Protein AF-0000000066931386 (afdb_homodimer)

Secondary structure (DSSP, 8-state):
-GGG----HHHHT--TT-EEEEETTTSHHHHHHHHHHHTTT-EEEEEES-HHHHHHHHHHHHHH-SSEEEEEE--TTSHHHHHHHHHHHHHH-S--SEEEE-------EEGGG--HHHHHHHHIIIIIHHHHHHHHTHHHHHTT--SSS-EEEEEE--GGGT----GGGGSS-TTS-TTEE-TTHHHHHHHHHHHHHHHHHHHGGGTEEEEEEEE-----HHHHHHHHHHHHHHHHT-TTS----HHHHHHHHHHHTSGGGTT--S-EEEESTTHHHH-----------/-GGG----HHHHT--TT-EEEEETTTSHHHHHHHHHHHTTT-EEEEEES-HHHHHHHHHHHHHH-SSEEEEEE---SSHHHHHHHHHHHHHH-S--SEEEE-------EEGGG--HHHHHHHHIIIIIHHHHHHHHTHHHHHTT--SSS-EEEEEE--GGGT----GGGGSS-TTS-TTEE-TTHHHHHHHHHHHHHHHHHHHGGGTEEEEEEEE-----HHHHHHHHHHHHHHHHT-TTS----HHHHHHHHHHHTSGGGTT--S-EEEESTTHHHH-----------

Foldseek 3Di:
DVVPDDPDPCAFLQLQDAEEEQEVLLWDLNVLQQLLNFLRNYEYEYEEADVVSQVVSQVVSVVNGPHHYDYDHFDQQALVRLLVVLVVVVVPDQAHQEYELDWADFDKDAPVDDDVVRLSRRLRRLPVSLVSNCVSCVRRQLPPADLQQHREYEREAACLLVDDDWCQPVQPQNVHHRRMHRVNRNVSSVNSLVVQLVCQVVCVVSQYAGEYEHADDDDIPVCVVVCVVCVVVLLQLAPVSDFDDSCQSNVVSSCCNGSNCSPDHSYYHYHGNCSVPPVGGRPPPPPPD/DVVPDDPDPCAFLQLQDAEEEQEVLLWDLNVLQQLLNFLRHYEYEYEEADVVSQVVSQVVSVVNGPHHYDYDHFDQQALVRLLVVLVVVVVPDQAHQEYELDWFDFDKDAPVDDDVVRLSRRLRRLPVSLVSNCVSCVRRQLPPADLQQHREYEREAACLLVDDDWCQPVQPQVLHHRNMHRVNRNVSSVNSLVVQLVCQVVCVVSQYAGEYEHADDDDIPVCVVVCVVCVVVLLQLAPVSDFDDSCQSNVVSSNCNGSNCSPDHSYYHYHGNCSVPPVGGRPPPPPPD

Organism: NCBI:txid1442368

Sequence (578 aa):
MTSSADLRISSLFDVSNHVVLVTGGATGLGEMAAQGFVQNGARVFIASRKESELKKTSDRLNALGPGKCEYIVADLKDKAGCDGLVKEVKKRTDRLTVLVNNTGASWGAPYDDFPESGWDKLMSLNVKSIFYTTVGLHDLLLKGTNADMPSRVLNVASMAGIQTTDVTTTGDGGLSAPGHGTFSYGPSKAACIHLSKLQASKLAPLNIMVNCICPGVFPSRMTNFGMEKYLDTLLERQPTGRVGKPSDFAGLVLFLSSKASAHMTGNVLEIDGGSTLTGWRAKKRDNKIMTSSADLRISSLFDVSNHVVLVTGGATGLGEMAAQGFVQNGARVFIASRKESELKKTSDRLNALGPGKCEYIVADLKDKAGCDGLVKEVKKRTDRLTVLVNNTGASWGAPYDDFPESGWDKLMSLNVKSIFYTTVGLHDLLLKGTNADMPSRVLNVASMAGIQTTDVTTTGDGGLSAPGHGTFSYGPSKAACIHLSKLQASKLAPLNIMVNCICPGVFPSRMTNFGMEKYLDTLLERQPTGRVGKPSDFAGLVLFLSSKASAHMTGNVLEIDGGSTLTGWRAKKRDNKI

pLDDT: mean 90.32, std 15.35, range [19.67, 98.94]

InterPro domains:
  IPR002347 Short-chain dehydrogenase/reductase SDR [PF13561] (26-276)
  IPR002347 Short-chain dehydrogenase/reductase SDR [PR00081] (19-36)
  IPR002347 Short-chain dehydrogenase/reductase SDR [PR00081] (94-105)
  IPR002347 Short-chain dehydrogenase/reductase SDR [PR00081] (145-161)
  IPR002347 Short-chain dehydrogenase/reductase SDR [PR00081] (185-204)
  IPR002347 Short-chain dehydrogenase/reductase SDR [PR00081] (206-223)
  IPR002347 Short-chain dehydrogenase/reductase SDR [PR00081] (239-259)
  IPR036291 NAD(P)-binding domain superfamily [SSF51735] (17-278)
  IPR052178 Short-chain dehydrogenase/reductase SAT3-like [PTHR43618] (5-278)

Nearest PDB structures (foldseek):
  1vl8-assembly1_B  TM=9.289E-01  e=3.317E-24  Thermotoga maritima MSB8
  3aus-assembly1_A  TM=9.208E-01  e=2.017E-22  Priestia megaterium
  3ai1-assembly1_A  TM=8.699E-01  e=4.180E-20  Gluconobacter frateurii
  1w6u-assembly1_C  TM=8.656E-01  e=1.884E-20  Homo sapiens
  7ucw-assembly1_B  TM=8.709E-01  e=5.162E-19  Mus musculus

Structure (mmCIF, N/CA/C/O backbone):
data_AF-0000000066931386-model_v1
#
loop_
_entity.id
_entity.type
_entity.pdbx_description
1 polymer 3-oxoacyl-reductase
#
loop_
_atom_site.group_PDB
_atom_site.id
_atom_site.type_symbol
_atom_site.label_atom_id
_atom_site.label_alt_id
_atom_site.label_comp_id
_atom_site.label_asym_id
_atom_site.label_entity_id
_atom_site.label_seq_id
_atom_site.pdbx_PDB_ins_code
_atom_site.Cartn_x
_atom_site.Cartn_y
_atom_site.Cartn_z
_atom_site.occupancy
_atom_site.B_iso_or_equiv
_atom_site.auth_seq_id
_atom_site.auth_comp_id
_atom_site.auth_asym_id
_atom_site.auth_atom_id
_atom_site.pdbx_PDB_model_num
ATOM 1 N N . MET A 1 1 ? 13.883 19.781 -4.746 1 48.22 1 MET A N 1
ATOM 2 C CA . MET A 1 1 ? 12.703 20.625 -4.512 1 48.22 1 MET A CA 1
ATOM 3 C C . MET A 1 1 ? 11.477 20.031 -5.199 1 48.22 1 MET A C 1
ATOM 5 O O . MET A 1 1 ? 11.594 19.328 -6.207 1 48.22 1 MET A O 1
ATOM 9 N N . THR A 1 2 ? 10.422 19.766 -4.336 1 58.47 2 THR A N 1
ATOM 10 C CA . THR A 1 2 ? 9.148 19.281 -4.836 1 58.47 2 THR A CA 1
ATOM 11 C C . THR A 1 2 ? 8.781 19.953 -6.152 1 58.47 2 THR A C 1
ATOM 13 O O . THR A 1 2 ? 8.133 19.359 -7.012 1 58.47 2 THR A O 1
ATOM 16 N N . SER A 1 3 ? 9.406 21.094 -6.449 1 60.34 3 SER A N 1
ATOM 17 C CA . SER A 1 3 ? 8.867 21.984 -7.465 1 60.34 3 SER A CA 1
ATOM 18 C C . SER A 1 3 ? 9.078 21.438 -8.867 1 60.34 3 SER A C 1
ATOM 20 O O . SER A 1 3 ? 8.289 21.703 -9.781 1 60.34 3 SER A O 1
ATOM 22 N N . SER A 1 4 ? 9.969 20.578 -8.977 1 73.62 4 SER A N 1
ATOM 23 C CA . SER A 1 4 ? 10.203 20.172 -10.359 1 73.62 4 SER A CA 1
ATOM 24 C C . SER A 1 4 ? 9.805 18.719 -10.586 1 73.62 4 SER A C 1
ATOM 26 O O . SER A 1 4 ? 10.031 18.172 -11.672 1 73.62 4 SER A O 1
ATOM 28 N N . ALA A 1 5 ? 9.188 18.188 -9.656 1 87 5 ALA A N 1
ATOM 29 C CA . ALA A 1 5 ? 8.938 16.75 -9.789 1 87 5 ALA A CA 1
ATOM 30 C C . ALA A 1 5 ? 7.738 16.5 -10.688 1 87 5 ALA A C 1
ATOM 32 O O . ALA A 1 5 ? 6.727 17.188 -10.602 1 87 5 ALA A O 1
ATOM 33 N N . ASP A 1 6 ? 7.898 15.57 -11.766 1 93.81 6 ASP A N 1
ATOM 34 C CA . ASP A 1 6 ? 6.777 15.07 -12.555 1 93.81 6 ASP A CA 1
ATOM 35 C C . ASP A 1 6 ? 5.969 14.039 -11.773 1 93.81 6 ASP A C 1
ATOM 37 O O . ASP A 1 6 ? 6.348 12.867 -11.703 1 93.81 6 ASP A O 1
ATOM 41 N N . LEU A 1 7 ? 4.891 14.5 -11.234 1 97.38 7 LEU A N 1
ATOM 42 C CA . LEU A 1 7 ? 4.074 13.633 -10.391 1 97.38 7 LEU A CA 1
ATOM 43 C C . LEU A 1 7 ? 2.787 13.234 -11.102 1 97.38 7 LEU A C 1
ATOM 45 O O . LEU A 1 7 ? 1.783 12.93 -10.453 1 97.38 7 LEU A O 1
ATOM 49 N N . ARG A 1 8 ? 2.818 13.289 -12.422 1 96.88 8 ARG A N 1
ATOM 50 C CA . ARG A 1 8 ? 1.667 12.844 -13.203 1 96.88 8 ARG A CA 1
ATOM 51 C C . ARG A 1 8 ? 1.5 11.336 -13.117 1 96.88 8 ARG A C 1
ATOM 53 O O . ARG A 1 8 ? 2.484 10.594 -13.148 1 96.88 8 ARG A O 1
ATOM 60 N N . ILE A 1 9 ? 0.318 10.922 -13.148 1 97.81 9 ILE A N 1
ATOM 61 C CA . ILE A 1 9 ? -0.059 9.523 -13.031 1 97.81 9 ILE A CA 1
ATOM 62 C C . ILE A 1 9 ? 0.603 8.711 -14.141 1 97.81 9 ILE A C 1
ATOM 64 O O . ILE A 1 9 ? 1.108 7.613 -13.906 1 97.81 9 ILE A O 1
ATOM 68 N N . SER A 1 10 ? 0.603 9.211 -15.375 1 96.19 10 SER A N 1
ATOM 69 C CA . SER A 1 10 ? 1.189 8.523 -16.516 1 96.19 10 SER A CA 1
ATOM 70 C C . SER A 1 10 ? 2.676 8.266 -16.297 1 96.19 10 SER A C 1
ATOM 72 O O . SER A 1 10 ? 3.223 7.285 -16.828 1 96.19 10 SER A O 1
ATOM 74 N N . SER A 1 11 ? 3.27 9.133 -15.523 1 96.5 11 SER A N 1
ATOM 75 C CA . SER A 1 11 ? 4.688 8.992 -15.211 1 96.5 11 SER A CA 1
ATOM 76 C C . SER A 1 11 ? 4.902 8.094 -14 1 96.5 11 SER A C 1
ATOM 78 O O . SER A 1 11 ? 5.723 7.176 -14.031 1 96.5 11 SER A O 1
ATOM 80 N N . LEU A 1 12 ? 4.195 8.266 -12.977 1 98.06 12 LEU A N 1
ATOM 81 C CA . LEU A 1 12 ? 4.398 7.613 -11.688 1 98.06 12 LEU A CA 1
ATOM 82 C C . LEU A 1 12 ? 4.066 6.125 -11.773 1 98.06 12 LEU A C 1
ATOM 84 O O . LEU A 1 12 ? 4.703 5.305 -11.102 1 98.06 12 LEU A O 1
ATOM 88 N N . PHE A 1 13 ? 3.061 5.738 -12.617 1 98.56 13 PHE A N 1
ATOM 89 C CA . PHE A 1 13 ? 2.531 4.383 -12.539 1 98.56 13 PHE A CA 1
ATOM 90 C C . PHE A 1 13 ? 2.834 3.611 -13.82 1 98.56 13 PHE A C 1
ATOM 92 O O . PHE A 1 13 ? 2.289 2.529 -14.039 1 98.56 13 PHE A O 1
ATOM 99 N N . ASP A 1 14 ? 3.723 4.168 -14.633 1 98.31 14 ASP A N 1
ATOM 100 C CA . ASP A 1 14 ? 4.094 3.525 -15.891 1 98.31 14 ASP A CA 1
ATOM 101 C C . ASP A 1 14 ? 4.758 2.174 -15.633 1 98.31 14 ASP A C 1
ATOM 103 O O . ASP A 1 14 ? 5.688 2.072 -14.836 1 98.31 14 ASP A O 1
ATOM 107 N N . VAL A 1 15 ? 4.23 1.115 -16.406 1 98.38 15 VAL A N 1
ATOM 108 C CA . VAL A 1 15 ? 4.809 -0.217 -16.25 1 98.38 15 VAL A CA 1
ATOM 109 C C . VAL A 1 15 ? 5.129 -0.794 -17.625 1 98.38 15 VAL A C 1
ATOM 111 O O . VAL A 1 15 ? 5.312 -2.006 -17.781 1 98.38 15 VAL A O 1
ATOM 114 N N . SER A 1 16 ? 5.18 0.036 -18.625 1 98.19 16 SER A N 1
ATOM 115 C CA . SER A 1 16 ? 5.285 -0.412 -20.016 1 98.19 16 SER A CA 1
ATOM 116 C C . SER A 1 16 ? 6.645 -1.052 -20.281 1 98.19 16 SER A C 1
ATOM 118 O O . SER A 1 16 ? 6.793 -1.814 -21.234 1 98.19 16 SER A O 1
ATOM 120 N N . ASN A 1 17 ? 7.621 -0.807 -19.422 1 97.12 17 ASN A N 1
ATOM 121 C CA . ASN A 1 17 ? 8.961 -1.327 -19.641 1 97.12 17 ASN A CA 1
ATOM 122 C C . ASN A 1 17 ? 9.227 -2.582 -18.812 1 97.12 17 ASN A C 1
ATOM 124 O O . ASN A 1 17 ? 10.352 -3.078 -18.781 1 97.12 17 ASN A O 1
ATOM 128 N N . HIS A 1 18 ? 8.227 -3.074 -18.203 1 98.69 18 HIS A N 1
ATOM 129 C CA . HIS A 1 18 ? 8.445 -4.18 -17.281 1 98.69 18 HIS A CA 1
ATOM 130 C C . HIS A 1 18 ? 8.422 -5.52 -18 1 98.69 18 HIS A C 1
ATOM 132 O O . HIS A 1 18 ? 7.668 -5.699 -18.969 1 98.69 18 HIS A O 1
ATOM 138 N N . VAL A 1 19 ? 9.266 -6.391 -17.578 1 98.94 19 VAL A N 1
ATOM 139 C CA . VAL A 1 19 ? 9.211 -7.824 -17.844 1 98.94 19 VAL A CA 1
ATOM 140 C C . VAL A 1 19 ? 8.789 -8.57 -16.578 1 98.94 19 VAL A C 1
ATOM 142 O O . VAL A 1 19 ? 9.508 -8.555 -15.578 1 98.94 19 VAL A O 1
ATOM 145 N N . VAL A 1 20 ? 7.629 -9.234 -16.688 1 98.94 20 VAL A N 1
ATOM 146 C CA . VAL A 1 20 ? 6.953 -9.703 -15.477 1 98.94 20 VAL A CA 1
ATOM 147 C C . VAL A 1 20 ? 6.766 -11.219 -15.547 1 98.94 20 VAL A C 1
ATOM 149 O O . VAL A 1 20 ? 6.441 -11.766 -16.609 1 98.94 20 VAL A O 1
ATOM 152 N N . LEU A 1 21 ? 7.027 -11.875 -14.469 1 98.94 21 LEU A N 1
ATOM 153 C CA . LEU A 1 21 ? 6.598 -13.258 -14.281 1 98.94 21 LEU A CA 1
ATOM 154 C C . LEU A 1 21 ? 5.52 -13.352 -13.211 1 98.94 21 LEU A C 1
ATOM 156 O O . LEU A 1 21 ? 5.695 -12.844 -12.102 1 98.94 21 LEU A O 1
ATOM 160 N N . VAL A 1 22 ? 4.406 -13.961 -13.57 1 98.94 22 VAL A N 1
ATOM 161 C CA . VAL A 1 22 ? 3.326 -14.242 -12.633 1 98.94 22 VAL A CA 1
ATOM 162 C C . VAL A 1 22 ? 3.117 -15.75 -12.523 1 98.94 22 VAL A C 1
ATOM 164 O O . VAL A 1 22 ? 2.576 -16.375 -13.438 1 98.94 22 VAL A O 1
ATOM 167 N N . THR A 1 23 ? 3.523 -16.344 -11.398 1 98.81 23 THR A N 1
ATOM 168 C CA . THR A 1 23 ? 3.178 -17.75 -11.18 1 98.81 23 THR A CA 1
ATOM 169 C C . THR A 1 23 ? 1.702 -17.891 -10.82 1 98.81 23 THR A C 1
ATOM 171 O O . THR A 1 23 ? 1.128 -17 -10.18 1 98.81 23 THR A O 1
ATOM 174 N N . GLY A 1 24 ? 1.161 -19 -11.242 1 97.31 24 GLY A N 1
ATOM 175 C CA . GLY A 1 24 ? -0.282 -19.078 -11.094 1 97.31 24 GLY A CA 1
ATOM 176 C C . GLY A 1 24 ? -1.027 -18 -11.844 1 97.31 24 GLY A C 1
ATOM 177 O O . GLY A 1 24 ? -2.021 -17.469 -11.344 1 97.31 24 GLY A O 1
ATOM 178 N N . GLY A 1 25 ? -0.557 -17.656 -13.016 1 97.12 25 GLY A N 1
ATOM 179 C CA . GLY A 1 25 ? -1.039 -16.453 -13.68 1 97.12 25 GLY A CA 1
ATOM 180 C C . GLY A 1 25 ? -2.188 -16.719 -14.633 1 97.12 25 GLY A C 1
ATOM 181 O O . GLY A 1 25 ? -2.717 -15.805 -15.258 1 97.12 25 GLY A O 1
ATOM 182 N N . ALA A 1 26 ? -2.693 -17.984 -14.688 1 95.38 26 ALA A N 1
ATOM 183 C CA . ALA A 1 26 ? -3.686 -18.344 -15.703 1 95.38 26 ALA A CA 1
ATOM 184 C C . ALA A 1 26 ? -5.102 -18.094 -15.195 1 95.38 26 ALA A C 1
ATOM 186 O O . ALA A 1 26 ? -6.047 -18 -15.984 1 95.38 26 ALA A O 1
ATOM 187 N N . THR A 1 27 ? -5.246 -18.031 -13.883 1 93.06 27 THR A N 1
ATOM 188 C CA . THR A 1 27 ? -6.582 -17.875 -13.312 1 93.06 27 THR A CA 1
ATOM 189 C C . THR A 1 27 ? -6.535 -16.984 -12.078 1 93.06 27 THR A C 1
ATOM 191 O O . THR A 1 27 ? -5.453 -16.641 -11.586 1 93.06 27 THR A O 1
ATOM 194 N N . GLY A 1 28 ? -7.719 -16.516 -11.664 1 93.31 28 GLY A N 1
ATOM 195 C CA . GLY A 1 28 ? -7.883 -15.844 -10.383 1 93.31 28 GLY A CA 1
ATOM 196 C C . GLY A 1 28 ? -7.074 -14.562 -10.266 1 93.31 28 GLY A C 1
ATOM 197 O O . GLY A 1 28 ? -7.066 -13.75 -11.188 1 93.31 28 GLY A O 1
ATOM 198 N N . LEU A 1 29 ? -6.441 -14.445 -9.102 1 96.06 29 LEU A N 1
ATOM 199 C CA . LEU A 1 29 ? -5.672 -13.242 -8.797 1 96.06 29 LEU A CA 1
ATOM 200 C C . LEU A 1 29 ? -4.516 -13.07 -9.781 1 96.06 29 LEU A C 1
ATOM 202 O O . LEU A 1 29 ? -4.223 -11.961 -10.211 1 96.06 29 LEU A O 1
ATOM 206 N N . GLY A 1 30 ? -3.865 -14.227 -10.102 1 97.25 30 GLY A N 1
ATOM 207 C CA . GLY A 1 30 ? -2.762 -14.172 -11.047 1 97.25 30 GLY A CA 1
ATOM 208 C C . GLY A 1 30 ? -3.168 -13.633 -12.406 1 97.25 30 GLY A C 1
ATOM 209 O O . GLY A 1 30 ? -2.43 -12.859 -13.023 1 97.25 30 GLY A O 1
ATOM 210 N N . GLU A 1 31 ? -4.305 -14.047 -12.812 1 96.69 31 GLU A N 1
ATOM 211 C CA . GLU A 1 31 ? -4.828 -13.555 -14.086 1 96.69 31 GLU A CA 1
ATOM 212 C C . GLU A 1 31 ? -5.145 -12.062 -14.016 1 96.69 31 GLU A C 1
ATOM 214 O O . GLU A 1 31 ? -4.902 -11.328 -14.977 1 96.69 31 GLU A O 1
ATOM 219 N N . MET A 1 32 ? -5.707 -11.609 -12.93 1 96.69 32 MET A N 1
ATOM 220 C CA . MET A 1 32 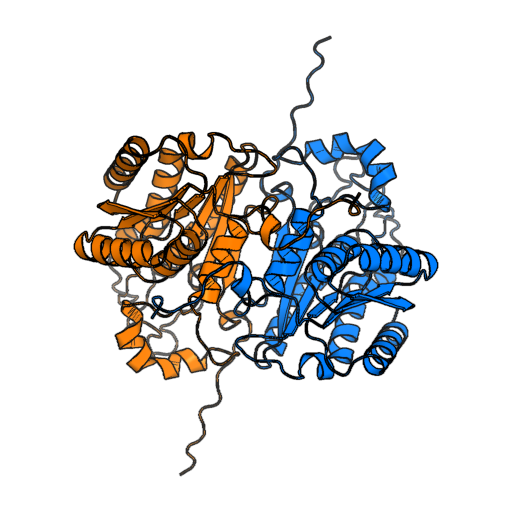? -5.992 -10.188 -12.742 1 96.69 32 MET A CA 1
ATOM 221 C C . MET A 1 32 ? -4.715 -9.359 -12.852 1 96.69 32 MET A C 1
ATOM 223 O O . MET A 1 32 ? -4.691 -8.328 -13.523 1 96.69 32 MET A O 1
ATOM 227 N N . ALA A 1 33 ? -3.693 -9.828 -12.203 1 98.19 33 ALA A N 1
ATOM 228 C CA . ALA A 1 33 ? -2.406 -9.141 -12.25 1 98.19 33 ALA A CA 1
ATOM 229 C C . ALA A 1 33 ? -1.848 -9.125 -13.672 1 98.19 33 ALA A C 1
ATOM 231 O O . ALA A 1 33 ? -1.436 -8.078 -14.164 1 98.19 33 ALA A O 1
ATOM 232 N N . ALA A 1 34 ? -1.827 -10.297 -14.297 1 98.56 34 ALA A N 1
ATOM 233 C CA . ALA A 1 34 ? -1.293 -10.414 -15.648 1 98.56 34 ALA A CA 1
ATOM 234 C C . ALA A 1 34 ? -2.02 -9.469 -16.609 1 98.56 34 ALA A C 1
ATOM 236 O O . ALA A 1 34 ? -1.387 -8.781 -17.406 1 98.56 34 ALA A O 1
ATOM 237 N N . GLN A 1 35 ? -3.314 -9.453 -16.516 1 98.19 35 GLN A N 1
ATOM 238 C CA . GLN A 1 35 ? -4.094 -8.562 -17.375 1 98.19 35 GLN A CA 1
ATOM 239 C C . GLN A 1 35 ? -3.725 -7.105 -17.125 1 98.19 35 GLN A C 1
ATOM 241 O O . GLN A 1 35 ? -3.6 -6.324 -18.078 1 98.19 35 GLN A O 1
ATOM 246 N N . GLY A 1 36 ? -3.641 -6.699 -15.828 1 98.56 36 GLY A N 1
ATOM 247 C CA . GLY A 1 36 ? -3.225 -5.34 -15.516 1 98.56 36 GLY A CA 1
ATOM 248 C C . GLY A 1 36 ? -1.931 -4.938 -16.188 1 98.56 36 GLY A C 1
ATOM 249 O O . GLY A 1 36 ? -1.842 -3.857 -16.781 1 98.56 36 GLY A O 1
ATOM 250 N N . PHE A 1 37 ? -0.93 -5.82 -16.188 1 98.81 37 PHE A N 1
ATOM 251 C CA . PHE A 1 37 ? 0.363 -5.531 -16.797 1 98.81 37 PHE A CA 1
ATOM 252 C C . PHE A 1 37 ? 0.241 -5.449 -18.312 1 98.81 37 PHE A C 1
ATOM 254 O O . PHE A 1 37 ? 0.772 -4.527 -18.938 1 98.81 37 PHE A O 1
ATOM 261 N N . VAL A 1 38 ? -0.487 -6.398 -18.922 1 98.75 38 VAL A N 1
ATOM 262 C CA . VAL A 1 38 ? -0.581 -6.477 -20.375 1 98.75 38 VAL A CA 1
ATOM 263 C C . VAL A 1 38 ? -1.324 -5.258 -20.906 1 98.75 38 VAL A C 1
ATOM 265 O O . VAL A 1 38 ? -0.9 -4.648 -21.891 1 98.75 38 VAL A O 1
ATOM 268 N N . GLN A 1 39 ? -2.379 -4.859 -20.25 1 98.38 39 GLN A N 1
ATOM 269 C CA . GLN A 1 39 ? -3.16 -3.709 -20.688 1 98.38 39 GLN A CA 1
ATOM 270 C C . GLN A 1 39 ? -2.352 -2.42 -20.594 1 98.38 39 GLN A C 1
ATOM 272 O O . GLN A 1 39 ? -2.754 -1.384 -21.125 1 98.38 39 GLN A O 1
ATOM 277 N N . ASN A 1 40 ? -1.273 -2.477 -19.938 1 98.69 40 ASN A N 1
ATOM 278 C CA . ASN A 1 40 ? -0.465 -1.275 -19.75 1 98.69 40 ASN A CA 1
ATOM 279 C C . ASN A 1 40 ? 0.921 -1.436 -20.375 1 98.69 40 ASN A C 1
ATOM 281 O O . ASN A 1 40 ? 1.864 -0.747 -19.984 1 98.69 40 ASN A O 1
ATOM 285 N N . GLY A 1 41 ? 1.139 -2.398 -21.234 1 98.62 41 GLY A N 1
ATOM 286 C CA . GLY A 1 41 ? 2.244 -2.4 -22.188 1 98.62 41 GLY A CA 1
ATOM 287 C C . GLY A 1 41 ? 3.381 -3.316 -21.766 1 98.62 41 GLY A C 1
ATOM 288 O O . GLY A 1 41 ? 4.387 -3.426 -22.484 1 98.62 41 GLY A O 1
ATOM 289 N N . ALA A 1 42 ? 3.248 -4.055 -20.688 1 98.81 42 ALA A N 1
ATOM 290 C CA . ALA A 1 42 ? 4.348 -4.867 -20.172 1 98.81 42 ALA A CA 1
ATOM 291 C C . ALA A 1 42 ? 4.453 -6.188 -20.922 1 98.81 42 ALA A C 1
ATOM 293 O O . ALA A 1 42 ? 3.506 -6.609 -21.594 1 98.81 42 ALA A O 1
ATOM 294 N N . ARG A 1 43 ? 5.621 -6.781 -20.875 1 98.94 43 ARG A N 1
ATOM 295 C CA . ARG A 1 43 ? 5.816 -8.172 -21.266 1 98.94 43 ARG A CA 1
ATOM 296 C C . ARG A 1 43 ? 5.617 -9.109 -20.078 1 98.94 43 ARG A C 1
ATOM 298 O O . ARG A 1 43 ? 6.309 -8.984 -19.062 1 98.94 43 ARG A O 1
ATOM 305 N N . VAL A 1 44 ? 4.688 -10.086 -20.25 1 98.94 44 VAL A N 1
ATOM 306 C CA . VAL A 1 44 ? 4.273 -10.875 -19.094 1 98.94 44 VAL A CA 1
ATOM 307 C C . VAL A 1 44 ? 4.43 -12.367 -19.406 1 98.94 44 VAL A C 1
ATOM 309 O O . VAL A 1 44 ? 3.982 -12.836 -20.453 1 98.94 44 VAL A O 1
ATOM 312 N N . PHE A 1 45 ? 5.113 -13.07 -18.516 1 98.94 45 PHE A N 1
ATOM 313 C CA . PHE A 1 45 ? 5.082 -14.523 -18.484 1 98.94 45 PHE A CA 1
ATOM 314 C C . PHE A 1 45 ? 4.113 -15.023 -17.406 1 98.94 45 PHE A C 1
ATOM 316 O O . PHE A 1 45 ? 4.195 -14.602 -16.25 1 98.94 45 PHE A O 1
ATOM 323 N N . ILE A 1 46 ? 3.209 -15.867 -17.828 1 98.88 46 ILE A N 1
ATOM 324 C CA . ILE A 1 46 ? 2.398 -16.562 -16.828 1 98.88 46 ILE A CA 1
ATOM 325 C C . ILE A 1 46 ? 2.811 -18.031 -16.766 1 98.88 46 ILE A C 1
ATOM 327 O O . ILE A 1 46 ? 3.174 -18.625 -17.781 1 98.88 46 ILE A O 1
ATOM 331 N N . ALA A 1 47 ? 2.816 -18.578 -15.57 1 98.81 47 ALA A N 1
ATOM 332 C CA . ALA A 1 47 ? 3.24 -19.969 -15.391 1 98.81 47 ALA A CA 1
ATOM 333 C C . ALA A 1 47 ? 2.244 -20.734 -14.531 1 98.81 47 ALA A C 1
ATOM 335 O O . ALA A 1 47 ? 1.753 -20.219 -13.523 1 98.81 47 ALA A O 1
ATOM 336 N N . SER A 1 48 ? 1.882 -21.844 -14.891 1 97.62 48 SER A N 1
ATOM 337 C CA . SER A 1 48 ? 1.064 -22.797 -14.148 1 97.62 48 SER A CA 1
ATOM 338 C C . SER A 1 48 ? 1.179 -24.203 -14.734 1 97.62 48 SER A C 1
ATOM 340 O O . SER A 1 48 ? 1.985 -24.438 -15.633 1 97.62 48 SER A O 1
ATOM 342 N N . ARG A 1 49 ? 0.417 -25.109 -14.211 1 96.75 49 ARG A N 1
ATOM 343 C CA . ARG A 1 49 ? 0.569 -26.516 -14.586 1 96.75 49 ARG A CA 1
ATOM 344 C C . ARG A 1 49 ? -0.232 -26.828 -15.844 1 96.75 49 ARG A C 1
ATOM 346 O O . ARG A 1 49 ? 0.18 -27.656 -16.656 1 96.75 49 ARG A O 1
ATOM 353 N N . LYS A 1 50 ? -1.379 -26.203 -16.016 1 96.69 50 LYS A N 1
ATOM 354 C CA . LYS A 1 50 ? -2.322 -26.578 -17.062 1 96.69 50 LYS A CA 1
ATOM 355 C C . LYS A 1 50 ? -2.117 -25.75 -18.312 1 96.69 50 LYS A C 1
ATOM 357 O O . LYS A 1 50 ? -2.584 -24.609 -18.391 1 96.69 50 LYS A O 1
ATOM 362 N N . GLU A 1 51 ? -1.619 -26.391 -19.344 1 98.06 51 GLU A N 1
ATOM 363 C CA . GLU A 1 51 ? -1.274 -25.672 -20.562 1 98.06 51 GLU A CA 1
ATOM 364 C C . GLU A 1 51 ? -2.516 -25.094 -21.234 1 98.06 51 GLU A C 1
ATOM 366 O O . GLU A 1 51 ? -2.473 -23.984 -21.781 1 98.06 51 GLU A O 1
ATOM 371 N N . SER A 1 52 ? -3.596 -25.828 -21.219 1 98.06 52 SER A N 1
ATOM 372 C CA . SER A 1 52 ? -4.812 -25.359 -21.875 1 98.06 52 SER A CA 1
ATOM 373 C C . SER A 1 52 ? -5.297 -24.047 -21.281 1 98.06 52 SER A C 1
ATOM 375 O O . SER A 1 52 ? -5.703 -23.141 -22 1 98.06 52 SER A O 1
ATOM 377 N N . GLU A 1 53 ? -5.254 -23.938 -19.953 1 96.25 53 GLU A N 1
ATOM 378 C CA . GLU A 1 53 ? -5.648 -22.719 -19.281 1 96.25 53 GLU A CA 1
ATOM 379 C C . GLU A 1 53 ? -4.664 -21.578 -19.562 1 96.25 53 GLU A C 1
ATOM 381 O O . GLU A 1 53 ? -5.07 -20.438 -19.766 1 96.25 53 GLU A O 1
ATOM 386 N N . LEU A 1 54 ? -3.422 -21.953 -19.625 1 98.31 54 LEU A N 1
ATOM 387 C CA . LEU A 1 54 ? -2.375 -20.969 -19.938 1 98.31 54 LEU A CA 1
ATOM 388 C C . LEU A 1 54 ? -2.564 -20.391 -21.328 1 98.31 54 LEU A C 1
ATOM 390 O O . LEU A 1 54 ? -2.506 -19.172 -21.5 1 98.31 54 LEU A O 1
ATOM 394 N N . LYS A 1 55 ? -2.771 -21.266 -22.219 1 98.31 55 LYS A N 1
ATOM 395 C CA . LYS A 1 55 ? -2.953 -20.828 -23.609 1 98.31 55 LYS A CA 1
ATOM 396 C C . LYS A 1 55 ? -4.191 -19.953 -23.75 1 98.31 55 LYS A C 1
ATOM 398 O O . LYS A 1 55 ? -4.152 -18.906 -24.406 1 98.31 55 LYS A O 1
ATOM 403 N N . LYS A 1 56 ? -5.246 -20.406 -23.156 1 97.56 56 LYS A N 1
ATOM 404 C CA . LYS A 1 56 ? -6.488 -19.641 -23.219 1 97.56 56 LYS A CA 1
ATOM 405 C C . LYS A 1 56 ? -6.293 -18.234 -22.656 1 97.56 56 LYS A C 1
ATOM 407 O O . LYS A 1 56 ? -6.691 -17.25 -23.281 1 97.56 56 LYS A O 1
ATOM 412 N N . THR A 1 57 ? -5.703 -18.125 -21.5 1 97.19 57 THR A N 1
ATOM 413 C CA . THR A 1 57 ? -5.496 -16.844 -20.828 1 97.19 57 THR A CA 1
ATOM 414 C C . THR A 1 57 ? -4.512 -15.977 -21.625 1 97.19 57 THR A C 1
ATOM 416 O O . THR A 1 57 ? -4.758 -14.789 -21.844 1 97.19 57 THR A O 1
ATOM 419 N N . SER A 1 58 ? -3.404 -16.562 -22.078 1 98.31 58 SER A N 1
ATOM 420 C CA . SER A 1 58 ? -2.42 -15.773 -22.812 1 98.31 58 SER A CA 1
ATOM 421 C C . SER A 1 58 ? -3.004 -15.242 -24.125 1 98.31 58 SER A C 1
ATOM 423 O O . SER A 1 58 ? -2.754 -14.094 -24.5 1 98.31 58 SER A O 1
ATOM 425 N N . ASP A 1 59 ? -3.811 -16.031 -24.797 1 98.25 59 ASP A N 1
ATOM 426 C CA . ASP A 1 59 ? -4.457 -15.586 -26.031 1 98.25 59 ASP A CA 1
ATOM 427 C C . ASP A 1 59 ? -5.383 -14.406 -25.766 1 98.25 59 ASP A C 1
ATOM 429 O O . ASP A 1 59 ? -5.367 -13.414 -26.484 1 98.25 59 ASP A O 1
ATOM 433 N N . ARG A 1 60 ? -6.152 -14.539 -24.75 1 97.06 60 ARG A N 1
ATOM 434 C CA . ARG A 1 60 ? -7.086 -13.477 -24.391 1 97.06 60 ARG A CA 1
ATOM 435 C C . ARG A 1 60 ? -6.344 -12.195 -24.031 1 97.06 60 ARG A C 1
ATOM 437 O O . ARG A 1 60 ? -6.719 -11.109 -24.484 1 97.06 60 ARG A O 1
ATOM 444 N N . LEU A 1 61 ? -5.332 -12.289 -23.219 1 98 61 LEU A N 1
ATOM 445 C CA . LEU A 1 61 ? -4.566 -11.125 -22.781 1 98 61 LEU A CA 1
ATOM 446 C C . LEU A 1 61 ? -3.873 -10.461 -23.969 1 98 61 LEU A C 1
ATOM 448 O O . LEU A 1 61 ? -3.795 -9.234 -24.047 1 98 61 LEU A O 1
ATOM 452 N N . ASN A 1 62 ? -3.373 -11.289 -24.891 1 98.25 62 ASN A N 1
ATOM 453 C CA . ASN A 1 62 ? -2.711 -10.75 -26.078 1 98.25 62 ASN A CA 1
ATOM 454 C C . ASN A 1 62 ? -3.695 -10.016 -26.984 1 98.25 62 ASN A C 1
ATOM 456 O O . ASN A 1 62 ? -3.326 -9.055 -27.656 1 98.25 62 ASN A O 1
ATOM 460 N N . ALA A 1 63 ? -4.945 -10.391 -26.969 1 97.38 63 ALA A N 1
ATOM 461 C CA . ALA A 1 63 ? -5.977 -9.688 -27.719 1 97.38 63 ALA A CA 1
ATOM 462 C C . ALA A 1 63 ? -6.27 -8.32 -27.109 1 97.38 63 ALA A C 1
ATOM 464 O O . ALA A 1 63 ? -6.629 -7.379 -27.828 1 97.38 63 ALA A O 1
ATOM 465 N N . LEU A 1 64 ? -6.156 -8.188 -25.797 1 95.81 64 LEU A N 1
ATOM 466 C CA . LEU A 1 64 ? -6.371 -6.926 -25.094 1 95.81 64 LEU A CA 1
ATOM 467 C C . LEU A 1 64 ? -5.215 -5.965 -25.344 1 95.81 64 LEU A C 1
ATOM 469 O O . LEU A 1 64 ? -5.43 -4.797 -25.672 1 95.81 64 LEU A O 1
ATOM 473 N N . GLY A 1 65 ? -3.967 -6.453 -25.25 1 95.75 65 GLY A N 1
ATOM 474 C CA . GLY A 1 65 ? -2.766 -5.648 -25.422 1 95.75 65 GLY A CA 1
ATOM 475 C C . GLY A 1 65 ? -2.779 -4.375 -24.594 1 95.75 65 GLY A C 1
ATOM 476 O O . GLY A 1 65 ? -3.572 -4.242 -23.656 1 95.75 65 GLY A O 1
ATOM 477 N N . PRO A 1 66 ? -1.8 -3.371 -24.844 1 97.88 66 PRO A N 1
ATOM 478 C CA . PRO A 1 66 ? -0.766 -3.404 -25.891 1 97.88 66 PRO A CA 1
ATOM 479 C C . PRO A 1 66 ? 0.44 -4.254 -25.484 1 97.88 66 PRO A C 1
ATOM 481 O O . PRO A 1 66 ? 1.346 -4.465 -26.297 1 97.88 66 PRO A O 1
ATOM 484 N N . GLY A 1 67 ? 0.535 -4.711 -24.266 1 98.44 67 GLY A N 1
ATOM 485 C CA . GLY A 1 67 ? 1.606 -5.605 -23.844 1 98.44 67 GLY A CA 1
ATOM 486 C C . GLY A 1 67 ? 1.488 -6.996 -24.438 1 98.44 67 GLY A C 1
ATOM 487 O O . GLY A 1 67 ? 0.68 -7.223 -25.344 1 98.44 67 GLY A O 1
ATOM 488 N N . LYS A 1 68 ? 2.389 -7.848 -23.984 1 98.69 68 LYS A N 1
ATOM 489 C CA . LYS A 1 68 ? 2.428 -9.219 -24.5 1 98.69 68 LYS A CA 1
ATOM 490 C C . LYS A 1 68 ? 2.449 -10.227 -23.344 1 98.69 68 LYS A C 1
ATOM 492 O O . LYS A 1 68 ? 3.1 -10 -22.328 1 98.69 68 LYS A O 1
ATOM 497 N N . CYS A 1 69 ? 1.753 -11.328 -23.625 1 98.75 69 CYS A N 1
ATOM 498 C CA . CYS A 1 69 ? 1.708 -12.398 -22.641 1 98.75 69 CYS A CA 1
ATOM 499 C C . CYS A 1 69 ? 2.189 -13.719 -23.25 1 98.75 69 CYS A C 1
ATOM 501 O O . CYS A 1 69 ? 1.738 -14.109 -24.328 1 98.75 69 CYS A O 1
ATOM 503 N N . GLU A 1 70 ? 3.131 -14.297 -22.625 1 98.81 70 GLU A N 1
ATOM 504 C CA . GLU A 1 70 ? 3.598 -15.648 -22.922 1 98.81 70 GLU A CA 1
ATOM 505 C C . GLU A 1 70 ? 3.359 -16.578 -21.734 1 98.81 70 GLU A C 1
ATOM 507 O O . GLU A 1 70 ? 3.154 -16.125 -20.609 1 98.81 70 GLU A O 1
ATOM 512 N N . TYR A 1 71 ? 3.312 -17.891 -22.094 1 98.81 71 TYR A N 1
ATOM 513 C CA . TYR A 1 71 ? 3.078 -18.797 -20.969 1 98.81 71 TYR A CA 1
ATOM 514 C C . TYR A 1 71 ? 4.184 -19.844 -20.875 1 98.81 71 TYR A C 1
ATOM 516 O O . TYR A 1 71 ? 4.879 -20.109 -21.859 1 98.81 71 TYR A O 1
ATOM 524 N N . ILE A 1 72 ? 4.422 -20.344 -19.672 1 98.81 72 ILE A N 1
ATOM 525 C CA . ILE A 1 72 ? 5.359 -21.406 -19.344 1 98.81 72 ILE A CA 1
ATOM 526 C C . ILE A 1 72 ? 4.652 -22.469 -18.516 1 98.81 72 ILE A C 1
ATOM 528 O O . ILE A 1 72 ? 4.035 -22.172 -17.5 1 98.81 72 ILE A O 1
ATOM 532 N N . VAL A 1 73 ? 4.699 -23.734 -18.984 1 98.69 73 VAL A N 1
ATOM 533 C CA . VAL A 1 73 ? 4.152 -24.828 -18.188 1 98.69 73 VAL A CA 1
ATOM 534 C C . VAL A 1 73 ? 5.145 -25.203 -17.094 1 98.69 73 VAL A C 1
ATOM 536 O O . VAL A 1 73 ? 6.305 -25.516 -17.375 1 98.69 73 VAL A O 1
ATOM 539 N N . ALA A 1 74 ? 4.699 -25.156 -15.859 1 98.38 74 ALA A N 1
ATOM 540 C CA . ALA A 1 74 ? 5.574 -25.453 -14.734 1 98.38 74 ALA A CA 1
ATOM 541 C C . ALA A 1 74 ? 4.773 -25.969 -13.539 1 98.38 74 ALA A C 1
ATOM 543 O O . ALA A 1 74 ? 3.662 -25.484 -13.281 1 98.38 74 ALA A O 1
ATOM 544 N N . ASP A 1 75 ? 5.301 -26.938 -12.852 1 98.06 75 ASP A N 1
ATOM 545 C CA . ASP A 1 75 ? 4.773 -27.438 -11.586 1 98.06 75 ASP A CA 1
ATOM 546 C C . ASP A 1 75 ? 5.715 -27.094 -10.43 1 98.06 75 ASP A C 1
ATOM 548 O O . ASP A 1 75 ? 6.781 -27.703 -10.289 1 98.06 75 ASP A O 1
ATOM 552 N N . LEU A 1 76 ? 5.238 -26.219 -9.547 1 98.25 76 LEU A N 1
ATOM 553 C CA . LEU A 1 76 ? 6.113 -25.641 -8.523 1 98.25 76 LEU A CA 1
ATOM 554 C C . LEU A 1 76 ? 6 -26.438 -7.219 1 98.25 76 LEU A C 1
ATOM 556 O O . LEU A 1 76 ? 6.277 -25.891 -6.145 1 98.25 76 LEU A O 1
ATOM 560 N N . LYS A 1 77 ? 5.594 -27.656 -7.258 1 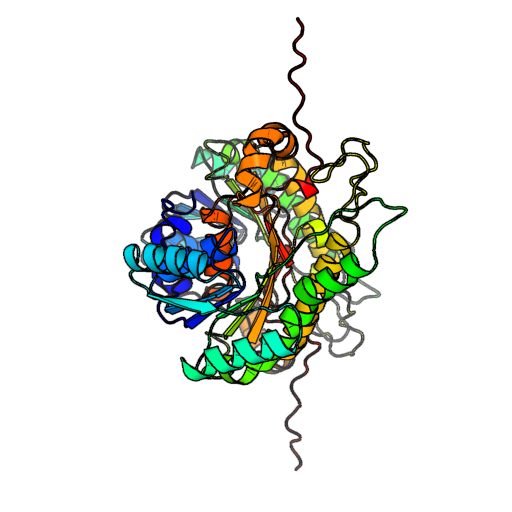96.44 77 LYS A N 1
ATOM 561 C CA . LYS A 1 77 ? 5.301 -28.469 -6.082 1 96.44 77 LYS A CA 1
ATOM 562 C C . LYS A 1 77 ? 6.578 -28.797 -5.316 1 96.44 77 LYS A C 1
ATOM 564 O O . LYS A 1 77 ? 6.52 -29.234 -4.164 1 96.44 77 LYS A O 1
ATOM 569 N N . ASP A 1 78 ? 7.746 -28.734 -5.965 1 96.88 78 ASP A N 1
ATOM 570 C CA . ASP A 1 78 ? 9.023 -29 -5.312 1 96.88 78 ASP A CA 1
ATOM 571 C C . ASP A 1 78 ? 10.141 -28.156 -5.93 1 96.88 78 ASP A C 1
ATOM 573 O O . ASP A 1 78 ? 9.914 -27.406 -6.879 1 96.88 78 ASP A O 1
ATOM 577 N N . LYS A 1 79 ? 11.289 -28.219 -5.348 1 97.94 79 LYS A N 1
ATOM 578 C CA . LYS A 1 79 ? 12.43 -27.422 -5.793 1 97.94 79 LYS A CA 1
ATOM 579 C C . LYS A 1 79 ? 12.75 -27.703 -7.262 1 97.94 79 LYS A C 1
ATOM 581 O O . LYS A 1 79 ? 13.117 -26.781 -8 1 97.94 79 LYS A O 1
ATOM 586 N N . ALA A 1 80 ? 12.695 -28.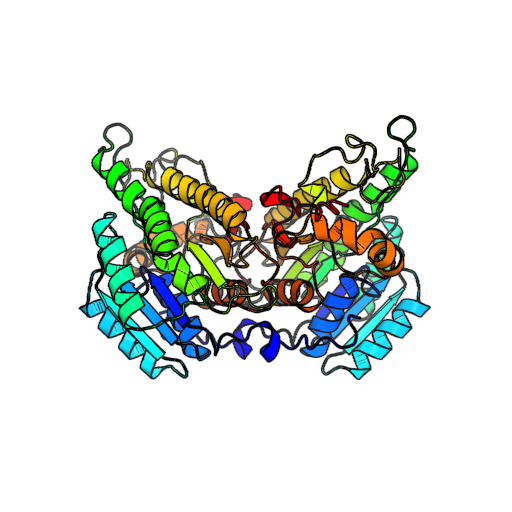953 -7.648 1 98.5 80 ALA A N 1
ATOM 587 C CA . ALA A 1 80 ? 12.977 -29.297 -9.031 1 98.5 80 ALA A CA 1
ATOM 588 C C . ALA A 1 80 ? 12.039 -28.578 -9.992 1 98.5 80 ALA A C 1
ATOM 590 O O . ALA A 1 80 ? 12.461 -28.109 -11.055 1 98.5 80 ALA A O 1
ATOM 591 N N . GLY A 1 81 ? 10.789 -28.531 -9.648 1 98.5 81 GLY A N 1
ATOM 592 C CA . GLY A 1 81 ? 9.836 -27.781 -10.445 1 98.5 81 GLY A CA 1
ATOM 593 C C . GLY A 1 81 ? 10.164 -26.297 -10.531 1 98.5 81 GLY A C 1
ATOM 594 O O . GLY A 1 81 ? 10.062 -25.703 -11.594 1 98.5 81 GLY A O 1
ATOM 595 N N . CYS A 1 82 ? 10.562 -25.703 -9.43 1 98.62 82 CYS A N 1
ATOM 596 C CA . CYS A 1 82 ? 10.961 -24.297 -9.406 1 98.62 82 CYS A CA 1
ATOM 597 C C . CYS A 1 82 ? 12.18 -24.062 -10.289 1 98.62 82 CYS A C 1
ATOM 599 O O . CYS A 1 82 ? 12.219 -23.109 -11.062 1 98.62 82 CYS A O 1
ATOM 601 N N . ASP A 1 83 ? 13.117 -25 -10.172 1 98.62 83 ASP A N 1
ATOM 602 C CA . ASP A 1 83 ? 14.32 -24.906 -11.008 1 98.62 83 ASP A CA 1
ATOM 603 C C . ASP A 1 83 ? 13.961 -24.984 -12.492 1 98.62 83 ASP A C 1
ATOM 605 O O . ASP A 1 83 ? 14.586 -24.328 -13.32 1 98.62 83 ASP A O 1
ATOM 609 N N . GLY A 1 84 ? 13.055 -25.828 -12.781 1 98.75 84 GLY A N 1
ATOM 610 C CA . GLY A 1 84 ? 12.586 -25.938 -14.148 1 98.75 84 GLY A CA 1
ATOM 611 C C . GLY A 1 84 ? 11.992 -24.641 -14.672 1 98.75 84 GLY A C 1
ATOM 612 O O . GLY A 1 84 ? 12.305 -24.219 -15.789 1 98.75 84 GLY A O 1
ATOM 613 N N . LEU A 1 85 ? 11.133 -24.016 -13.93 1 98.81 85 LEU A N 1
ATOM 614 C CA . LEU A 1 85 ? 10.57 -22.734 -14.312 1 98.81 85 LEU A CA 1
ATOM 615 C C . LEU A 1 85 ? 11.664 -21.703 -14.523 1 98.81 85 LEU A C 1
ATOM 617 O O . LEU A 1 85 ? 11.656 -20.969 -15.516 1 98.81 85 LEU A O 1
ATOM 621 N N . VAL A 1 86 ? 12.602 -21.625 -13.57 1 98.81 86 VAL A N 1
ATOM 622 C CA . VAL A 1 86 ? 13.703 -20.672 -13.625 1 98.81 86 VAL A CA 1
ATOM 623 C C . VAL A 1 86 ? 14.484 -20.844 -14.922 1 98.81 86 VAL A C 1
ATOM 625 O O . VAL A 1 86 ? 14.781 -19.875 -15.617 1 98.81 86 VAL A O 1
ATOM 628 N N . LYS A 1 87 ? 14.758 -22.062 -15.219 1 98.75 87 LYS A N 1
ATOM 629 C CA . LYS A 1 87 ? 15.484 -22.375 -16.438 1 98.75 87 LYS A CA 1
ATOM 630 C C . LYS A 1 87 ? 14.727 -21.891 -17.672 1 98.75 87 LYS A C 1
ATOM 632 O O . LYS A 1 87 ? 15.312 -21.312 -18.578 1 98.75 87 LYS A O 1
ATOM 637 N N . GLU A 1 88 ? 13.469 -22.141 -17.703 1 98.81 88 GLU A N 1
ATOM 638 C CA . GLU A 1 88 ? 12.656 -21.75 -18.844 1 98.81 88 GLU A CA 1
ATOM 639 C C . GLU A 1 88 ? 12.602 -20.234 -18.984 1 98.81 88 GLU A C 1
ATOM 641 O O . GLU A 1 88 ? 12.641 -19.688 -20.094 1 98.81 88 GLU A O 1
ATOM 646 N N . VAL A 1 89 ? 12.438 -19.516 -17.875 1 98.81 89 VAL A N 1
ATOM 647 C CA . VAL A 1 89 ? 12.414 -18.062 -17.906 1 98.81 89 VAL A CA 1
ATOM 648 C C . VAL A 1 89 ? 13.742 -17.531 -18.438 1 98.81 89 VAL A C 1
ATOM 650 O O . VAL A 1 89 ? 13.758 -16.656 -19.297 1 98.81 89 VAL A O 1
ATOM 653 N N . LYS A 1 90 ? 14.828 -18.062 -18 1 98.56 90 LYS A N 1
ATOM 654 C CA . LYS A 1 90 ? 16.156 -17.609 -18.391 1 98.56 90 LYS A CA 1
ATOM 655 C C . LYS A 1 90 ? 16.406 -17.812 -19.875 1 98.56 90 LYS A C 1
ATOM 657 O O . LYS A 1 90 ? 17.188 -17.078 -20.484 1 98.56 90 LYS A O 1
ATOM 662 N N . LYS A 1 91 ? 15.719 -18.781 -20.469 1 98.44 91 LYS A N 1
ATOM 663 C CA . LYS A 1 91 ? 15.812 -19 -21.906 1 98.44 91 LYS A CA 1
ATOM 664 C C . LYS A 1 91 ? 15.141 -17.875 -22.688 1 98.44 91 LYS A C 1
ATOM 666 O O . LYS A 1 91 ? 15.508 -17.609 -23.828 1 98.44 91 LYS A O 1
ATOM 671 N N . ARG A 1 92 ? 14.25 -17.25 -22.109 1 98.31 92 ARG A N 1
ATOM 672 C CA . ARG A 1 92 ? 13.352 -16.375 -22.844 1 98.31 92 ARG A CA 1
ATOM 673 C C . ARG A 1 92 ? 13.695 -14.906 -22.609 1 98.31 92 ARG A C 1
ATOM 675 O O . ARG A 1 92 ? 13.328 -14.039 -23.406 1 98.31 92 ARG A O 1
ATOM 682 N N . THR A 1 93 ? 14.281 -14.648 -21.531 1 98.31 93 THR A N 1
ATOM 683 C CA . THR A 1 93 ? 14.633 -13.266 -21.234 1 98.31 93 THR A CA 1
ATOM 684 C C . THR A 1 93 ? 15.906 -13.211 -20.391 1 98.31 93 THR A C 1
ATOM 686 O O . THR A 1 93 ? 16.219 -14.148 -19.656 1 98.31 93 THR A O 1
ATOM 689 N N . ASP A 1 94 ? 16.625 -12.078 -20.453 1 98 94 ASP A N 1
ATOM 690 C CA . ASP A 1 94 ? 17.844 -11.875 -19.672 1 98 94 ASP A CA 1
ATOM 691 C C . ASP A 1 94 ? 17.609 -10.891 -18.531 1 98 94 ASP A C 1
ATOM 693 O O . ASP A 1 94 ? 18.547 -10.555 -17.797 1 98 94 ASP A O 1
ATOM 697 N N . ARG A 1 95 ? 16.344 -10.391 -18.422 1 98.38 95 ARG A N 1
ATOM 698 C CA . ARG A 1 95 ? 15.992 -9.438 -17.359 1 98.38 95 ARG A CA 1
ATOM 699 C C . ARG A 1 95 ? 14.562 -9.656 -16.875 1 98.38 95 ARG A C 1
ATOM 701 O O . ARG A 1 95 ? 13.664 -9.898 -17.688 1 98.38 95 ARG A O 1
ATOM 708 N N . LEU A 1 96 ? 14.43 -9.672 -15.617 1 98.81 96 LEU A N 1
ATOM 709 C CA . LEU A 1 96 ? 13.125 -9.68 -14.961 1 98.81 96 LEU A CA 1
ATOM 710 C C . LEU A 1 96 ? 12.984 -8.484 -14.016 1 98.81 96 LEU A C 1
ATOM 712 O O . LEU A 1 96 ? 13.859 -8.242 -13.188 1 98.81 96 LEU A O 1
ATOM 716 N N . THR A 1 97 ? 11.93 -7.742 -14.156 1 98.88 97 THR A N 1
ATOM 717 C CA . THR A 1 97 ? 11.789 -6.535 -13.352 1 98.88 97 THR A CA 1
ATOM 718 C C . THR A 1 97 ? 10.766 -6.742 -12.234 1 98.88 97 THR A C 1
ATOM 720 O O . THR A 1 97 ? 10.805 -6.055 -11.211 1 98.88 97 THR A O 1
ATOM 723 N N . VAL A 1 98 ? 9.812 -7.676 -12.469 1 98.94 98 VAL A N 1
ATOM 724 C CA . VAL A 1 98 ? 8.789 -7.957 -11.461 1 98.94 98 VAL A CA 1
ATOM 725 C C . VAL A 1 98 ? 8.531 -9.461 -11.398 1 98.94 98 VAL A C 1
ATOM 727 O O . VAL A 1 98 ? 8.312 -10.109 -12.422 1 98.94 98 VAL A O 1
ATOM 730 N N . LEU A 1 99 ? 8.609 -9.992 -10.266 1 98.94 99 LEU A N 1
ATOM 731 C CA . LEU A 1 99 ? 8.195 -11.359 -9.961 1 98.94 99 LEU A CA 1
ATOM 732 C C . LEU A 1 99 ? 6.992 -11.367 -9.031 1 98.94 99 LEU A C 1
ATOM 734 O O . LEU A 1 99 ? 7.066 -10.867 -7.906 1 98.94 99 LEU A O 1
ATOM 738 N N . VAL A 1 100 ? 5.875 -11.867 -9.531 1 98.94 100 VAL A N 1
ATOM 739 C CA . VAL A 1 100 ? 4.695 -12.062 -8.703 1 98.94 100 VAL A CA 1
ATOM 740 C C . VAL A 1 100 ? 4.562 -13.539 -8.336 1 98.94 100 VAL A C 1
ATOM 742 O O . VAL A 1 100 ? 4.137 -14.359 -9.156 1 98.94 100 VAL A O 1
ATOM 745 N N . ASN A 1 101 ? 4.965 -13.859 -7.125 1 98.88 101 ASN A N 1
ATOM 746 C CA . ASN A 1 101 ? 4.727 -15.195 -6.582 1 98.88 101 ASN A CA 1
ATOM 747 C C . ASN A 1 101 ? 3.285 -15.352 -6.105 1 98.88 101 ASN A C 1
ATOM 749 O O . ASN A 1 101 ? 2.955 -14.984 -4.98 1 98.88 101 ASN A O 1
ATOM 753 N N . ASN A 1 102 ? 2.525 -15.977 -6.953 1 98.44 102 ASN A N 1
ATOM 754 C CA . ASN A 1 102 ? 1.084 -16.016 -6.727 1 98.44 102 ASN A CA 1
ATOM 755 C C . ASN A 1 102 ? 0.578 -17.453 -6.586 1 98.44 102 ASN A C 1
ATOM 757 O O . ASN A 1 102 ? -0.497 -17.688 -6.031 1 98.44 102 ASN A O 1
ATOM 761 N N . THR A 1 103 ? 1.342 -18.422 -7.086 1 96.25 103 THR A N 1
ATOM 762 C CA . THR A 1 103 ? 0.934 -19.828 -6.953 1 96.25 103 THR A CA 1
ATOM 763 C C . THR A 1 103 ? 0.696 -20.188 -5.492 1 96.25 103 THR A C 1
ATOM 765 O O . THR A 1 103 ? 1.47 -19.797 -4.617 1 96.25 103 THR A O 1
ATOM 768 N N . GLY A 1 104 ? -0.353 -20.844 -5.246 1 93.81 104 GLY A N 1
ATOM 769 C CA . GLY A 1 104 ? -0.689 -21.297 -3.906 1 93.81 104 GLY A CA 1
ATOM 770 C C . GLY A 1 104 ? -1.801 -22.328 -3.889 1 93.81 104 GLY A C 1
ATOM 771 O O . GLY A 1 104 ? -2.379 -22.641 -4.93 1 93.81 104 GLY A O 1
ATOM 772 N N . ALA A 1 105 ? -1.998 -22.906 -2.756 1 93.06 105 ALA A N 1
ATOM 773 C CA . ALA A 1 105 ? -3.041 -23.922 -2.559 1 93.06 105 ALA A CA 1
ATOM 774 C C . ALA A 1 105 ? -3.641 -23.812 -1.159 1 93.06 105 ALA A C 1
ATOM 776 O O . ALA A 1 105 ? -3.113 -23.109 -0.301 1 93.06 105 ALA A O 1
ATOM 777 N N . SER A 1 106 ? -4.789 -24.359 -1.047 1 91.62 106 SER A N 1
ATOM 778 C CA . SER A 1 106 ? -5.426 -24.594 0.245 1 91.62 106 SER A CA 1
ATOM 779 C C . SER A 1 106 ? -5.699 -26.078 0.453 1 91.62 106 SER A C 1
ATOM 781 O O . SER A 1 106 ? -5.496 -26.891 -0.456 1 91.62 106 SER A O 1
ATOM 783 N N . TRP A 1 107 ? -5.996 -26.438 1.731 1 89.56 107 TRP A N 1
ATOM 784 C CA . TRP A 1 107 ? -6.301 -27.828 2.098 1 89.56 107 TRP A CA 1
ATOM 785 C C . TRP A 1 107 ? -7.27 -27.875 3.277 1 89.56 107 TRP A C 1
ATOM 787 O O . TRP A 1 107 ? -7.023 -27.25 4.312 1 89.56 107 TRP A O 1
ATOM 797 N N . GLY A 1 108 ? -8.375 -28.484 3.025 1 88.38 108 GLY A N 1
ATOM 798 C CA . GLY A 1 108 ? -9.328 -28.688 4.105 1 88.38 108 GLY A CA 1
ATOM 799 C C . GLY A 1 108 ? -9.359 -30.125 4.609 1 88.38 108 GLY A C 1
ATOM 800 O O . GLY A 1 108 ? -9.289 -31.062 3.822 1 88.38 108 GLY A O 1
ATOM 801 N N . ALA A 1 109 ? -9.398 -30.297 5.918 1 89.56 109 ALA A N 1
ATOM 802 C CA . ALA A 1 109 ? -9.508 -31.594 6.562 1 89.56 109 ALA A CA 1
ATOM 803 C C . ALA A 1 109 ? -9.961 -31.453 8.016 1 89.56 109 ALA A C 1
ATOM 805 O O . ALA A 1 109 ? -9.953 -30.359 8.57 1 89.56 109 ALA A O 1
ATOM 806 N N . PRO A 1 110 ? -10.484 -32.594 8.586 1 87.38 110 PRO A N 1
ATOM 807 C CA . PRO A 1 110 ? -10.852 -32.531 10 1 87.38 110 PRO A CA 1
ATOM 808 C C . PRO A 1 110 ? -9.656 -32.188 10.898 1 87.38 110 PRO A C 1
ATOM 810 O O . PRO A 1 110 ? -8.539 -32.656 10.641 1 87.38 110 PRO A O 1
ATOM 813 N N . TYR A 1 111 ? -9.984 -31.422 11.953 1 86.56 111 TYR A N 1
ATOM 814 C CA . TYR A 1 111 ? -8.953 -30.984 12.891 1 86.56 111 TYR A CA 1
ATOM 815 C C . TYR A 1 111 ? -8.219 -32.156 13.484 1 86.56 111 TYR A C 1
ATOM 817 O O . TYR A 1 111 ? -6.988 -32.156 13.57 1 86.56 111 TYR A O 1
ATOM 825 N N . ASP A 1 112 ? -8.969 -33.156 13.875 1 87.88 112 ASP A N 1
ATOM 826 C CA . ASP A 1 112 ? -8.422 -34.25 14.641 1 87.88 112 ASP A CA 1
ATOM 827 C C . ASP A 1 112 ? -7.887 -35.344 13.711 1 87.88 112 ASP A C 1
ATOM 829 O O . ASP A 1 112 ? -7.336 -36.344 14.18 1 87.88 112 ASP A O 1
ATOM 833 N N . ASP A 1 113 ? -8.039 -35.125 12.445 1 92.12 113 ASP A N 1
ATOM 834 C CA . ASP A 1 113 ? -7.504 -36.062 11.461 1 92.12 113 ASP A CA 1
ATOM 835 C C . ASP A 1 113 ? -6.965 -35.344 10.242 1 92.12 113 ASP A C 1
ATOM 837 O O . ASP A 1 113 ? -7.34 -35.656 9.109 1 92.12 113 ASP A O 1
ATOM 841 N N . PHE A 1 114 ? -6.219 -34.344 10.469 1 92 114 PHE A N 1
ATOM 842 C CA . PHE A 1 114 ? -5.613 -33.562 9.406 1 92 114 PHE A CA 1
ATOM 843 C C . PHE A 1 114 ? -4.367 -34.25 8.859 1 92 114 PHE A C 1
ATOM 845 O O . PHE A 1 114 ? -3.414 -34.5 9.602 1 92 114 PHE A O 1
ATOM 852 N N . PRO A 1 115 ? -4.324 -34.594 7.641 1 95.5 115 PRO A N 1
ATOM 853 C CA . PRO A 1 115 ? -3.219 -35.375 7.105 1 95.5 115 PRO A CA 1
ATOM 854 C C . PRO A 1 115 ? -1.923 -34.562 6.988 1 95.5 115 PRO A C 1
ATOM 856 O O . PRO A 1 115 ? -1.953 -33.406 6.637 1 95.5 115 PRO A O 1
ATOM 859 N N . GLU A 1 116 ? -0.818 -35.219 7.227 1 95.69 116 GLU A N 1
ATOM 860 C CA . GLU A 1 116 ? 0.493 -34.594 7.062 1 95.69 116 GLU A CA 1
ATOM 861 C C . GLU A 1 116 ? 0.711 -34.156 5.625 1 95.69 116 GLU A C 1
ATOM 863 O O . GLU A 1 116 ? 1.377 -33.125 5.387 1 95.69 116 GLU A O 1
ATOM 868 N N . SER A 1 117 ? 0.198 -34.875 4.754 1 96.19 117 SER A N 1
ATOM 869 C CA . SER A 1 117 ? 0.345 -34.562 3.344 1 96.19 117 SER A CA 1
ATOM 870 C C . SER A 1 117 ? -0.237 -33.188 3.045 1 96.19 117 SER A C 1
ATOM 872 O O . SER A 1 117 ? 0.25 -32.469 2.16 1 96.19 117 SER A O 1
ATOM 874 N N . GLY A 1 118 ? -1.257 -32.75 3.752 1 95.25 118 GLY A N 1
ATOM 875 C CA . GLY A 1 118 ? -1.805 -31.422 3.611 1 95.25 118 GLY A CA 1
ATOM 876 C C . GLY A 1 118 ? -0.839 -30.328 4.043 1 95.25 118 GLY A C 1
ATOM 877 O O . GLY A 1 118 ? -0.728 -29.297 3.385 1 95.25 118 GLY A O 1
ATOM 878 N N . TRP A 1 119 ? -0.13 -30.578 5.109 1 95.31 119 TRP A N 1
ATOM 879 C CA . TRP A 1 119 ? 0.908 -29.656 5.57 1 95.31 119 TRP A CA 1
ATOM 880 C C . TRP A 1 119 ? 2.043 -29.562 4.559 1 95.31 119 TRP A C 1
ATOM 882 O O . TRP A 1 119 ? 2.449 -28.469 4.172 1 95.31 119 TRP A O 1
ATOM 892 N N . ASP A 1 120 ? 2.479 -30.734 4.121 1 96.25 120 ASP A N 1
ATOM 893 C CA . ASP A 1 120 ? 3.617 -30.797 3.213 1 96.25 120 ASP A CA 1
ATOM 894 C C . ASP A 1 120 ? 3.322 -30.062 1.909 1 96.25 120 ASP A C 1
ATOM 896 O O . ASP A 1 120 ? 4.148 -29.281 1.43 1 96.25 120 ASP A O 1
ATOM 900 N N . LYS A 1 121 ? 2.213 -30.312 1.392 1 96.56 121 LYS A N 1
ATOM 901 C CA . LYS A 1 121 ? 1.818 -29.703 0.125 1 96.56 121 LYS A CA 1
ATOM 902 C C . LYS A 1 121 ? 1.76 -28.188 0.24 1 96.56 121 LYS A C 1
ATOM 904 O O . LYS A 1 121 ? 2.293 -27.469 -0.612 1 96.56 121 LYS A O 1
ATOM 909 N N . LEU A 1 122 ? 1.172 -27.703 1.279 1 96.81 122 LEU A N 1
ATOM 910 C CA . LEU A 1 122 ? 0.977 -26.266 1.415 1 96.81 122 LEU A CA 1
ATOM 911 C C . LEU A 1 122 ? 2.295 -25.562 1.724 1 96.81 122 LEU A C 1
ATOM 913 O O . LEU A 1 122 ? 2.57 -24.484 1.193 1 96.81 122 LEU A O 1
ATOM 917 N N . MET A 1 123 ? 3.094 -26.188 2.572 1 96.94 123 MET A N 1
ATOM 918 C CA . MET A 1 123 ? 4.383 -25.578 2.859 1 96.94 123 MET A CA 1
ATOM 919 C C . MET A 1 123 ? 5.27 -25.562 1.618 1 96.94 123 MET A C 1
ATOM 921 O O . MET A 1 123 ? 6.047 -24.625 1.417 1 96.94 123 MET A O 1
ATOM 925 N N . SER A 1 124 ? 5.121 -26.562 0.832 1 97.5 124 SER A N 1
ATOM 926 C CA . SER A 1 124 ? 5.891 -26.641 -0.406 1 97.5 124 SER A CA 1
ATOM 927 C C . SER A 1 124 ? 5.48 -25.547 -1.383 1 97.5 124 SER A C 1
ATOM 929 O O . SER A 1 124 ? 6.332 -24.844 -1.935 1 97.5 124 SER A O 1
ATOM 931 N N . LEU A 1 125 ? 4.246 -25.375 -1.562 1 97.44 125 LEU A N 1
ATOM 932 C CA . LEU A 1 125 ? 3.75 -24.484 -2.609 1 97.44 125 LEU A CA 1
ATOM 933 C C . LEU A 1 125 ? 3.656 -23.047 -2.105 1 97.44 125 LEU A C 1
ATOM 935 O O . LEU A 1 125 ? 4.016 -22.109 -2.82 1 97.44 125 LEU A O 1
ATOM 939 N N . ASN A 1 126 ? 3.16 -22.844 -0.855 1 98.19 126 ASN A N 1
ATOM 940 C CA . ASN A 1 126 ? 2.859 -21.5 -0.354 1 98.19 126 ASN A CA 1
ATOM 941 C C . ASN A 1 126 ? 4.102 -20.828 0.21 1 98.19 126 ASN A C 1
ATOM 943 O O . ASN A 1 126 ? 4.109 -19.609 0.426 1 98.19 126 ASN A O 1
ATOM 947 N N . VAL A 1 127 ? 5.176 -21.609 0.454 1 98.06 127 VAL A N 1
ATOM 948 C CA . VAL A 1 127 ? 6.328 -21.016 1.136 1 98.06 127 VAL A CA 1
ATOM 949 C C . VAL A 1 127 ? 7.602 -21.328 0.359 1 98.06 127 VAL A C 1
ATOM 951 O O . VAL A 1 127 ? 8.195 -20.453 -0.265 1 98.06 127 VAL A O 1
ATOM 954 N N . LYS A 1 128 ? 7.914 -22.656 0.182 1 98.06 128 LYS A N 1
ATOM 955 C CA . LYS A 1 128 ? 9.195 -23.047 -0.398 1 98.06 128 LYS A CA 1
ATOM 956 C C . LYS A 1 128 ? 9.289 -22.625 -1.863 1 98.06 128 LYS A C 1
ATOM 958 O O . LYS A 1 128 ? 10.359 -22.25 -2.338 1 98.06 128 LYS A O 1
ATOM 963 N N . SER A 1 129 ? 8.211 -22.75 -2.523 1 98.69 129 SER A N 1
ATOM 964 C CA . SER A 1 129 ? 8.242 -22.391 -3.938 1 98.69 129 SER A CA 1
ATOM 965 C C . SER A 1 129 ? 8.609 -20.922 -4.125 1 98.69 129 SER A C 1
ATOM 967 O O . SER A 1 129 ? 9.32 -20.578 -5.066 1 98.69 129 SER A O 1
ATOM 969 N N . ILE A 1 130 ? 8.117 -20.062 -3.262 1 98.62 130 ILE A N 1
ATOM 970 C CA . ILE A 1 130 ? 8.414 -18.625 -3.307 1 98.62 130 ILE A CA 1
ATOM 971 C C . ILE A 1 130 ? 9.914 -18.406 -3.1 1 98.62 130 ILE A C 1
ATOM 973 O O . ILE A 1 130 ? 10.547 -17.656 -3.838 1 98.62 130 ILE A O 1
ATOM 977 N N . PHE A 1 131 ? 10.445 -19.078 -2.148 1 98.44 131 PHE A N 1
ATOM 978 C CA . PHE A 1 131 ? 11.867 -18.953 -1.843 1 98.44 131 PHE A CA 1
ATOM 979 C C . PHE A 1 131 ? 12.711 -19.391 -3.027 1 98.44 131 PHE A C 1
ATOM 981 O O . PHE A 1 131 ? 13.555 -18.641 -3.518 1 98.44 131 PHE A O 1
ATOM 988 N N . TYR A 1 132 ? 12.492 -20.562 -3.551 1 98.62 132 TYR A N 1
ATOM 989 C CA . TYR A 1 132 ? 13.336 -21.141 -4.586 1 98.62 132 TYR A CA 1
ATOM 990 C C . TYR A 1 132 ? 13.195 -20.391 -5.898 1 98.62 132 TYR A C 1
ATOM 992 O O . TYR A 1 132 ? 14.172 -20.203 -6.625 1 98.62 132 TYR A O 1
ATOM 1000 N N . THR A 1 133 ? 11.992 -19.984 -6.23 1 98.81 133 THR A N 1
ATOM 1001 C CA . THR A 1 133 ? 11.781 -19.219 -7.453 1 98.81 133 THR A CA 1
ATOM 1002 C C . THR A 1 133 ? 12.5 -17.875 -7.375 1 98.81 133 THR A C 1
ATOM 1004 O O . THR A 1 133 ? 13.18 -17.469 -8.32 1 98.81 133 THR A O 1
ATOM 1007 N N . THR A 1 134 ? 12.344 -17.188 -6.246 1 98.81 134 THR A N 1
ATOM 1008 C CA . THR A 1 134 ? 12.977 -15.883 -6.07 1 98.81 134 THR A CA 1
ATOM 1009 C C . THR A 1 134 ? 14.492 -16 -6.145 1 98.81 134 THR A C 1
ATOM 1011 O O . THR A 1 134 ? 15.148 -15.25 -6.863 1 98.81 134 THR A O 1
ATOM 1014 N N . VAL A 1 135 ? 15.047 -17.016 -5.445 1 98.31 135 VAL A N 1
ATOM 1015 C CA . VAL A 1 135 ? 16.484 -17.234 -5.441 1 98.31 135 VAL A CA 1
ATOM 1016 C C . VAL A 1 135 ? 16.969 -17.578 -6.848 1 98.31 135 VAL A C 1
ATOM 1018 O O . VAL A 1 135 ? 17.984 -17.078 -7.309 1 98.31 135 VAL A O 1
ATOM 1021 N N . GLY A 1 136 ? 16.281 -18.406 -7.48 1 98.69 136 GLY A N 1
ATOM 1022 C CA . GLY A 1 136 ? 16.672 -18.859 -8.812 1 98.69 136 GLY A CA 1
ATOM 1023 C C . GLY A 1 136 ? 16.672 -17.734 -9.836 1 98.69 136 GLY A C 1
ATOM 1024 O O . GLY A 1 136 ? 17.422 -17.781 -10.812 1 98.69 136 GLY A O 1
ATOM 1025 N N . LEU A 1 137 ? 15.836 -16.734 -9.625 1 98.81 137 LEU A N 1
ATOM 1026 C CA . LEU A 1 137 ? 15.695 -15.648 -10.586 1 98.81 137 LEU A CA 1
ATOM 1027 C C . LEU A 1 137 ? 16.469 -14.414 -10.133 1 98.81 137 LEU A C 1
ATOM 1029 O O . LEU A 1 137 ? 16.312 -13.336 -10.711 1 98.81 137 LEU A O 1
ATOM 1033 N N . HIS A 1 138 ? 17.25 -14.602 -9.148 1 98.12 138 HIS A N 1
ATOM 1034 C CA . HIS A 1 138 ? 17.984 -13.516 -8.508 1 98.12 138 HIS A CA 1
ATOM 1035 C C . HIS A 1 138 ? 18.781 -12.711 -9.523 1 98.12 138 HIS A C 1
ATOM 1037 O O . HIS A 1 138 ? 18.688 -11.477 -9.555 1 98.12 138 HIS A O 1
ATOM 1043 N N . ASP A 1 139 ? 19.516 -13.375 -10.352 1 98.31 139 ASP A N 1
ATOM 1044 C CA . ASP A 1 139 ? 20.391 -12.695 -11.297 1 98.31 139 ASP A CA 1
ATOM 1045 C C . ASP A 1 139 ? 19.594 -11.867 -12.305 1 98.31 139 ASP A C 1
ATOM 1047 O O . ASP A 1 139 ? 20.016 -10.789 -12.703 1 98.31 139 ASP A O 1
ATOM 1051 N N . LEU A 1 140 ? 18.5 -12.359 -12.711 1 98.81 140 LEU A N 1
ATOM 1052 C CA . LEU A 1 140 ? 17.656 -11.617 -13.648 1 98.81 140 LEU A CA 1
ATOM 1053 C C . LEU A 1 140 ? 17.062 -10.383 -12.977 1 98.81 140 LEU A C 1
ATOM 1055 O O . LEU A 1 140 ? 16.922 -9.336 -13.617 1 98.81 140 LEU A O 1
ATOM 1059 N N . LEU A 1 141 ? 16.688 -10.477 -11.719 1 98.81 141 LEU A N 1
ATOM 1060 C CA . LEU A 1 141 ? 16.109 -9.367 -10.969 1 98.81 141 LEU A CA 1
ATOM 1061 C C . LEU A 1 141 ? 17.141 -8.281 -10.711 1 98.81 141 LEU A C 1
ATOM 1063 O O . LEU A 1 141 ? 16.797 -7.102 -10.594 1 98.81 141 LEU A O 1
ATOM 1067 N N . LEU A 1 142 ? 18.391 -8.656 -10.664 1 98.38 142 LEU A N 1
ATOM 1068 C CA . LEU A 1 142 ? 19.469 -7.723 -10.383 1 98.38 142 LEU A CA 1
ATOM 1069 C C . LEU A 1 142 ? 19.797 -6.887 -11.609 1 98.38 142 LEU A C 1
ATOM 1071 O O . LEU A 1 142 ? 20.281 -5.758 -11.484 1 98.38 142 LEU A O 1
ATOM 1075 N N . LYS A 1 143 ? 19.516 -7.41 -12.688 1 98 143 LYS A N 1
ATOM 1076 C CA . LYS A 1 143 ? 19.938 -6.758 -13.922 1 98 143 LYS A CA 1
ATOM 1077 C C . LYS A 1 143 ? 19.188 -5.438 -14.125 1 98 143 LYS A C 1
ATOM 1079 O O . LYS A 1 143 ? 17.969 -5.426 -14.289 1 98 143 LYS A O 1
ATOM 1084 N N . GLY A 1 144 ? 19.922 -4.352 -14.125 1 97.12 144 GLY A N 1
ATOM 1085 C CA . GLY A 1 144 ? 19.406 -3.041 -14.469 1 97.12 144 GLY A CA 1
ATOM 1086 C C . GLY A 1 144 ? 18.625 -2.395 -13.336 1 97.12 144 GLY A C 1
ATOM 1087 O O . GLY A 1 144 ? 18.047 -1.316 -13.508 1 97.12 144 GLY A O 1
ATOM 1088 N N . THR A 1 145 ? 18.578 -3.043 -12.234 1 97.75 145 THR A N 1
ATOM 1089 C CA . THR A 1 145 ? 17.844 -2.492 -11.102 1 97.75 145 THR A CA 1
ATOM 1090 C C . THR A 1 145 ? 18.594 -1.319 -10.477 1 97.75 145 THR A C 1
ATOM 1092 O O . THR A 1 145 ? 19.812 -1.222 -10.609 1 97.75 145 THR A O 1
ATOM 1095 N N . ASN A 1 146 ? 17.844 -0.351 -9.883 1 97.31 146 ASN A N 1
ATOM 1096 C CA . ASN A 1 146 ? 18.422 0.774 -9.156 1 97.31 146 ASN A CA 1
ATOM 1097 C C . ASN A 1 146 ? 17.422 1.369 -8.164 1 97.31 146 ASN A C 1
ATOM 1099 O O . ASN A 1 146 ? 16.266 0.929 -8.094 1 97.31 146 ASN A O 1
ATOM 1103 N N . ALA A 1 147 ? 17.844 2.34 -7.469 1 94.88 147 ALA A N 1
ATOM 1104 C CA . ALA A 1 147 ? 17.078 2.873 -6.355 1 94.88 147 ALA A CA 1
ATOM 1105 C C . ALA A 1 147 ? 15.805 3.561 -6.852 1 94.88 147 ALA A C 1
ATOM 1107 O O . ALA A 1 147 ? 14.797 3.602 -6.145 1 94.88 147 ALA A O 1
ATOM 1108 N N . ASP A 1 148 ? 15.812 4.082 -8.008 1 94.56 148 ASP A N 1
ATOM 1109 C CA . ASP A 1 148 ? 14.68 4.824 -8.547 1 94.56 148 ASP A CA 1
ATOM 1110 C C . ASP A 1 148 ? 13.711 3.9 -9.281 1 94.56 148 ASP A C 1
ATOM 1112 O O . ASP A 1 148 ? 12.516 4.191 -9.375 1 94.56 148 ASP A O 1
ATOM 1116 N N . MET A 1 149 ? 14.219 2.836 -9.836 1 96.38 149 MET A N 1
ATOM 1117 C CA . MET A 1 149 ? 13.43 1.814 -10.523 1 96.38 149 MET A CA 1
ATOM 1118 C C . MET A 1 149 ? 13.875 0.416 -10.102 1 96.38 149 MET A C 1
ATOM 1120 O O . MET A 1 149 ? 14.461 -0.315 -10.898 1 96.38 149 MET A O 1
ATOM 1124 N N . PRO A 1 150 ? 13.555 0.134 -8.891 1 98.5 150 PRO A N 1
ATOM 1125 C CA . PRO A 1 150 ? 13.984 -1.174 -8.383 1 98.5 150 PRO A CA 1
ATOM 1126 C C . PRO A 1 150 ? 13.219 -2.33 -9.023 1 98.5 150 PRO A C 1
ATOM 1128 O O . PRO A 1 150 ? 12.133 -2.129 -9.57 1 98.5 150 PRO A O 1
ATOM 1131 N N . SER A 1 151 ? 13.828 -3.537 -9.031 1 98.81 151 SER A N 1
ATOM 1132 C CA . SER A 1 151 ? 13.07 -4.754 -9.297 1 98.81 151 SER A CA 1
ATOM 1133 C C . SER A 1 151 ? 12.133 -5.086 -8.141 1 98.81 151 SER A C 1
ATOM 1135 O O . SER A 1 151 ? 12.336 -4.621 -7.016 1 98.81 151 SER A O 1
ATOM 1137 N N . ARG A 1 152 ? 11.102 -5.801 -8.516 1 98.81 152 ARG A N 1
ATOM 1138 C CA . ARG A 1 152 ? 10.062 -6.055 -7.523 1 98.81 152 ARG A CA 1
ATOM 1139 C C . ARG A 1 152 ? 9.797 -7.547 -7.379 1 98.81 152 ARG A C 1
ATOM 1141 O O . ARG A 1 152 ? 9.758 -8.273 -8.375 1 98.81 152 ARG A O 1
ATOM 1148 N N . VAL A 1 153 ? 9.664 -7.973 -6.129 1 98.94 153 VAL A N 1
ATOM 1149 C CA . VAL A 1 153 ? 9.086 -9.266 -5.789 1 98.94 153 VAL A CA 1
ATOM 1150 C C . VAL A 1 153 ? 7.816 -9.062 -4.969 1 98.94 153 VAL A C 1
ATOM 1152 O O . VAL A 1 153 ? 7.848 -8.43 -3.91 1 98.94 153 VAL A O 1
ATOM 1155 N N . LEU A 1 154 ? 6.719 -9.492 -5.523 1 98.94 154 LEU A N 1
ATOM 1156 C CA . LEU A 1 154 ? 5.434 -9.461 -4.84 1 98.94 154 LEU A CA 1
ATOM 1157 C C . LEU A 1 154 ? 4.984 -10.867 -4.445 1 98.94 154 LEU A C 1
ATOM 1159 O O . LEU A 1 154 ? 4.758 -11.711 -5.309 1 98.94 154 LEU A O 1
ATOM 1163 N N . ASN A 1 155 ? 4.926 -11.141 -3.176 1 98.88 155 ASN A N 1
ATOM 1164 C CA . ASN A 1 155 ? 4.445 -12.422 -2.664 1 98.88 155 ASN A CA 1
ATOM 1165 C C . ASN A 1 155 ? 2.975 -12.344 -2.256 1 98.88 155 ASN A C 1
ATOM 1167 O O . ASN A 1 155 ? 2.596 -11.492 -1.451 1 98.88 155 ASN A O 1
ATOM 1171 N N . VAL A 1 156 ? 2.197 -13.227 -2.848 1 98.69 156 VAL A N 1
ATOM 1172 C CA . VAL A 1 156 ? 0.773 -13.219 -2.531 1 98.69 156 VAL A CA 1
ATOM 1173 C C . VAL A 1 156 ? 0.492 -14.195 -1.389 1 98.69 156 VAL A C 1
ATOM 1175 O O . VAL A 1 156 ? 0.621 -15.406 -1.555 1 98.69 156 VAL A O 1
ATOM 1178 N N . ALA A 1 157 ? 0.164 -13.664 -0.293 1 98.25 157 ALA A N 1
ATOM 1179 C CA . ALA A 1 157 ? -0.254 -14.445 0.872 1 98.25 157 ALA A CA 1
ATOM 1180 C C . ALA A 1 157 ? -1.775 -14.508 0.968 1 98.25 157 ALA A C 1
ATOM 1182 O O . ALA A 1 157 ? -2.441 -15 0.052 1 98.25 157 ALA A O 1
ATOM 1183 N N . SER A 1 158 ? -2.303 -14.148 2.102 1 96.25 158 SER A N 1
ATOM 1184 C CA . SER A 1 158 ? -3.734 -14.164 2.389 1 96.25 158 SER A CA 1
ATOM 1185 C C . SER A 1 158 ? -4.035 -13.523 3.74 1 96.25 158 SER A C 1
ATOM 1187 O O . SER A 1 158 ? -3.182 -13.516 4.633 1 96.25 158 SER A O 1
ATOM 1189 N N . MET A 1 159 ? -5.285 -12.977 3.842 1 95.06 159 MET A N 1
ATOM 1190 C CA . MET A 1 159 ? -5.742 -12.555 5.16 1 95.06 159 MET A CA 1
ATOM 1191 C C . MET A 1 159 ? -5.715 -13.711 6.148 1 95.06 159 MET A C 1
ATOM 1193 O O . MET A 1 159 ? -5.617 -13.5 7.359 1 95.06 159 MET A O 1
ATOM 1197 N N . ALA A 1 160 ? -5.789 -14.922 5.656 1 92.56 160 ALA A N 1
ATOM 1198 C CA . ALA A 1 160 ? -5.711 -16.094 6.516 1 92.56 160 ALA A CA 1
ATOM 1199 C C . ALA A 1 160 ? -4.375 -16.141 7.254 1 92.56 160 ALA A C 1
ATOM 1201 O O . ALA A 1 160 ? -4.25 -16.828 8.273 1 92.56 160 ALA A O 1
ATOM 1202 N N . GLY A 1 161 ? -3.338 -15.539 6.66 1 95.31 161 GLY A N 1
ATOM 1203 C CA . GLY A 1 161 ? -2.045 -15.484 7.32 1 95.31 161 GLY A CA 1
ATOM 1204 C C . GLY A 1 161 ? -2.002 -14.492 8.469 1 95.31 161 GLY A C 1
ATOM 1205 O O . GLY A 1 161 ? -1.055 -14.492 9.258 1 95.31 161 GLY A O 1
ATOM 1206 N N . ILE A 1 162 ? -2.996 -13.664 8.547 1 93.06 162 ILE A N 1
ATOM 1207 C CA . ILE A 1 162 ? -3.098 -12.633 9.57 1 93.06 162 ILE A CA 1
ATOM 1208 C C . ILE A 1 162 ? -4.16 -13.023 10.594 1 93.06 162 ILE A C 1
ATOM 1210 O O . ILE A 1 162 ? -3.955 -12.875 11.805 1 93.06 162 ILE A O 1
ATOM 1214 N N . GLN A 1 163 ? -5.25 -13.594 10.062 1 90.19 163 GLN A N 1
ATOM 1215 C CA . GLN A 1 163 ? -6.359 -14 10.922 1 90.19 163 GLN A CA 1
ATOM 1216 C C . GLN A 1 163 ? -6.02 -15.266 11.703 1 90.19 163 GLN A C 1
ATOM 1218 O O . GLN A 1 163 ? -5.375 -16.172 11.172 1 90.19 163 GLN A O 1
ATOM 1223 N N . THR A 1 164 ? -6.547 -15.398 13 1 86 164 THR A N 1
ATOM 1224 C CA . THR A 1 164 ? -6.207 -16.562 13.812 1 86 164 THR A CA 1
ATOM 1225 C C . THR A 1 164 ? -7.469 -17.219 14.359 1 86 164 THR A C 1
ATOM 1227 O O . THR A 1 164 ? -7.391 -18.094 15.227 1 86 164 THR A O 1
ATOM 1230 N N . THR A 1 165 ? -8.617 -16.75 13.773 1 78.88 165 THR A N 1
ATOM 1231 C CA . THR A 1 165 ? -9.859 -17.344 14.266 1 78.88 165 THR A CA 1
ATOM 1232 C C . THR A 1 165 ? -10.039 -18.75 13.719 1 78.88 165 THR A C 1
ATOM 1234 O O . THR A 1 165 ? -9.789 -19 12.531 1 78.88 165 THR A O 1
ATOM 1237 N N . ASP A 1 166 ? -10.438 -19.594 14.625 1 73.62 166 ASP A N 1
ATOM 1238 C CA . ASP A 1 166 ? -10.75 -20.953 14.219 1 73.62 166 ASP A CA 1
ATOM 1239 C C . ASP A 1 166 ? -12.086 -21.016 13.484 1 73.62 166 ASP A C 1
ATOM 1241 O O . ASP A 1 166 ? -13.141 -20.797 14.078 1 73.62 166 ASP A O 1
ATOM 1245 N N . VAL A 1 167 ? -12.07 -21.344 12.258 1 65 167 VAL A N 1
ATOM 1246 C CA . VAL A 1 167 ? -13.234 -21.281 11.383 1 65 167 VAL A CA 1
ATOM 1247 C C . VAL A 1 167 ? -14.234 -22.359 11.773 1 65 167 VAL A C 1
ATOM 1249 O O . VAL A 1 167 ? -15.406 -22.297 11.383 1 65 167 VAL A O 1
ATOM 1252 N N . THR A 1 168 ? -13.828 -23.359 12.5 1 67.69 168 THR A N 1
ATOM 1253 C CA . THR A 1 168 ? -14.711 -24.469 12.844 1 67.69 168 THR A CA 1
ATOM 1254 C C . THR A 1 168 ? -15.477 -24.172 14.125 1 67.69 168 THR A C 1
ATOM 1256 O O . THR A 1 168 ? -16.312 -24.969 14.547 1 67.69 168 THR A O 1
ATOM 1259 N N . THR A 1 169 ? -15.133 -23.078 14.703 1 69.81 169 THR A N 1
ATOM 1260 C CA . THR A 1 169 ? -15.742 -22.797 15.992 1 69.81 169 THR A CA 1
ATOM 1261 C C . THR A 1 169 ? -17.234 -22.516 15.836 1 69.81 169 THR A C 1
ATOM 1263 O O . THR A 1 169 ? -18.016 -22.672 16.781 1 69.81 169 THR A O 1
ATOM 1266 N N . THR A 1 170 ? -17.641 -21.984 14.734 1 61.38 170 THR A N 1
ATOM 1267 C CA . THR A 1 170 ? -19.047 -21.625 14.594 1 61.38 170 THR A CA 1
ATOM 1268 C C . THR A 1 170 ? -19.844 -22.766 13.969 1 61.38 170 THR A C 1
ATOM 1270 O O . THR A 1 170 ? -21.062 -22.688 13.844 1 61.38 170 THR A O 1
ATOM 1273 N N . GLY A 1 171 ? -19.25 -23.906 13.867 1 58.09 171 GLY A N 1
ATOM 1274 C CA . GLY A 1 171 ? -19.938 -25.062 13.328 1 58.09 171 GLY A CA 1
ATOM 1275 C C . GLY A 1 171 ? -20.203 -24.969 11.836 1 58.09 171 GLY A C 1
ATOM 1276 O O . GLY A 1 171 ? -20.531 -25.969 11.188 1 58.09 171 GLY A O 1
ATOM 1277 N N . ASP A 1 172 ? -20.219 -23.844 11.211 1 55.72 172 ASP A N 1
ATOM 1278 C CA . ASP A 1 172 ? -20.641 -23.641 9.828 1 55.72 172 ASP A CA 1
ATOM 1279 C C . ASP A 1 172 ? -19.484 -23.906 8.859 1 55.72 172 ASP A C 1
ATOM 1281 O O . ASP A 1 172 ? -19.703 -24.125 7.672 1 55.72 172 ASP A O 1
ATOM 1285 N N . GLY A 1 173 ? -18.391 -24.266 9.336 1 52.91 173 GLY A N 1
ATOM 1286 C CA . GLY A 1 173 ? -17.234 -24.656 8.547 1 52.91 173 GLY A CA 1
ATOM 1287 C C . GLY A 1 173 ? -16.656 -23.516 7.723 1 52.91 173 GLY A C 1
ATOM 1288 O O . GLY A 1 173 ? -15.703 -23.703 6.973 1 52.91 173 GLY A O 1
ATOM 1289 N N . GLY A 1 174 ? -17.25 -22.312 7.875 1 55.34 174 GLY A N 1
ATOM 1290 C CA . GLY A 1 174 ? -16.797 -21.188 7.059 1 55.34 174 GLY A CA 1
ATOM 1291 C C . GLY A 1 174 ? -16.703 -21.531 5.582 1 55.34 174 GLY A C 1
ATOM 1292 O O . GLY A 1 174 ? -17.688 -21.969 4.988 1 55.34 174 GLY A O 1
ATOM 1293 N N . LEU A 1 175 ? -15.422 -21.391 4.938 1 58.56 175 LEU A N 1
ATOM 1294 C CA . LEU A 1 175 ? -15.195 -21.703 3.531 1 58.56 175 LEU A CA 1
ATOM 1295 C C . LEU A 1 175 ? -14.891 -23.188 3.338 1 58.56 175 LEU A C 1
ATOM 1297 O O . LEU A 1 175 ? -14.617 -23.625 2.219 1 58.56 175 LEU A O 1
ATOM 1301 N N . SER A 1 176 ? -14.953 -23.953 4.477 1 63.66 176 SER A N 1
ATOM 1302 C CA . SER A 1 176 ? -14.727 -25.391 4.438 1 63.66 176 SER A CA 1
ATOM 1303 C C . SER A 1 176 ? -15.984 -26.172 4.801 1 63.66 176 SER A C 1
ATOM 1305 O O . SER A 1 176 ? -16.938 -25.594 5.332 1 63.66 176 SER A O 1
ATOM 1307 N N . ALA A 1 177 ? -15.992 -27.391 4.328 1 67.69 177 ALA A N 1
ATOM 1308 C CA . ALA A 1 177 ? -17.109 -28.25 4.727 1 67.69 177 ALA A CA 1
ATOM 1309 C C . ALA A 1 177 ? -17.25 -28.297 6.246 1 67.69 177 ALA A C 1
ATOM 1311 O O . ALA A 1 177 ? -16.266 -28.141 6.969 1 67.69 177 ALA A O 1
ATOM 1312 N N . PRO A 1 178 ? -18.578 -28.391 6.633 1 65.44 178 PRO A N 1
ATOM 1313 C CA . PRO A 1 178 ? -18.766 -28.531 8.078 1 65.44 178 PRO A CA 1
ATOM 1314 C C . PRO A 1 178 ? -17.828 -29.578 8.695 1 65.44 178 PRO A C 1
ATOM 1316 O O . PRO A 1 178 ? -17.656 -30.656 8.133 1 65.44 178 PRO A O 1
ATOM 1319 N N . GLY A 1 179 ? -17.203 -29.234 9.695 1 67.81 179 GLY A N 1
ATOM 1320 C CA . GLY A 1 179 ? -16.266 -30.125 10.383 1 67.81 179 GLY A CA 1
ATOM 1321 C C . GLY A 1 179 ? -14.867 -30.094 9.812 1 67.81 179 GLY A C 1
ATOM 1322 O O . GLY A 1 179 ? -13.945 -30.688 10.375 1 67.81 179 GLY A O 1
ATOM 1323 N N . HIS A 1 180 ? -14.719 -29.453 8.719 1 78.44 180 HIS A N 1
ATOM 1324 C CA . HIS A 1 180 ? -13.398 -29.344 8.102 1 78.44 180 HIS A CA 1
ATOM 1325 C C . HIS A 1 180 ? -12.844 -27.938 8.227 1 78.44 180 HIS A C 1
ATOM 1327 O O . HIS A 1 180 ? -13.594 -26.953 8.203 1 78.44 180 HIS A O 1
ATOM 1333 N N . GLY A 1 181 ? -11.555 -27.859 8.547 1 81.69 181 GLY A N 1
ATOM 1334 C CA . GLY A 1 181 ? -10.891 -26.562 8.578 1 81.69 181 GLY A CA 1
ATOM 1335 C C . GLY A 1 181 ? -9.602 -26.531 7.773 1 81.69 181 GLY A C 1
ATOM 1336 O O . GLY A 1 181 ? -9.039 -27.578 7.461 1 81.69 181 GLY A O 1
ATOM 1337 N N . THR A 1 182 ? -9.289 -25.375 7.332 1 87.56 182 THR A N 1
ATOM 1338 C CA . THR A 1 182 ? -8.031 -25.172 6.617 1 87.56 182 THR A CA 1
ATOM 1339 C C . THR A 1 182 ? -6.891 -24.891 7.59 1 87.56 182 THR A C 1
ATOM 1341 O O . THR A 1 182 ? -6.25 -23.844 7.512 1 87.56 182 THR A O 1
ATOM 1344 N N . PHE A 1 183 ? -6.516 -25.844 8.367 1 88.44 183 PHE A N 1
ATOM 1345 C CA . PHE A 1 183 ? -5.633 -25.672 9.508 1 88.44 183 PHE A CA 1
ATOM 1346 C C . PHE A 1 183 ? -4.203 -25.391 9.055 1 88.44 183 PHE A C 1
ATOM 1348 O O . PHE A 1 183 ? -3.434 -24.75 9.773 1 88.44 183 PHE A O 1
ATOM 1355 N N . SER A 1 184 ? -3.814 -25.891 7.895 1 92.62 184 SER A N 1
ATOM 1356 C CA . SER A 1 184 ? -2.457 -25.672 7.406 1 92.62 184 SER A CA 1
ATOM 1357 C C . SER A 1 184 ? -2.363 -24.391 6.582 1 92.62 184 SER A C 1
ATOM 1359 O O . SER A 1 184 ? -1.269 -23.875 6.352 1 92.62 184 SER A O 1
ATOM 1361 N N . TYR A 1 185 ? -3.42 -23.906 6.113 1 93.62 185 TYR A N 1
ATOM 1362 C CA . TYR A 1 185 ? -3.422 -22.781 5.18 1 93.62 185 TYR A CA 1
ATOM 1363 C C . TYR A 1 185 ? -2.975 -21.5 5.871 1 93.62 185 TYR A C 1
ATOM 1365 O O . TYR A 1 185 ? -2.018 -20.859 5.434 1 93.62 185 TYR A O 1
ATOM 1373 N N . GLY A 1 186 ? -3.598 -21.094 6.961 1 94 186 GLY A N 1
ATOM 1374 C CA . GLY A 1 186 ? -3.229 -19.906 7.707 1 94 186 GLY A CA 1
ATOM 1375 C C . GLY A 1 186 ? -1.758 -19.875 8.078 1 94 186 GLY A C 1
ATOM 1376 O O . GLY A 1 186 ? -1.044 -18.938 7.703 1 94 186 GLY A O 1
ATOM 1377 N N . PRO A 1 187 ? -1.346 -20.938 8.734 1 93.56 187 PRO A N 1
ATOM 1378 C CA . PRO A 1 187 ? 0.075 -20.984 9.086 1 93.56 187 PRO A CA 1
ATOM 1379 C C . PRO A 1 187 ? 0.991 -20.859 7.871 1 93.56 187 PRO A C 1
ATOM 1381 O O . PRO A 1 187 ? 2.033 -20.203 7.945 1 93.56 187 PRO A O 1
ATOM 1384 N N . SER A 1 188 ? 0.669 -21.5 6.797 1 96.81 188 SER A N 1
ATOM 1385 C CA . SER A 1 188 ? 1.506 -21.391 5.605 1 96.81 188 SER A CA 1
ATOM 1386 C C . SER A 1 188 ? 1.554 -19.969 5.082 1 96.81 188 SER A C 1
ATOM 1388 O O . SER A 1 188 ? 2.605 -19.5 4.648 1 96.81 188 SER A O 1
ATOM 1390 N N . LYS A 1 189 ? 0.441 -19.312 5.121 1 97.69 189 LYS A N 1
ATOM 1391 C CA . LYS A 1 189 ? 0.395 -17.938 4.629 1 97.69 189 LYS A CA 1
ATOM 1392 C C . LYS A 1 189 ? 1.049 -16.984 5.617 1 97.69 189 LYS A C 1
ATOM 1394 O O . LYS A 1 189 ? 1.645 -15.977 5.219 1 97.69 189 LYS A O 1
ATOM 1399 N N . ALA A 1 190 ? 0.953 -17.281 6.887 1 97.62 190 ALA A N 1
ATOM 1400 C CA . ALA A 1 190 ? 1.739 -16.547 7.867 1 97.62 190 ALA A CA 1
ATOM 1401 C C . ALA A 1 190 ? 3.234 -16.703 7.613 1 97.62 190 ALA A C 1
ATOM 1403 O O . ALA A 1 190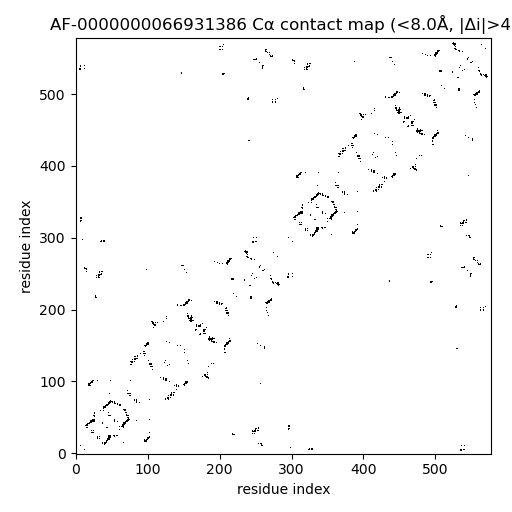 ? 4 -15.75 7.723 1 97.62 190 ALA A O 1
ATOM 1404 N N . ALA A 1 191 ? 3.629 -17.922 7.312 1 97.88 191 ALA A N 1
ATOM 1405 C CA . ALA A 1 191 ? 5.023 -18.172 6.953 1 97.88 191 ALA A CA 1
ATOM 1406 C C . ALA A 1 191 ? 5.426 -17.375 5.719 1 97.88 191 ALA A C 1
ATOM 1408 O O . ALA A 1 191 ? 6.535 -16.844 5.652 1 97.88 191 ALA A O 1
ATOM 1409 N N . CYS A 1 192 ? 4.555 -17.328 4.738 1 98.44 192 CYS A N 1
ATOM 1410 C CA . CYS A 1 192 ? 4.785 -16.531 3.543 1 98.44 192 CYS A CA 1
ATOM 1411 C C . CYS A 1 192 ? 5.027 -15.062 3.902 1 98.44 192 CYS A C 1
ATOM 1413 O O . CYS A 1 192 ? 5.945 -14.438 3.375 1 98.44 192 CYS A O 1
ATOM 1415 N N . ILE A 1 193 ? 4.223 -14.516 4.793 1 98.62 193 ILE A N 1
ATOM 1416 C CA . ILE A 1 193 ? 4.359 -13.133 5.238 1 98.62 193 ILE A CA 1
ATOM 1417 C C . ILE A 1 193 ? 5.73 -12.93 5.875 1 98.62 193 ILE A C 1
ATOM 1419 O O . ILE A 1 193 ? 6.434 -11.969 5.551 1 98.62 193 ILE A O 1
ATOM 1423 N N . HIS A 1 194 ? 6.078 -13.836 6.781 1 97.81 194 HIS A N 1
ATOM 1424 C CA . HIS A 1 194 ? 7.363 -13.711 7.457 1 97.81 194 HIS A CA 1
ATOM 1425 C C . HIS A 1 194 ? 8.516 -13.82 6.465 1 97.81 194 HIS A C 1
ATOM 1427 O O . HIS A 1 194 ? 9.461 -13.031 6.516 1 97.81 194 HIS A O 1
ATOM 1433 N N . LEU A 1 195 ? 8.445 -14.781 5.555 1 97.81 195 LEU A N 1
ATOM 1434 C CA . LEU A 1 195 ? 9.461 -14.953 4.516 1 97.81 195 LEU A CA 1
ATOM 1435 C C . LEU A 1 195 ? 9.609 -13.68 3.689 1 97.81 195 LEU A C 1
ATOM 1437 O O . LEU A 1 195 ? 10.727 -13.281 3.35 1 97.81 195 LEU A O 1
ATOM 1441 N N . SER A 1 196 ? 8.516 -13.078 3.355 1 98.5 196 SER A N 1
ATOM 1442 C CA . SER A 1 196 ? 8.531 -11.844 2.574 1 98.5 196 SER A CA 1
ATOM 1443 C C . SER A 1 196 ? 9.352 -10.766 3.268 1 98.5 196 SER A C 1
ATOM 1445 O O . SER A 1 196 ? 10.141 -10.062 2.621 1 98.5 196 SER A O 1
ATOM 1447 N N . LYS A 1 197 ? 9.148 -10.578 4.52 1 97.31 197 LYS A N 1
ATOM 1448 C CA . LYS A 1 197 ? 9.883 -9.562 5.273 1 97.31 197 LYS A CA 1
ATOM 1449 C C . LYS A 1 197 ? 11.367 -9.898 5.328 1 97.31 197 LYS A C 1
ATOM 1451 O O . LYS A 1 197 ? 12.219 -9 5.25 1 97.31 197 LYS A O 1
ATOM 1456 N N . LEU A 1 198 ? 11.727 -11.18 5.473 1 95.88 198 LEU A N 1
ATOM 1457 C CA . LEU A 1 198 ? 13.117 -11.609 5.438 1 95.88 198 LEU A CA 1
ATOM 1458 C C . LEU A 1 198 ? 13.75 -11.281 4.09 1 95.88 198 LEU A C 1
ATOM 1460 O O . LEU A 1 198 ? 14.859 -10.742 4.031 1 95.88 198 LEU A O 1
ATOM 1464 N N . GLN A 1 199 ? 13.023 -11.641 3.035 1 97.69 199 GLN A N 1
ATOM 1465 C CA . GLN A 1 199 ? 13.523 -11.352 1.692 1 97.69 199 GLN A CA 1
ATOM 1466 C C . GLN A 1 199 ? 13.68 -9.844 1.478 1 97.69 199 GLN A C 1
ATOM 1468 O O . GLN A 1 199 ? 14.656 -9.406 0.863 1 97.69 199 GLN A O 1
ATOM 1473 N N . ALA A 1 200 ? 12.719 -9.109 1.953 1 98.19 200 ALA A N 1
ATOM 1474 C CA . ALA A 1 200 ? 12.789 -7.656 1.838 1 98.19 200 ALA A CA 1
ATOM 1475 C C . ALA A 1 200 ? 14.047 -7.109 2.504 1 98.19 200 ALA A C 1
ATOM 1477 O O . ALA A 1 200 ? 14.75 -6.273 1.931 1 98.19 200 ALA A O 1
ATOM 1478 N N . SER A 1 201 ? 14.289 -7.57 3.699 1 95.5 201 SER A N 1
ATOM 1479 C CA . SER A 1 201 ? 15.477 -7.148 4.438 1 95.5 201 SER A CA 1
ATOM 1480 C C . SER A 1 201 ? 16.75 -7.504 3.686 1 95.5 201 SER A C 1
ATOM 1482 O O . SER A 1 201 ? 17.656 -6.68 3.568 1 95.5 201 SER A O 1
ATOM 1484 N N . LYS A 1 202 ? 16.828 -8.633 3.137 1 95.06 202 LYS A N 1
ATOM 1485 C CA . LYS A 1 202 ? 18.016 -9.141 2.461 1 95.06 202 LYS A CA 1
ATOM 1486 C C . LYS A 1 202 ? 18.266 -8.414 1.142 1 95.06 202 LYS A C 1
ATOM 1488 O O . LYS A 1 202 ? 19.406 -8.133 0.782 1 95.06 202 LYS A O 1
ATOM 1493 N N . LEU A 1 203 ? 17.219 -8.102 0.448 1 97.69 203 LEU A N 1
ATOM 1494 C CA . LEU A 1 203 ? 17.359 -7.746 -0.958 1 97.69 203 LEU A CA 1
ATOM 1495 C C . LEU A 1 203 ? 17.297 -6.234 -1.143 1 97.69 203 LEU A C 1
ATOM 1497 O O . LEU A 1 203 ? 17.688 -5.711 -2.189 1 97.69 203 LEU A O 1
ATOM 1501 N N . ALA A 1 204 ? 16.859 -5.496 -0.155 1 96.88 204 ALA A N 1
ATOM 1502 C CA . ALA A 1 204 ? 16.688 -4.047 -0.244 1 96.88 204 ALA A CA 1
ATOM 1503 C C . ALA A 1 204 ? 18 -3.365 -0.646 1 96.88 204 ALA A C 1
ATOM 1505 O O . ALA A 1 204 ? 18.016 -2.502 -1.527 1 96.88 204 ALA A O 1
ATOM 1506 N N . PRO A 1 205 ? 19.172 -3.74 -0.046 1 94.88 205 PRO A N 1
ATOM 1507 C CA . PRO A 1 205 ? 20.422 -3.084 -0.427 1 94.88 205 PRO A CA 1
ATOM 1508 C C . PRO A 1 205 ? 20.781 -3.309 -1.895 1 94.88 205 PRO A C 1
ATOM 1510 O O . PRO A 1 205 ? 21.641 -2.6 -2.439 1 94.88 205 PRO A O 1
ATOM 1513 N N . LEU A 1 206 ? 20.172 -4.301 -2.498 1 97.06 206 LEU A N 1
ATOM 1514 C CA . LEU A 1 206 ? 20.438 -4.629 -3.895 1 97.06 206 LEU A CA 1
ATOM 1515 C C . LEU A 1 206 ? 19.375 -4.016 -4.805 1 97.06 206 LEU A C 1
ATOM 1517 O O . LEU A 1 206 ? 19.312 -4.336 -5.996 1 97.06 206 LEU A O 1
ATOM 1521 N N . ASN A 1 207 ? 18.531 -3.203 -4.227 1 97.69 207 ASN A N 1
ATOM 1522 C CA . ASN A 1 207 ? 17.453 -2.529 -4.941 1 97.69 207 ASN A CA 1
ATOM 1523 C C . ASN A 1 207 ? 16.469 -3.529 -5.551 1 97.69 207 ASN A C 1
ATOM 1525 O O . ASN A 1 207 ? 16.047 -3.367 -6.695 1 97.69 207 ASN A O 1
ATOM 1529 N N . ILE A 1 208 ? 16.234 -4.586 -4.922 1 98.56 208 ILE A N 1
ATOM 1530 C CA . ILE A 1 208 ? 15.094 -5.473 -5.141 1 98.56 208 ILE A CA 1
ATOM 1531 C C . ILE A 1 208 ? 14.109 -5.34 -3.986 1 98.56 208 ILE A C 1
ATOM 1533 O O . ILE A 1 208 ? 14.398 -5.75 -2.859 1 98.56 208 ILE A O 1
ATOM 1537 N N . MET A 1 209 ? 12.977 -4.703 -4.258 1 98.75 209 MET A N 1
ATOM 1538 C CA . MET A 1 209 ? 11.984 -4.441 -3.223 1 98.75 209 MET A CA 1
ATOM 1539 C C . MET A 1 209 ? 10.969 -5.578 -3.139 1 98.75 209 MET A C 1
ATOM 1541 O O . MET A 1 209 ? 10.422 -6.004 -4.16 1 98.75 209 MET A O 1
ATOM 1545 N N . VAL A 1 210 ? 10.766 -6.109 -1.911 1 98.81 210 VAL A N 1
ATOM 1546 C CA . VAL A 1 210 ? 9.867 -7.23 -1.683 1 98.81 210 VAL A CA 1
ATOM 1547 C C . VAL A 1 210 ? 8.695 -6.785 -0.806 1 98.81 210 VAL A C 1
ATOM 1549 O O . VAL A 1 210 ? 8.906 -6.23 0.278 1 98.81 210 VAL A O 1
ATOM 1552 N N . ASN A 1 211 ? 7.492 -6.938 -1.274 1 98.88 211 ASN A N 1
ATOM 1553 C CA . ASN A 1 211 ? 6.277 -6.691 -0.502 1 98.88 211 ASN A CA 1
ATOM 1554 C C . ASN A 1 211 ? 5.309 -7.867 -0.586 1 98.88 211 ASN A C 1
ATOM 1556 O O . ASN A 1 211 ? 5.41 -8.695 -1.491 1 98.88 211 ASN A O 1
ATOM 1560 N N . CYS A 1 212 ? 4.457 -7.941 0.418 1 98.69 212 CYS A N 1
ATOM 1561 C CA . CYS A 1 212 ? 3.488 -9.023 0.55 1 98.69 212 CYS A CA 1
ATOM 1562 C C . CYS A 1 212 ? 2.064 -8.5 0.419 1 98.69 212 CYS A C 1
ATOM 1564 O O . CYS A 1 212 ? 1.737 -7.438 0.952 1 98.69 212 CYS A O 1
ATOM 1566 N N . ILE A 1 213 ? 1.231 -9.172 -0.341 1 98.81 213 ILE A N 1
ATOM 1567 C CA . ILE A 1 213 ? -0.179 -8.836 -0.493 1 98.81 213 ILE A CA 1
ATOM 1568 C C . ILE A 1 213 ? -1.038 -9.883 0.216 1 98.81 213 ILE A C 1
ATOM 1570 O O . ILE A 1 213 ? -0.845 -11.086 0.027 1 98.81 213 ILE A O 1
ATOM 1574 N N . CYS A 1 214 ? -1.956 -9.422 1.025 1 98.44 214 CYS A N 1
ATOM 1575 C CA . CYS A 1 214 ? -2.881 -10.297 1.737 1 98.44 214 CYS A CA 1
ATOM 1576 C C . CYS A 1 214 ? -4.316 -10.039 1.3 1 98.44 214 CYS A C 1
ATOM 1578 O O . CYS A 1 214 ? -5.043 -9.281 1.942 1 98.44 214 CYS A O 1
ATOM 1580 N N . PRO A 1 215 ? -4.73 -10.797 0.287 1 97.38 215 PRO A N 1
ATOM 1581 C CA . PRO A 1 215 ? -6.109 -10.633 -0.178 1 97.38 215 PRO A CA 1
ATOM 1582 C C . PRO A 1 215 ? -7.125 -11.32 0.733 1 97.38 215 PRO A C 1
ATOM 1584 O O . PRO A 1 215 ? -6.809 -12.328 1.367 1 97.38 215 PRO A O 1
ATOM 1587 N N . GLY A 1 216 ? -8.297 -10.656 0.824 1 94.38 216 GLY A N 1
ATOM 1588 C CA . GLY A 1 216 ? -9.484 -11.344 1.309 1 94.38 216 GLY A CA 1
ATOM 1589 C C . GLY A 1 216 ? -10.188 -12.148 0.234 1 94.38 216 GLY A C 1
ATOM 1590 O O . GLY A 1 216 ? -9.547 -12.891 -0.512 1 94.38 216 GLY A O 1
ATOM 1591 N N . VAL A 1 217 ? -11.492 -12 0.133 1 90.56 217 VAL A N 1
ATOM 1592 C CA . VAL A 1 217 ? -12.281 -12.789 -0.808 1 90.56 217 VAL A CA 1
ATOM 1593 C C . VAL A 1 217 ? -12.312 -12.094 -2.166 1 90.56 217 VAL A C 1
ATOM 1595 O O . VAL A 1 217 ? -12.719 -10.93 -2.264 1 90.56 217 VAL A O 1
ATOM 1598 N N . PHE A 1 218 ? -11.867 -12.695 -3.191 1 91.75 218 PHE A N 1
ATOM 1599 C CA . PHE A 1 218 ? -11.945 -12.281 -4.59 1 91.75 218 PHE A CA 1
ATOM 1600 C C . PHE A 1 218 ? -12.625 -13.352 -5.438 1 91.75 218 PHE A C 1
ATOM 1602 O O . PHE A 1 218 ? -12.594 -14.531 -5.098 1 91.75 218 PHE A O 1
ATOM 1609 N N . PRO A 1 219 ? -13.227 -12.836 -6.477 1 80.62 219 PRO A N 1
ATOM 1610 C CA . PRO A 1 219 ? -13.82 -13.852 -7.352 1 80.62 219 PRO A CA 1
ATOM 1611 C C . PRO A 1 219 ? -12.781 -14.734 -8.031 1 80.62 219 PRO A C 1
ATOM 1613 O O . PRO A 1 219 ? -11.727 -14.242 -8.453 1 80.62 219 PRO A O 1
ATOM 1616 N N . SER A 1 220 ? -12.805 -16.047 -7.848 1 63.22 220 SER A N 1
ATOM 1617 C CA . SER A 1 220 ? -11.969 -17 -8.586 1 63.22 220 SER A CA 1
ATOM 1618 C C . SER A 1 220 ? -12.805 -18.141 -9.156 1 63.22 220 SER A C 1
ATOM 1620 O O . SER A 1 220 ? -13.984 -18.281 -8.828 1 63.22 220 SER A O 1
ATOM 1622 N N . ARG A 1 221 ? -12.242 -18.719 -10.281 1 51.56 221 ARG A N 1
ATOM 1623 C CA . ARG A 1 221 ? -12.914 -19.891 -10.828 1 51.56 221 ARG A CA 1
ATOM 1624 C C . ARG A 1 221 ? -13.484 -20.766 -9.711 1 51.56 221 ARG A C 1
ATOM 1626 O O . ARG A 1 221 ? -14.594 -21.297 -9.844 1 51.56 221 ARG A O 1
ATOM 1633 N N . MET A 1 222 ? -12.547 -20.906 -8.836 1 45.06 222 MET A N 1
ATOM 1634 C CA . MET A 1 222 ? -12.93 -21.75 -7.711 1 45.06 222 MET A CA 1
ATOM 1635 C C . MET A 1 222 ? -14.133 -21.172 -6.973 1 45.06 222 MET A C 1
ATOM 1637 O O . MET A 1 222 ? -14.977 -21.906 -6.469 1 45.06 222 MET A O 1
ATOM 1641 N N . THR A 1 223 ? -14.164 -19.828 -6.867 1 44.34 223 THR A N 1
ATOM 1642 C CA . THR A 1 223 ? -15.227 -19.172 -6.105 1 44.34 223 THR A CA 1
ATOM 1643 C C . THR A 1 223 ? -16.5 -19.078 -6.934 1 44.34 223 THR A C 1
ATOM 1645 O O . THR A 1 223 ? -17.547 -18.656 -6.43 1 44.34 223 THR A O 1
ATOM 1648 N N . ASN A 1 224 ? -16.469 -19.297 -8.227 1 47.75 224 ASN A N 1
ATOM 1649 C CA . ASN A 1 224 ? -17.703 -19.156 -8.984 1 47.75 224 ASN A CA 1
ATOM 1650 C C . ASN A 1 224 ? -18.844 -19.984 -8.398 1 47.75 224 ASN A C 1
ATOM 1652 O O . ASN A 1 224 ? -19.969 -19.516 -8.242 1 47.75 224 ASN A O 1
ATOM 1656 N N . PHE A 1 225 ? -18.531 -21.281 -8.398 1 42.88 225 PHE A N 1
ATOM 1657 C CA . PHE A 1 225 ? -19.609 -22.109 -7.875 1 42.88 225 PHE A CA 1
ATOM 1658 C C . PHE A 1 225 ? -19.938 -21.719 -6.434 1 42.88 225 PHE A C 1
ATOM 1660 O O . PHE A 1 225 ? -21.094 -21.562 -6.074 1 42.88 225 PHE A O 1
ATOM 1667 N N . GLY A 1 226 ? -18.906 -21.609 -5.629 1 48.34 226 GLY A N 1
ATOM 1668 C CA . GLY A 1 226 ? -19.109 -21.328 -4.219 1 48.34 226 GLY A CA 1
ATOM 1669 C C . GLY A 1 226 ? -19.531 -19.891 -3.955 1 48.34 226 GLY A C 1
ATOM 1670 O O . GLY A 1 226 ? -20.312 -19.625 -3.035 1 48.34 226 GLY A O 1
ATOM 1671 N N . MET A 1 227 ? -19.047 -18.938 -4.746 1 52.84 227 MET A N 1
ATOM 1672 C CA . MET A 1 227 ? -19.516 -17.562 -4.652 1 52.84 227 MET A CA 1
ATOM 1673 C C . MET A 1 227 ? -21.016 -17.469 -4.961 1 52.84 227 MET A C 1
ATOM 1675 O O . MET A 1 227 ? -21.75 -16.75 -4.289 1 52.84 227 MET A O 1
ATOM 1679 N N . GLU A 1 228 ? -21.406 -18.203 -5.992 1 52.25 228 GLU A N 1
ATOM 1680 C CA . GLU A 1 228 ? -22.844 -18.203 -6.254 1 52.25 228 GLU A CA 1
ATOM 1681 C C . GLU A 1 228 ? -23.625 -18.797 -5.082 1 52.25 228 GLU A C 1
ATOM 1683 O O . GLU A 1 228 ? -24.672 -18.266 -4.695 1 52.25 228 GLU A O 1
ATOM 1688 N N . LYS A 1 229 ? -23.047 -19.922 -4.562 1 53.81 229 LYS A N 1
ATOM 1689 C CA . LYS A 1 229 ? -23.797 -20.578 -3.5 1 53.81 229 LYS A CA 1
ATOM 1690 C C . LYS A 1 229 ? -23.609 -19.859 -2.166 1 53.81 229 LYS A C 1
ATOM 1692 O O . LYS A 1 229 ? -24.531 -19.781 -1.362 1 53.81 229 LYS A O 1
ATOM 1697 N N . TYR A 1 230 ? -22.375 -19.25 -1.995 1 60.28 230 TYR A N 1
ATOM 1698 C CA . TYR A 1 230 ? -22.125 -18.734 -0.653 1 60.28 230 TYR A CA 1
ATOM 1699 C C . TYR A 1 230 ? -21.891 -17.234 -0.678 1 60.28 230 TYR A C 1
ATOM 1701 O O . TYR A 1 230 ? -21.422 -16.656 0.306 1 60.28 230 TYR A O 1
ATOM 1709 N N . LEU A 1 231 ? -22.219 -16.688 -1.83 1 63.94 231 LEU A N 1
ATOM 1710 C CA . LEU A 1 231 ? -21.984 -15.258 -1.987 1 63.94 231 LEU A CA 1
ATOM 1711 C C . LEU A 1 231 ? -22.641 -14.477 -0.865 1 63.94 231 LEU A C 1
ATOM 1713 O O . LEU A 1 231 ? -22.047 -13.547 -0.312 1 63.94 231 LEU A O 1
ATOM 1717 N N . ASP A 1 232 ? -23.781 -14.93 -0.576 1 67 232 ASP A N 1
ATOM 1718 C CA . ASP A 1 232 ? -24.516 -14.211 0.457 1 67 232 ASP A CA 1
ATOM 1719 C C . ASP A 1 232 ? -23.781 -14.273 1.798 1 67 232 ASP A C 1
ATOM 1721 O O . ASP A 1 232 ? -23.688 -13.266 2.508 1 67 232 ASP A O 1
ATOM 1725 N N . THR A 1 233 ? -23.297 -15.445 2.066 1 68.44 233 THR A N 1
ATOM 1726 C CA . THR A 1 233 ? -22.578 -15.617 3.324 1 68.44 233 THR A CA 1
ATOM 1727 C C . THR A 1 233 ? -21.281 -14.805 3.322 1 68.44 233 THR A C 1
ATOM 1729 O O . THR A 1 233 ? -20.938 -14.188 4.328 1 68.44 233 THR A O 1
ATOM 1732 N N . LEU A 1 234 ? -20.688 -14.75 2.168 1 73.5 234 LEU A N 1
ATOM 1733 C CA . LEU A 1 234 ? -19.438 -14.008 2.072 1 73.5 234 LEU A CA 1
ATOM 1734 C C . LEU A 1 234 ? -19.672 -12.508 2.209 1 73.5 234 LEU A C 1
ATOM 1736 O O . LEU A 1 234 ? -18.891 -11.805 2.852 1 73.5 234 LEU A O 1
ATOM 1740 N N . LEU A 1 235 ? -20.75 -12.133 1.65 1 79.44 235 LEU A N 1
ATOM 1741 C CA . LEU A 1 235 ? -21.062 -10.711 1.657 1 79.44 235 LEU A CA 1
ATOM 1742 C C . LEU A 1 235 ? -21.484 -10.25 3.051 1 79.44 235 LEU A C 1
ATOM 1744 O O . LEU A 1 235 ? -21.359 -9.062 3.381 1 79.44 235 LEU A O 1
ATOM 1748 N N . GLU A 1 236 ? -21.906 -11.25 3.814 1 80 236 GLU A N 1
ATOM 1749 C CA . GLU A 1 236 ? -22.359 -10.93 5.164 1 80 236 GLU A CA 1
ATOM 1750 C C . GLU A 1 236 ? -21.219 -10.344 6 1 80 236 GLU A C 1
ATOM 1752 O O . GLU A 1 236 ? -21.453 -9.57 6.934 1 80 236 GLU A O 1
ATOM 1757 N N . ARG A 1 237 ? -20.047 -10.641 5.59 1 84 237 ARG A N 1
ATOM 1758 C CA . ARG A 1 237 ? -18.922 -10.203 6.398 1 84 237 ARG A CA 1
ATOM 1759 C C . ARG A 1 237 ? -18.172 -9.055 5.73 1 84 237 ARG A C 1
ATOM 1761 O O . ARG A 1 237 ? -17.094 -8.664 6.176 1 84 237 ARG A O 1
ATOM 1768 N N . GLN A 1 238 ? -18.703 -8.594 4.727 1 90.38 238 GLN A N 1
ATOM 1769 C CA . GLN A 1 238 ? -18.078 -7.5 3.992 1 90.38 238 GLN A CA 1
ATOM 1770 C C . GLN A 1 238 ? -18.719 -6.16 4.344 1 90.38 238 GLN A C 1
ATOM 1772 O O . GLN A 1 238 ? -19.781 -5.824 3.832 1 90.38 238 GLN A O 1
ATOM 1777 N N . PRO A 1 239 ? -17.984 -5.305 5.113 1 92.12 239 PRO A N 1
ATOM 1778 C CA . PRO A 1 239 ? -18.609 -4.055 5.566 1 92.12 239 PRO A CA 1
ATOM 1779 C C . PRO A 1 239 ? -18.984 -3.129 4.414 1 92.12 239 PRO A C 1
ATOM 1781 O O . PRO A 1 239 ? -19.875 -2.299 4.551 1 92.12 239 PRO A O 1
ATOM 1784 N N . THR A 1 240 ? -18.297 -3.268 3.279 1 92.88 240 THR A N 1
ATOM 1785 C CA . THR A 1 240 ? -18.562 -2.387 2.146 1 92.88 240 THR A CA 1
ATOM 1786 C C . THR A 1 240 ? -19.625 -2.986 1.231 1 92.88 240 THR A C 1
ATOM 1788 O O . THR A 1 240 ? -20.016 -2.375 0.231 1 92.88 240 THR A O 1
ATOM 1791 N N . GLY A 1 241 ? -20 -4.242 1.48 1 90.81 241 GLY A N 1
ATOM 1792 C CA . GLY A 1 241 ? -21.062 -4.879 0.718 1 90.81 241 GLY A CA 1
ATOM 1793 C C . GLY A 1 241 ? -20.562 -5.559 -0.542 1 90.81 241 GLY A C 1
ATOM 1794 O O . GLY A 1 241 ? -21.375 -5.961 -1.393 1 90.81 241 GLY A O 1
ATOM 1795 N N . ARG A 1 242 ? -19.234 -5.621 -0.683 1 91.25 242 ARG A N 1
ATOM 1796 C CA . ARG A 1 242 ? -18.734 -6.312 -1.865 1 91.25 242 ARG A CA 1
ATOM 1797 C C . ARG A 1 242 ? -17.422 -7.039 -1.561 1 91.25 242 ARG A C 1
ATOM 1799 O O . ARG A 1 242 ? -16.734 -6.703 -0.596 1 91.25 242 ARG A O 1
ATOM 1806 N N . VAL A 1 243 ? -17.172 -8.039 -2.436 1 92.56 243 VAL A N 1
ATOM 1807 C CA . VAL A 1 243 ? -15.875 -8.695 -2.414 1 92.56 243 VAL A CA 1
ATOM 1808 C C . VAL A 1 243 ? -14.906 -7.961 -3.336 1 92.56 243 VAL A C 1
ATOM 1810 O O . VAL A 1 243 ? -15.266 -6.957 -3.953 1 92.56 243 VAL A O 1
ATOM 1813 N N . GLY A 1 244 ? -13.68 -8.438 -3.391 1 94.06 244 GLY A N 1
ATOM 1814 C CA . GLY A 1 244 ? -12.68 -7.82 -4.25 1 94.06 244 GLY A CA 1
ATOM 1815 C C . GLY A 1 244 ? -13 -7.949 -5.727 1 94.06 244 GLY A C 1
ATOM 1816 O O . GLY A 1 244 ? -13.68 -8.891 -6.137 1 94.06 244 GLY A O 1
ATOM 1817 N N . LYS A 1 245 ? -12.453 -7.012 -6.5 1 94.69 245 LYS A N 1
ATOM 1818 C CA . LYS A 1 245 ? -12.602 -6.984 -7.949 1 94.69 245 LYS A CA 1
ATOM 1819 C C . LYS A 1 245 ? -11.242 -6.949 -8.641 1 94.69 245 LYS A C 1
ATOM 1821 O O . LYS A 1 245 ? -10.219 -6.676 -8.008 1 94.69 245 LYS A O 1
ATOM 1826 N N . PRO A 1 246 ? -11.219 -7.215 -9.977 1 96.12 246 PRO A N 1
ATOM 1827 C CA . PRO A 1 246 ? -9.961 -7.164 -10.719 1 96.12 246 PRO A CA 1
ATOM 1828 C C . PRO A 1 246 ? -9.258 -5.812 -10.594 1 96.12 246 PRO A C 1
ATOM 1830 O O . PRO A 1 246 ? -8.031 -5.754 -10.5 1 96.12 246 PRO A O 1
ATOM 1833 N N . SER A 1 247 ? -10.023 -4.719 -10.531 1 97.5 247 SER A N 1
ATOM 1834 C CA . SER A 1 247 ? -9.43 -3.389 -10.43 1 97.5 247 SER A CA 1
ATOM 1835 C C . SER A 1 247 ? -8.695 -3.215 -9.102 1 97.5 247 SER A C 1
ATOM 1837 O O . SER A 1 247 ? -7.676 -2.523 -9.039 1 97.5 247 SER A O 1
ATOM 1839 N N . ASP A 1 248 ? -9.227 -3.867 -8.055 1 97.88 248 ASP A N 1
ATOM 1840 C CA . ASP A 1 248 ? -8.586 -3.771 -6.75 1 97.88 248 ASP A CA 1
ATOM 1841 C C . ASP A 1 248 ? -7.219 -4.445 -6.754 1 97.88 248 ASP A C 1
ATOM 1843 O O . ASP A 1 248 ? -6.215 -3.826 -6.395 1 97.88 248 ASP A O 1
ATOM 1847 N N . PHE A 1 249 ? -7.25 -5.723 -7.195 1 97.56 249 PHE A N 1
ATOM 1848 C CA . PHE A 1 249 ? -6.02 -6.5 -7.109 1 97.56 249 PHE A CA 1
ATOM 1849 C C . PHE A 1 249 ? -5 -6.016 -8.125 1 97.56 249 PHE A C 1
ATOM 1851 O O . PHE A 1 249 ? -3.838 -5.773 -7.785 1 97.56 249 PHE A O 1
ATOM 1858 N N . ALA A 1 250 ? -5.398 -5.844 -9.375 1 98.38 250 ALA A N 1
ATOM 1859 C CA . ALA A 1 250 ? -4.496 -5.359 -10.422 1 98.38 250 ALA A CA 1
ATOM 1860 C C . ALA A 1 250 ? -3.967 -3.967 -10.086 1 98.38 250 ALA A C 1
ATOM 1862 O O . ALA A 1 250 ? -2.795 -3.668 -10.328 1 98.38 250 ALA A O 1
ATOM 1863 N N . GLY A 1 251 ? -4.84 -3.113 -9.578 1 98.62 251 GLY A N 1
ATOM 1864 C CA . GLY A 1 251 ? -4.41 -1.781 -9.18 1 98.62 251 GLY A CA 1
ATOM 1865 C C . GLY A 1 251 ? -3.291 -1.796 -8.156 1 98.62 251 GLY A C 1
ATOM 1866 O O . GLY A 1 251 ? -2.301 -1.077 -8.305 1 98.62 251 GLY A O 1
ATOM 1867 N N . LEU A 1 252 ? -3.434 -2.619 -7.113 1 98.81 252 LEU A N 1
ATOM 1868 C CA . LEU A 1 252 ? -2.416 -2.744 -6.074 1 98.81 252 LEU A CA 1
ATOM 1869 C C . LEU A 1 252 ? -1.111 -3.281 -6.656 1 98.81 252 LEU A C 1
ATOM 1871 O O . LEU A 1 252 ? -0.034 -2.758 -6.359 1 98.81 252 LEU A O 1
ATOM 1875 N N . VAL A 1 253 ? -1.198 -4.289 -7.488 1 98.81 253 VAL A N 1
ATOM 1876 C CA . VAL A 1 253 ? -0.022 -4.91 -8.086 1 98.81 253 VAL A CA 1
ATOM 1877 C C . VAL A 1 253 ? 0.707 -3.898 -8.969 1 98.81 253 VAL A C 1
ATOM 1879 O O . VAL A 1 253 ? 1.934 -3.789 -8.914 1 98.81 253 VAL A O 1
ATOM 1882 N N . LEU A 1 254 ? -0.035 -3.166 -9.805 1 98.88 254 LEU A N 1
ATOM 1883 C CA . LEU A 1 254 ? 0.566 -2.152 -10.672 1 98.88 254 LEU A CA 1
ATOM 1884 C C . LEU A 1 254 ? 1.243 -1.066 -9.836 1 98.88 254 LEU A C 1
ATOM 1886 O O . LEU A 1 254 ? 2.359 -0.647 -10.148 1 98.88 254 LEU A O 1
ATOM 1890 N N . PHE A 1 255 ? 0.61 -0.637 -8.797 1 98.88 255 PHE A N 1
ATOM 1891 C CA . PHE A 1 255 ? 1.206 0.346 -7.898 1 98.88 255 PHE A CA 1
ATOM 1892 C C . PHE A 1 255 ? 2.516 -0.175 -7.316 1 98.88 255 PHE A C 1
ATOM 1894 O O . PHE A 1 255 ? 3.551 0.487 -7.418 1 98.88 255 PHE A O 1
ATOM 1901 N N . LEU A 1 256 ? 2.486 -1.383 -6.789 1 98.81 256 LEU A N 1
ATOM 1902 C CA . LEU A 1 256 ? 3.643 -1.959 -6.109 1 98.81 256 LEU A CA 1
ATOM 1903 C C . LEU A 1 256 ? 4.766 -2.242 -7.102 1 98.81 256 LEU A C 1
ATOM 1905 O O . LEU A 1 256 ? 5.895 -2.547 -6.699 1 98.81 256 LEU A O 1
ATOM 1909 N N . SER A 1 257 ? 4.508 -2.117 -8.383 1 98.75 257 SER A N 1
ATOM 1910 C CA . SER A 1 257 ? 5.504 -2.416 -9.406 1 98.75 257 SER A CA 1
ATOM 1911 C C . SER A 1 257 ? 5.98 -1.146 -10.102 1 98.75 257 SER A C 1
ATOM 1913 O O . SER A 1 257 ? 6.77 -1.207 -11.039 1 98.75 257 SER A O 1
ATOM 1915 N N . SER A 1 258 ? 5.523 0.016 -9.695 1 98.5 258 SER A N 1
ATOM 1916 C CA . SER A 1 258 ? 5.793 1.265 -10.398 1 98.5 258 SER A CA 1
ATOM 1917 C C . SER A 1 258 ? 6.758 2.146 -9.617 1 98.5 258 SER A C 1
ATOM 1919 O O . SER A 1 258 ? 7.156 1.802 -8.5 1 98.5 258 SER A O 1
ATOM 1921 N N . LYS A 1 259 ? 7.109 3.297 -10.25 1 97.31 259 LYS A N 1
ATOM 1922 C CA . LYS A 1 259 ? 7.953 4.305 -9.617 1 97.31 259 LYS A CA 1
ATOM 1923 C C . LYS A 1 259 ? 7.328 4.809 -8.32 1 97.31 259 LYS A C 1
ATOM 1925 O O . LYS A 1 259 ? 8.039 5.176 -7.387 1 97.31 259 LYS A O 1
ATOM 1930 N N . ALA A 1 260 ? 6.043 4.684 -8.219 1 98.12 260 ALA A N 1
ATOM 1931 C CA . ALA A 1 260 ? 5.27 5.238 -7.109 1 98.12 260 ALA A CA 1
ATOM 1932 C C . ALA A 1 260 ? 5.543 4.473 -5.816 1 98.12 260 ALA A C 1
ATOM 1934 O O . ALA A 1 260 ? 5.219 4.949 -4.727 1 98.12 260 ALA A O 1
ATOM 1935 N N . SER A 1 261 ? 6.117 3.297 -5.891 1 98.5 261 SER A N 1
ATOM 1936 C CA . SER A 1 261 ? 6.363 2.477 -4.707 1 98.5 261 SER A CA 1
ATOM 1937 C C . SER A 1 261 ? 7.84 2.123 -4.582 1 98.5 261 SER A C 1
ATOM 1939 O O . SER A 1 261 ? 8.195 1.145 -3.922 1 98.5 261 SER A O 1
ATOM 1941 N N . ALA A 1 262 ? 8.727 2.885 -5.215 1 98.31 262 ALA A N 1
ATOM 1942 C CA . ALA A 1 262 ? 10.141 2.551 -5.305 1 98.31 262 ALA A CA 1
ATOM 1943 C C . ALA A 1 262 ? 10.797 2.566 -3.928 1 98.31 262 ALA A C 1
ATOM 1945 O O . ALA A 1 262 ? 11.867 1.984 -3.734 1 98.31 262 ALA A O 1
ATOM 1946 N N . HIS A 1 263 ? 10.156 3.229 -2.973 1 97.94 263 HIS A N 1
ATOM 1947 C CA . HIS A 1 263 ? 10.727 3.395 -1.64 1 97.94 263 HIS A CA 1
ATOM 1948 C C . HIS A 1 263 ? 9.984 2.541 -0.615 1 97.94 263 HIS A C 1
ATOM 1950 O O . HIS A 1 263 ? 10.047 2.814 0.585 1 97.94 263 HIS A O 1
ATOM 1956 N N . MET A 1 264 ? 9.234 1.53 -1.108 1 98.5 264 MET A N 1
ATOM 1957 C CA . MET A 1 264 ? 8.461 0.646 -0.244 1 98.5 264 MET A CA 1
ATOM 1958 C C . MET A 1 264 ? 8.977 -0.786 -0.324 1 98.5 264 MET A C 1
ATOM 1960 O O . MET A 1 264 ? 9.078 -1.355 -1.412 1 98.5 264 MET A O 1
ATOM 1964 N N . THR A 1 265 ? 9.367 -1.373 0.779 1 98.44 265 THR A N 1
ATOM 1965 C CA . THR A 1 265 ? 9.719 -2.783 0.895 1 98.44 265 THR A CA 1
ATOM 1966 C C . THR A 1 265 ? 9.328 -3.33 2.264 1 98.44 265 THR A C 1
ATOM 1968 O O . THR A 1 265 ? 9.203 -2.57 3.227 1 98.44 265 THR A O 1
ATOM 1971 N N . GLY A 1 266 ? 8.992 -4.598 2.33 1 98.06 266 GLY A N 1
ATOM 1972 C CA . GLY A 1 266 ? 8.703 -5.27 3.588 1 98.06 266 GLY A CA 1
ATOM 1973 C C . GLY A 1 266 ? 7.277 -5.059 4.062 1 98.06 266 GLY A C 1
ATOM 1974 O O . GLY A 1 266 ? 6.914 -5.473 5.164 1 98.06 266 GLY A O 1
ATOM 1975 N N . ASN A 1 267 ? 6.426 -4.395 3.27 1 98.62 267 ASN A N 1
ATOM 1976 C CA . ASN A 1 267 ? 5.047 -4.133 3.664 1 98.62 267 ASN A CA 1
ATOM 1977 C C . ASN A 1 267 ? 4.176 -5.375 3.521 1 98.62 267 ASN A C 1
ATOM 1979 O O . ASN A 1 267 ? 4.43 -6.223 2.666 1 98.62 267 ASN A O 1
ATOM 1983 N N . VAL A 1 268 ? 3.215 -5.531 4.406 1 98.38 268 VAL A N 1
ATOM 1984 C CA . VAL A 1 268 ? 2.129 -6.504 4.34 1 98.38 268 VAL A CA 1
ATOM 1985 C C . VAL A 1 268 ? 0.809 -5.785 4.066 1 98.38 268 VAL A C 1
ATOM 1987 O O . VAL A 1 268 ? 0.224 -5.184 4.969 1 98.38 268 VAL A O 1
ATOM 1990 N N . LEU A 1 269 ? 0.371 -5.816 2.832 1 98.69 269 LEU A N 1
ATOM 1991 C CA . LEU A 1 269 ? -0.771 -5.023 2.391 1 98.69 269 LEU A CA 1
ATOM 1992 C C . LEU A 1 269 ? -2.053 -5.848 2.428 1 98.69 269 LEU A C 1
ATOM 1994 O O . LEU A 1 269 ? -2.191 -6.82 1.682 1 98.69 269 LEU A O 1
ATOM 1998 N N . GLU A 1 270 ? -2.984 -5.449 3.285 1 98.25 270 GLU A N 1
ATOM 1999 C CA . GLU A 1 270 ? -4.281 -6.105 3.42 1 98.25 270 GLU A CA 1
ATOM 2000 C C . GLU A 1 270 ? -5.297 -5.527 2.436 1 98.25 270 GLU A C 1
ATOM 2002 O O . GLU A 1 270 ? -5.465 -4.309 2.354 1 98.25 270 GLU A O 1
ATOM 2007 N N . ILE A 1 271 ? -5.941 -6.395 1.683 1 98 271 ILE A N 1
ATOM 2008 C CA . ILE A 1 271 ? -6.938 -5.961 0.706 1 98 271 ILE A CA 1
ATOM 2009 C C . ILE A 1 271 ? -8.18 -6.84 0.811 1 98 271 ILE A C 1
ATOM 2011 O O . ILE A 1 271 ? -8.453 -7.652 -0.076 1 98 271 ILE A O 1
ATOM 2015 N N . ASP A 1 272 ? -8.938 -6.59 1.909 1 95.62 272 ASP A N 1
ATOM 2016 C CA . ASP A 1 272 ? -10.102 -7.422 2.189 1 95.62 272 ASP A CA 1
ATOM 2017 C C . ASP A 1 272 ? -11.344 -6.57 2.441 1 95.62 272 ASP A C 1
ATOM 2019 O O . ASP A 1 272 ? -12.312 -7.039 3.037 1 95.62 272 ASP A O 1
ATOM 2023 N N . GLY A 1 273 ? -11.242 -5.285 2.096 1 95.44 273 GLY A N 1
ATOM 2024 C CA . GLY A 1 273 ? -12.375 -4.383 2.248 1 95.44 273 GLY A CA 1
ATOM 2025 C C . GLY A 1 273 ? -12.727 -4.102 3.697 1 95.44 273 GLY A C 1
ATOM 2026 O O . GLY A 1 273 ? -13.82 -3.623 3.996 1 95.44 273 GLY A O 1
ATOM 2027 N N . GLY A 1 274 ? -11.867 -4.422 4.582 1 95 274 GLY A N 1
ATOM 2028 C CA . GLY A 1 274 ? -12.102 -4.172 5.992 1 95 274 GLY A CA 1
ATOM 2029 C C . GLY A 1 274 ? -12.805 -5.32 6.695 1 95 274 GLY A C 1
ATOM 2030 O O . GLY A 1 274 ? -13.172 -5.207 7.863 1 95 274 GLY A O 1
ATOM 2031 N N . SER A 1 275 ? -13.008 -6.441 6.023 1 91.75 275 SER A N 1
ATOM 2032 C CA . SER A 1 275 ? -13.758 -7.574 6.566 1 91.75 275 SER A CA 1
ATOM 2033 C C . SER A 1 275 ? -13.156 -8.055 7.879 1 91.75 275 SER A C 1
ATOM 2035 O O . SER A 1 275 ? -13.883 -8.352 8.828 1 91.75 275 SER A O 1
ATOM 2037 N N . THR A 1 276 ? -11.891 -8.109 7.977 1 89.06 276 THR A N 1
ATOM 2038 C CA . THR A 1 276 ? -11.211 -8.625 9.156 1 89.06 276 THR A CA 1
ATOM 2039 C C . THR A 1 276 ? -11.156 -7.57 10.258 1 89.06 276 THR A C 1
ATOM 2041 O O . THR A 1 276 ? -11.312 -7.887 11.438 1 89.06 276 THR A O 1
ATOM 2044 N N . LEU A 1 277 ? -11.008 -6.383 9.938 1 89.62 277 LEU A N 1
ATOM 2045 C CA . LEU A 1 277 ? -10.789 -5.285 10.875 1 89.62 277 LEU A CA 1
ATOM 2046 C C . LEU A 1 277 ? -12.086 -4.922 11.594 1 89.62 277 LEU A C 1
ATOM 2048 O O . LEU A 1 277 ? -12.062 -4.598 12.781 1 89.62 277 LEU A O 1
ATOM 2052 N N . THR A 1 278 ? -13.18 -4.918 10.969 1 84.62 278 THR A N 1
ATOM 2053 C CA . THR A 1 278 ? -14.414 -4.344 11.492 1 84.62 278 THR A CA 1
ATOM 2054 C C . THR A 1 278 ? -15.148 -5.355 12.367 1 84.62 278 THR A C 1
ATOM 2056 O O . THR A 1 278 ? -15.93 -4.977 13.25 1 84.62 278 THR A O 1
ATOM 2059 N N . GLY A 1 279 ? -14.984 -6.613 12.219 1 76.62 279 GLY A N 1
ATOM 2060 C CA . GLY A 1 279 ? -15.867 -7.602 12.82 1 76.62 279 GLY A CA 1
ATOM 2061 C C . GLY A 1 279 ? -17.297 -7.484 12.352 1 76.62 279 GLY A C 1
ATOM 2062 O O . GLY A 1 279 ? -18.219 -7.922 13.047 1 76.62 279 GLY A O 1
ATOM 2063 N N . TRP A 1 280 ? -17.562 -6.863 11.328 1 75.75 280 TRP A N 1
ATOM 2064 C CA . TRP A 1 280 ? -18.875 -6.535 10.758 1 75.75 280 TRP A CA 1
ATOM 2065 C C . TRP A 1 280 ? -19.625 -7.797 10.359 1 75.75 280 TRP A C 1
ATOM 2067 O O . TRP A 1 280 ? -19.031 -8.742 9.836 1 75.75 280 TRP A O 1
ATOM 2077 N N . ARG A 1 281 ? -20.812 -7.82 10.789 1 72.5 281 ARG A N 1
ATOM 2078 C CA . ARG A 1 281 ? -21.75 -8.836 10.336 1 72.5 281 ARG A CA 1
ATOM 2079 C C . ARG A 1 281 ? -23.062 -8.203 9.844 1 72.5 281 ARG A C 1
ATOM 2081 O O . ARG A 1 281 ? -23.688 -7.43 10.562 1 72.5 281 ARG A O 1
ATOM 2088 N N . ALA A 1 282 ? -23.297 -8.438 8.539 1 67.69 282 ALA A N 1
ATOM 2089 C CA . ALA A 1 282 ? -24.547 -7.898 8.023 1 67.69 282 ALA A CA 1
ATOM 2090 C C . ALA A 1 282 ? -25.75 -8.453 8.797 1 67.69 282 ALA A C 1
ATOM 2092 O O . ALA A 1 282 ? -25.781 -9.641 9.133 1 67.69 282 ALA A O 1
ATOM 2093 N N . LYS A 1 283 ? -26.531 -7.531 9.414 1 55.78 283 LYS A N 1
ATOM 2094 C CA . LYS A 1 283 ? -27.75 -7.961 10.094 1 55.78 283 LYS A CA 1
ATOM 2095 C C . LYS A 1 283 ? -28.656 -8.766 9.156 1 55.78 283 LYS A C 1
ATOM 2097 O O . LYS A 1 283 ? -28.891 -8.367 8.023 1 55.78 283 LYS A O 1
ATOM 2102 N N . LYS A 1 284 ? -28.812 -10.094 9.281 1 50.78 284 LYS A N 1
ATOM 2103 C CA . LYS A 1 284 ? -29.875 -10.82 8.617 1 50.78 284 LYS A CA 1
ATOM 2104 C C . LYS A 1 284 ? -31.188 -10.031 8.656 1 50.78 284 LYS A C 1
ATOM 2106 O O . LYS A 1 284 ? -31.562 -9.484 9.695 1 50.78 284 LYS A O 1
ATOM 2111 N N . ARG A 1 285 ? -31.672 -9.562 7.535 1 41.34 285 ARG A N 1
ATOM 2112 C CA . ARG A 1 285 ? -33.062 -9.109 7.539 1 41.34 285 ARG A CA 1
ATOM 2113 C C . ARG A 1 285 ? -33.969 -10.07 8.32 1 41.34 285 ARG A C 1
ATOM 2115 O O . ARG A 1 285 ? -34 -11.273 8.023 1 41.34 285 ARG A O 1
ATOM 2122 N N . ASP A 1 286 ? -34.094 -9.891 9.594 1 35.78 286 ASP A N 1
ATOM 2123 C CA . ASP A 1 286 ? -35.219 -10.602 10.211 1 35.78 286 ASP A CA 1
ATOM 2124 C C . ASP A 1 286 ? -36.469 -10.562 9.312 1 35.78 286 ASP A C 1
ATOM 2126 O O . ASP A 1 286 ? -36.906 -9.484 8.914 1 35.78 286 ASP A O 1
ATOM 2130 N N . ASN A 1 287 ? -36.625 -11.461 8.398 1 29.44 287 ASN A N 1
ATOM 2131 C CA . ASN A 1 287 ? -38 -11.719 7.91 1 29.44 287 ASN A CA 1
ATOM 2132 C C . ASN A 1 287 ? -39 -11.758 9.055 1 29.44 287 ASN A C 1
ATOM 2134 O O . ASN A 1 287 ? -39.031 -12.711 9.828 1 29.44 287 ASN A O 1
ATOM 2138 N N . LYS A 1 288 ? -39.25 -10.719 9.75 1 27.88 288 LYS A N 1
ATOM 2139 C CA . LYS A 1 288 ? -40.562 -10.688 10.367 1 27.88 288 LYS A CA 1
ATOM 2140 C C . LYS A 1 288 ? -41.656 -11.07 9.359 1 27.88 288 LYS A C 1
ATOM 2142 O O . LYS A 1 288 ? -42.062 -10.25 8.531 1 27.88 288 LYS A O 1
ATOM 2147 N N . ILE A 1 289 ? -41.562 -12.312 8.758 1 19.67 289 ILE A N 1
ATOM 2148 C CA . ILE A 1 289 ? -42.906 -12.922 8.648 1 19.67 289 ILE A CA 1
ATOM 2149 C C . ILE A 1 289 ? -43.375 -13.344 10.031 1 19.67 289 ILE A C 1
ATOM 2151 O O . ILE A 1 289 ? -42.656 -13.953 10.805 1 19.67 289 ILE A O 1
ATOM 2155 N N . MET B 1 1 ? -16.266 -11.25 -14.594 1 48.28 1 MET B N 1
ATOM 2156 C CA . MET B 1 1 ? -15.148 -11.898 -15.281 1 48.28 1 MET B CA 1
ATOM 2157 C C . MET B 1 1 ? -14.031 -10.898 -15.562 1 48.28 1 MET B C 1
ATOM 2159 O O . MET B 1 1 ? -14.281 -9.703 -15.711 1 48.28 1 MET B O 1
ATOM 2163 N N . THR B 1 2 ? -12.805 -11.273 -15.047 1 58.16 2 THR B N 1
ATOM 2164 C CA . THR B 1 2 ? -11.617 -10.469 -15.297 1 58.16 2 THR B CA 1
ATOM 2165 C C . THR B 1 2 ? -11.617 -9.922 -16.719 1 58.16 2 THR B C 1
ATOM 2167 O O . THR B 1 2 ? -11.102 -8.828 -16.969 1 58.16 2 THR B O 1
ATOM 2170 N N . SER B 1 3 ? -12.406 -10.531 -17.609 1 60.31 3 SER B N 1
ATOM 2171 C CA . SER B 1 3 ? -12.188 -10.344 -19.047 1 60.31 3 SER B CA 1
ATOM 2172 C C . SER B 1 3 ? -12.633 -8.953 -19.5 1 60.31 3 SER B C 1
ATOM 2174 O O . SER B 1 3 ? -12.078 -8.391 -20.438 1 60.31 3 SER B O 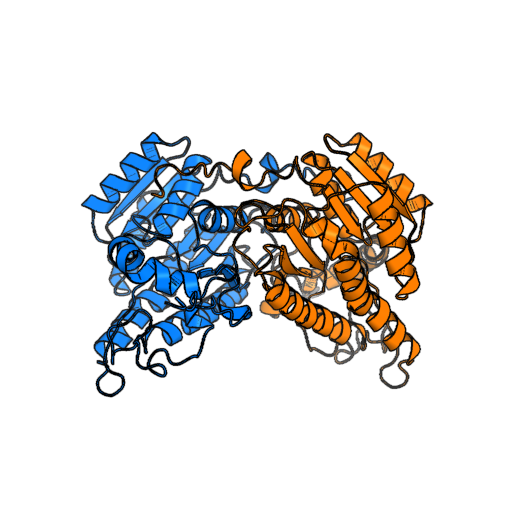1
ATOM 2176 N N . SER B 1 4 ? -13.445 -8.383 -18.75 1 73.44 4 SER B N 1
ATOM 2177 C CA . SER B 1 4 ? -13.922 -7.117 -19.297 1 73.44 4 SER B CA 1
ATOM 2178 C C . SER B 1 4 ? -13.453 -5.934 -18.453 1 73.44 4 SER B C 1
ATOM 2180 O O . SER B 1 4 ? -13.852 -4.793 -18.703 1 73.44 4 SER B O 1
ATOM 2182 N N . ALA B 1 5 ? -12.594 -6.188 -17.609 1 87 5 ALA B N 1
ATOM 2183 C CA . ALA B 1 5 ? -12.25 -5.098 -16.703 1 87 5 ALA B CA 1
ATOM 2184 C C . ALA B 1 5 ? -11.258 -4.137 -17.344 1 87 5 ALA B C 1
ATOM 2186 O O . ALA B 1 5 ? -10.32 -4.566 -18.031 1 87 5 ALA B O 1
ATOM 2187 N N . ASP B 1 6 ? -11.57 -2.746 -17.312 1 93.75 6 ASP B N 1
ATOM 2188 C CA . ASP B 1 6 ? -10.617 -1.718 -17.703 1 93.75 6 ASP B CA 1
ATOM 2189 C C . ASP B 1 6 ? -9.547 -1.519 -16.641 1 93.75 6 ASP B C 1
ATOM 2191 O O . ASP B 1 6 ? -9.781 -0.824 -15.641 1 93.75 6 ASP B O 1
ATOM 2195 N N . LEU B 1 7 ? -8.43 -2.123 -16.875 1 97.38 7 LEU B N 1
ATOM 2196 C CA . LEU B 1 7 ? -7.367 -2.084 -15.883 1 97.38 7 LEU B CA 1
ATOM 2197 C C . LEU B 1 7 ? -6.234 -1.169 -16.328 1 97.38 7 LEU B C 1
ATOM 2199 O O . LEU B 1 7 ? -5.082 -1.351 -15.93 1 97.38 7 LEU B O 1
ATOM 2203 N N . ARG B 1 8 ? -6.57 -0.224 -17.219 1 96.81 8 ARG B N 1
ATOM 2204 C CA . ARG B 1 8 ? -5.586 0.764 -17.641 1 96.81 8 ARG B CA 1
ATOM 2205 C C . ARG B 1 8 ? -5.25 1.731 -16.516 1 96.81 8 ARG B C 1
ATOM 2207 O O . ARG B 1 8 ? -6.137 2.15 -15.766 1 96.81 8 ARG B O 1
ATOM 2214 N N . ILE B 1 9 ? -4.062 2.141 -16.5 1 97.81 9 ILE B N 1
ATOM 2215 C CA . ILE B 1 9 ? -3.531 3.033 -15.477 1 97.81 9 ILE B CA 1
ATOM 2216 C C . ILE B 1 9 ? -4.344 4.324 -15.445 1 97.81 9 ILE B C 1
ATOM 2218 O O . ILE B 1 9 ? -4.668 4.836 -14.367 1 97.81 9 ILE B O 1
ATOM 2222 N N . SER B 1 10 ? -4.672 4.895 -16.609 1 96.12 10 SER B N 1
ATOM 2223 C CA . SER B 1 10 ? -5.43 6.141 -16.703 1 96.12 10 SER B CA 1
ATOM 2224 C C . SER B 1 10 ? -6.797 6.004 -16.047 1 96.12 10 SER B C 1
ATOM 2226 O O . SER B 1 10 ? -7.355 6.988 -15.547 1 96.12 10 SER B O 1
ATOM 2228 N N . SER B 1 11 ? -7.281 4.789 -16.031 1 96.44 11 SER B N 1
ATOM 2229 C CA . SER B 1 11 ? -8.57 4.516 -15.422 1 96.44 11 SER B CA 1
ATOM 2230 C C . SER B 1 11 ? -8.422 4.199 -13.938 1 96.44 11 SER B C 1
ATOM 2232 O O . SER B 1 11 ? -9.141 4.758 -13.102 1 96.44 11 SER B O 1
ATOM 2234 N N . LEU B 1 12 ? -7.52 3.406 -13.562 1 98.06 12 LEU B N 1
ATOM 2235 C CA . LEU B 1 12 ? -7.367 2.877 -12.211 1 98.06 12 LEU B CA 1
ATOM 2236 C C . LEU B 1 12 ? -6.914 3.969 -11.25 1 98.06 12 LEU B C 1
ATOM 2238 O O . LEU B 1 12 ? -7.297 3.963 -10.078 1 98.06 12 LEU B O 1
ATOM 2242 N N . PHE B 1 13 ? -6.094 4.949 -11.727 1 98.56 13 PHE B N 1
ATOM 2243 C CA . PHE B 1 13 ? -5.426 5.855 -10.805 1 98.56 13 PHE B CA 1
ATOM 2244 C C . PHE B 1 13 ? -5.926 7.281 -10.984 1 98.56 13 PHE B C 1
ATOM 2246 O O . PHE B 1 13 ? -5.336 8.227 -10.453 1 98.56 13 PHE B O 1
ATOM 2253 N N . ASP B 1 14 ? -7.027 7.418 -11.719 1 98.31 14 ASP B N 1
ATOM 2254 C CA . ASP B 1 14 ? -7.602 8.734 -11.969 1 98.31 14 ASP B CA 1
ATOM 2255 C C . ASP B 1 14 ? -8.055 9.398 -10.664 1 98.31 14 ASP B C 1
ATOM 2257 O O . ASP B 1 14 ? -8.766 8.781 -9.867 1 98.31 14 ASP B O 1
ATOM 2261 N N . VAL B 1 15 ? -7.617 10.711 -10.492 1 98.38 15 VAL B N 1
ATOM 2262 C CA . VAL B 1 15 ? -8.016 11.445 -9.297 1 98.38 15 VAL B CA 1
ATOM 2263 C C . VAL B 1 15 ? -8.57 12.812 -9.688 1 98.38 15 VAL B C 1
ATOM 2265 O O . VAL B 1 15 ? -8.664 13.711 -8.844 1 98.38 15 VAL B O 1
ATOM 2268 N N . SER B 1 16 ? -8.914 12.984 -10.922 1 98.19 16 SER B N 1
ATOM 2269 C CA . SER B 1 16 ? -9.273 14.289 -11.461 1 98.19 16 SER B CA 1
ATOM 2270 C C . SER B 1 16 ? -10.586 14.789 -10.867 1 98.19 16 SER B C 1
ATOM 2272 O O . SER B 1 16 ? -10.867 15.992 -10.883 1 98.19 16 SER B O 1
ATOM 2274 N N . ASN B 1 17 ? -11.367 13.891 -10.281 1 97.12 17 ASN B N 1
ATOM 2275 C CA . ASN B 1 17 ? -12.672 14.281 -9.75 1 97.12 17 ASN B CA 1
ATOM 2276 C C . ASN B 1 17 ? -12.625 14.477 -8.234 1 97.12 17 ASN B C 1
ATOM 2278 O O . ASN B 1 17 ? -13.656 14.664 -7.598 1 97.12 17 ASN B O 1
ATOM 2282 N N . HIS B 1 18 ? -11.461 14.453 -7.699 1 98.69 18 HIS B N 1
ATOM 2283 C CA . HIS B 1 18 ? -11.359 14.492 -6.246 1 98.69 18 HIS B CA 1
ATOM 2284 C C . HIS B 1 18 ? -11.375 15.922 -5.727 1 98.69 18 HIS B C 1
ATOM 2286 O O . HIS B 1 18 ? -10.836 16.828 -6.375 1 98.69 18 HIS B O 1
ATOM 2292 N N . VAL B 1 19 ? -12 16.109 -4.633 1 98.94 19 VAL B N 1
ATOM 2293 C CA . VAL B 1 19 ? -11.875 17.266 -3.754 1 98.94 19 VAL B CA 1
ATOM 2294 C C . VAL B 1 19 ? -11.109 16.875 -2.49 1 98.94 19 VAL B C 1
ATOM 2296 O O . VAL B 1 19 ? -11.586 16.062 -1.7 1 98.94 19 VAL B O 1
ATOM 2299 N N . VAL B 1 20 ? -9.938 17.516 -2.318 1 98.94 20 VAL B N 1
ATOM 2300 C CA . VAL B 1 20 ? -8.969 17.016 -1.353 1 98.94 20 VAL B CA 1
ATOM 2301 C C . VAL B 1 20 ? -8.656 18.094 -0.323 1 98.94 20 VAL B C 1
ATOM 2303 O O . VAL B 1 20 ? -8.523 19.266 -0.67 1 98.94 20 VAL B O 1
ATOM 2306 N N . LEU B 1 21 ? -8.602 17.719 0.911 1 98.94 21 LEU B N 1
ATOM 2307 C CA . LEU B 1 21 ? -8.008 18.562 1.951 1 98.94 21 LEU B CA 1
ATOM 2308 C C . LEU B 1 21 ? -6.715 17.938 2.473 1 98.94 21 LEU B C 1
ATOM 2310 O O . LEU B 1 21 ? -6.691 16.766 2.848 1 98.94 21 LEU B O 1
ATOM 2314 N N . VAL B 1 22 ? -5.656 18.719 2.432 1 98.94 22 VAL B N 1
ATOM 2315 C CA . VAL B 1 22 ? -4.371 18.328 3.002 1 98.94 22 VAL B CA 1
ATOM 2316 C C . VAL B 1 22 ? -3.996 19.281 4.137 1 98.94 22 VAL B C 1
ATOM 2318 O O . VAL B 1 22 ? -3.607 20.422 3.896 1 98.94 22 VAL B O 1
ATOM 2321 N N . THR B 1 23 ? -4.09 18.812 5.375 1 98.81 23 THR B N 1
ATOM 2322 C CA . THR B 1 23 ? -3.564 19.625 6.469 1 98.81 23 THR B CA 1
ATOM 2323 C C . THR B 1 23 ? -2.039 19.609 6.477 1 98.81 23 THR B C 1
ATOM 2325 O O . THR B 1 23 ? -1.428 18.594 6.125 1 98.81 23 THR B O 1
ATOM 2328 N N . GLY B 1 24 ? -1.494 20.703 6.902 1 97.31 24 GLY B N 1
ATOM 2329 C CA . GLY B 1 24 ? -0.052 20.812 6.738 1 97.31 24 GLY B CA 1
ATOM 2330 C C . GLY B 1 24 ? 0.395 20.688 5.293 1 97.31 24 GLY B C 1
ATOM 2331 O O . GLY B 1 24 ? 1.414 20.062 5.004 1 97.31 24 GLY B O 1
ATOM 2332 N N . GLY B 1 25 ? -0.356 21.281 4.391 1 97.12 25 GLY B N 1
ATOM 2333 C CA . GLY B 1 25 ? -0.159 21.016 2.975 1 97.12 25 GLY B CA 1
ATOM 2334 C C . GLY B 1 25 ? 0.772 22.016 2.307 1 97.12 25 GLY B C 1
ATOM 2335 O O . GLY B 1 25 ? 1.059 21.891 1.113 1 97.12 25 GLY B O 1
ATOM 2336 N N . ALA B 1 26 ? 1.374 22.953 3.09 1 95.25 26 ALA B N 1
ATOM 2337 C CA . ALA B 1 26 ? 2.145 24.031 2.477 1 95.25 26 ALA B CA 1
ATOM 2338 C C . ALA B 1 26 ? 3.607 23.625 2.303 1 95.25 26 ALA B C 1
ATOM 2340 O O . ALA B 1 26 ? 4.34 24.25 1.527 1 95.25 26 ALA B O 1
ATOM 2341 N N . THR B 1 27 ? 4.035 22.641 3.07 1 92.94 27 THR B N 1
ATOM 2342 C CA . THR B 1 27 ? 5.438 22.25 3.018 1 92.94 27 THR B CA 1
ATOM 2343 C C . THR B 1 27 ? 5.586 20.734 3.166 1 92.94 27 THR B C 1
ATOM 2345 O O . THR B 1 27 ? 4.617 20.047 3.484 1 92.94 27 THR B O 1
ATOM 2348 N N . GLY B 1 28 ? 6.777 20.25 2.826 1 93.31 28 GLY B N 1
ATOM 2349 C CA . GLY B 1 28 ? 7.156 18.875 3.121 1 93.31 28 GLY B CA 1
ATOM 2350 C C . GLY B 1 28 ? 6.27 17.844 2.438 1 93.31 28 GLY B C 1
ATOM 2351 O O . GLY B 1 28 ? 5.977 17.969 1.246 1 93.31 28 GLY B O 1
ATOM 2352 N N . LEU B 1 29 ? 5.91 16.844 3.232 1 96.06 29 LEU B N 1
ATOM 2353 C CA . LEU B 1 29 ? 5.109 15.742 2.717 1 96.06 29 LEU B CA 1
ATOM 2354 C C . LEU B 1 29 ? 3.756 16.234 2.219 1 96.06 29 LEU B C 1
ATOM 2356 O O . LEU B 1 29 ? 3.266 15.789 1.183 1 96.06 29 LEU B O 1
ATOM 2360 N N . GLY B 1 30 ? 3.164 17.188 3.012 1 97.31 30 GLY B N 1
ATOM 2361 C CA . GLY B 1 30 ? 1.877 17.734 2.605 1 97.31 30 GLY B CA 1
ATOM 2362 C C . GLY B 1 30 ? 1.917 18.406 1.251 1 97.31 30 GLY B C 1
ATOM 2363 O O . GLY B 1 30 ? 0.988 18.266 0.453 1 97.31 30 GLY B O 1
ATOM 2364 N N . GLU B 1 31 ? 2.973 19.094 1.042 1 96.75 31 GLU B N 1
ATOM 2365 C CA . GLU B 1 31 ? 3.148 19.766 -0.25 1 96.75 31 GLU B CA 1
ATOM 2366 C C . GLU B 1 31 ? 3.324 18.734 -1.37 1 96.75 31 GLU B C 1
ATOM 2368 O O . GLU B 1 31 ? 2.807 18.922 -2.475 1 96.75 31 GLU B O 1
ATOM 2373 N N . MET B 1 32 ? 4.07 17.688 -1.14 1 96.69 32 MET B N 1
ATOM 2374 C CA . MET B 1 32 ? 4.246 16.609 -2.123 1 96.69 32 MET B CA 1
ATOM 2375 C C . MET B 1 32 ? 2.904 16.016 -2.52 1 96.69 32 MET B C 1
ATOM 2377 O O . MET B 1 32 ? 2.633 15.82 -3.705 1 96.69 32 MET B O 1
ATOM 2381 N N . ALA B 1 33 ? 2.104 15.75 -1.526 1 98.25 33 ALA B N 1
ATOM 2382 C CA . ALA B 1 33 ? 0.776 15.195 -1.778 1 98.25 33 ALA B CA 1
ATOM 2383 C C . ALA B 1 33 ? -0.082 16.172 -2.578 1 98.25 33 ALA B C 1
ATOM 2385 O O . ALA B 1 33 ? -0.696 15.797 -3.578 1 98.25 33 ALA B O 1
ATOM 2386 N N . ALA B 1 34 ? -0.131 17.422 -2.109 1 98.56 34 ALA B N 1
ATOM 2387 C CA . ALA B 1 34 ? -0.939 18.438 -2.777 1 98.56 34 ALA B CA 1
ATOM 2388 C C . ALA B 1 34 ? -0.539 18.578 -4.242 1 98.56 34 ALA B C 1
ATOM 2390 O O . ALA B 1 34 ? -1.399 18.641 -5.125 1 98.56 34 ALA B O 1
ATOM 2391 N N . GLN B 1 35 ? 0.735 18.625 -4.484 1 98.19 35 GLN B N 1
ATOM 2392 C CA . GLN B 1 35 ? 1.211 18.75 -5.859 1 98.19 35 GLN B CA 1
ATOM 2393 C C . GLN B 1 35 ? 0.764 17.547 -6.699 1 98.19 35 GLN B C 1
ATOM 2395 O O . GLN B 1 35 ? 0.355 17.719 -7.852 1 98.19 35 GLN B O 1
ATOM 2400 N N . GLY B 1 36 ? 0.935 16.312 -6.145 1 98.56 36 GLY B N 1
ATOM 2401 C CA . GLY B 1 36 ? 0.468 15.133 -6.852 1 98.56 36 GLY B CA 1
ATOM 2402 C C . GLY B 1 36 ? -0.979 15.234 -7.293 1 98.56 36 GLY B C 1
ATOM 2403 O O . GLY B 1 36 ? -1.304 14.93 -8.445 1 98.56 36 GLY B O 1
ATOM 2404 N N . PHE B 1 37 ? -1.858 15.719 -6.418 1 98.81 37 PHE B N 1
ATOM 2405 C CA . PHE B 1 37 ? -3.277 15.836 -6.734 1 98.81 37 PHE B CA 1
ATOM 2406 C C . PHE B 1 37 ? -3.504 16.906 -7.793 1 98.81 37 PHE B C 1
ATOM 2408 O O . PHE B 1 37 ? -4.246 16.688 -8.75 1 98.81 37 PHE B O 1
ATOM 2415 N N . VAL B 1 38 ? -2.848 18.078 -7.648 1 98.75 38 VAL B N 1
ATOM 2416 C CA . VAL B 1 38 ? -3.074 19.203 -8.539 1 98.75 38 VAL B CA 1
ATOM 2417 C C . VAL B 1 38 ? -2.594 18.859 -9.945 1 98.75 38 VAL B C 1
ATOM 2419 O O . VAL B 1 38 ? -3.285 19.125 -10.93 1 98.75 38 VAL B O 1
ATOM 2422 N N . GLN B 1 39 ? -1.454 18.203 -10.047 1 98.38 39 GLN B N 1
ATOM 2423 C CA . GLN B 1 39 ? -0.911 17.844 -11.352 1 98.38 39 GLN B CA 1
ATOM 2424 C C . GLN B 1 39 ? -1.798 16.828 -12.055 1 98.38 39 GLN B C 1
ATOM 2426 O O . GLN B 1 39 ? -1.631 16.562 -13.25 1 98.38 39 GLN B O 1
ATOM 2431 N N . ASN B 1 40 ? -2.688 16.266 -11.344 1 98.69 40 ASN B N 1
ATOM 2432 C CA . ASN B 1 40 ? -3.551 15.242 -11.938 1 98.69 40 ASN B CA 1
ATOM 2433 C C . ASN B 1 40 ? -5.016 15.672 -11.906 1 98.69 40 ASN B C 1
ATOM 2435 O O . ASN B 1 40 ? -5.914 14.828 -11.969 1 98.69 40 ASN B O 1
ATOM 2439 N N . GLY B 1 41 ? -5.328 16.938 -11.703 1 98.69 41 GLY B N 1
ATOM 2440 C CA . GLY B 1 41 ? -6.609 17.516 -12.062 1 98.69 41 GLY B CA 1
ATOM 2441 C C . GLY B 1 41 ? -7.531 17.719 -10.875 1 98.69 41 GLY B C 1
ATOM 2442 O O . GLY B 1 41 ? -8.648 18.203 -11.031 1 98.69 41 GLY B O 1
ATOM 2443 N N . ALA B 1 42 ? -7.094 17.422 -9.672 1 98.81 42 ALA B N 1
ATOM 2444 C CA . ALA B 1 42 ? -7.965 17.484 -8.5 1 98.81 42 ALA B CA 1
ATOM 2445 C C . ALA B 1 42 ? -8.109 18.906 -7.984 1 98.81 42 ALA B C 1
ATOM 2447 O O . ALA B 1 42 ? -7.297 19.781 -8.312 1 98.81 42 ALA B O 1
ATOM 2448 N N . ARG B 1 43 ? -9.172 19.141 -7.254 1 98.94 43 ARG B N 1
ATOM 2449 C CA . ARG B 1 43 ? -9.312 20.344 -6.438 1 98.94 43 ARG B CA 1
ATOM 2450 C C . ARG B 1 43 ? -8.766 20.125 -5.035 1 98.94 43 ARG B C 1
ATOM 2452 O O . ARG B 1 43 ? -9.219 19.234 -4.316 1 98.94 43 ARG B O 1
ATOM 2459 N N . VAL B 1 44 ? -7.797 21 -4.637 1 98.94 44 VAL B N 1
ATOM 2460 C CA . VAL B 1 44 ? -7.062 20.734 -3.408 1 98.94 44 VAL B CA 1
ATOM 2461 C C . VAL B 1 44 ? -7.141 21.938 -2.48 1 98.94 44 VAL B C 1
ATOM 2463 O O . VAL B 1 44 ? -6.895 23.062 -2.906 1 98.94 44 VAL B O 1
ATOM 2466 N N . PHE B 1 45 ? -7.527 21.688 -1.238 1 98.94 45 PHE B N 1
ATOM 2467 C CA . PHE B 1 45 ? -7.348 22.641 -0.15 1 98.94 45 PHE B CA 1
ATOM 2468 C C . PHE B 1 45 ? -6.125 22.281 0.686 1 98.94 45 PHE B C 1
ATOM 2470 O O . PHE B 1 45 ? -5.98 21.141 1.133 1 98.94 45 PHE B O 1
ATOM 2477 N N . ILE B 1 46 ? -5.258 23.25 0.849 1 98.88 46 ILE B N 1
ATOM 2478 C CA . ILE B 1 46 ? -4.18 23.062 1.814 1 98.88 46 ILE B CA 1
ATOM 2479 C C . ILE B 1 46 ? -4.418 23.969 3.029 1 98.88 46 ILE B C 1
ATOM 2481 O O . ILE B 1 46 ? -4.941 25.078 2.896 1 98.88 46 ILE B O 1
ATOM 2485 N N . ALA B 1 47 ? -4.105 23.453 4.191 1 98.81 47 ALA B N 1
ATOM 2486 C CA . ALA B 1 47 ? -4.34 24.203 5.422 1 98.81 47 ALA B CA 1
ATOM 2487 C C . ALA B 1 47 ? -3.104 24.188 6.316 1 98.81 47 ALA B C 1
ATOM 2489 O O . ALA B 1 47 ? -2.457 23.141 6.473 1 98.81 47 ALA B O 1
ATOM 2490 N N . SER B 1 48 ? -2.721 25.234 6.824 1 97.62 48 SER B N 1
ATOM 2491 C CA . SER B 1 48 ? -1.666 25.406 7.82 1 97.62 48 SER B CA 1
ATOM 2492 C C . SER B 1 48 ? -1.769 26.766 8.5 1 97.62 48 SER B C 1
ATOM 2494 O O . SER B 1 48 ? -2.729 27.5 8.281 1 97.62 48 SER B O 1
ATOM 2496 N N . ARG B 1 49 ? -0.813 27.062 9.328 1 96.62 49 ARG B N 1
ATOM 2497 C CA . ARG B 1 49 ? -0.908 28.266 10.156 1 96.62 49 ARG B CA 1
ATOM 2498 C C . ARG B 1 49 ? -0.378 29.484 9.406 1 96.62 49 ARG B C 1
ATOM 2500 O O . ARG B 1 49 ? -0.862 30.609 9.609 1 96.62 49 ARG B O 1
ATOM 2507 N N . LYS B 1 50 ? 0.621 29.297 8.578 1 96.56 50 LYS B N 1
ATOM 2508 C CA . LYS B 1 50 ? 1.342 30.422 7.98 1 96.56 50 LYS B CA 1
ATOM 2509 C C . LYS B 1 50 ? 0.78 30.766 6.605 1 96.56 50 LYS B C 1
ATOM 2511 O O . LYS B 1 50 ? 1.103 30.109 5.613 1 96.56 50 LYS B O 1
ATOM 2516 N N . GLU B 1 51 ? 0.132 31.891 6.535 1 98 51 GLU B N 1
ATOM 2517 C CA . GLU B 1 51 ? -0.546 32.281 5.301 1 98 51 GLU B CA 1
ATOM 2518 C C . GLU B 1 51 ? 0.452 32.5 4.168 1 98 51 GLU B C 1
ATOM 2520 O O . GLU B 1 51 ? 0.178 32.156 3.018 1 98 51 GLU B O 1
ATOM 2525 N N . SER B 1 52 ? 1.574 33.094 4.484 1 97.94 52 SER B N 1
ATOM 2526 C CA . SER B 1 52 ? 2.561 33.406 3.451 1 97.94 52 SER B CA 1
ATOM 2527 C C . SER B 1 52 ? 3.035 32.125 2.762 1 97.94 52 SER B C 1
ATOM 2529 O O . SER B 1 52 ? 3.178 32.094 1.537 1 97.94 52 SER B O 1
ATOM 2531 N N . GLU B 1 53 ? 3.287 31.078 3.529 1 96.12 53 GLU B N 1
ATOM 2532 C CA . GLU B 1 53 ? 3.699 29.797 2.973 1 96.12 53 GLU B CA 1
ATOM 2533 C C . GLU B 1 53 ? 2.566 29.156 2.176 1 96.12 53 GLU B C 1
ATOM 2535 O O . GLU B 1 53 ? 2.801 28.562 1.117 1 96.12 53 GLU B O 1
ATOM 2540 N N . LEU B 1 54 ? 1.381 29.312 2.684 1 98.31 54 LEU B N 1
ATOM 2541 C CA . LEU B 1 54 ? 0.202 28.781 2.01 1 98.31 54 LEU B CA 1
ATOM 2542 C C . LEU B 1 54 ? 0.018 29.438 0.643 1 98.31 54 LEU B C 1
ATOM 2544 O O . LEU B 1 54 ? -0.198 28.734 -0.354 1 98.31 54 LEU B O 1
ATOM 2548 N N . LYS B 1 55 ? 0.101 30.719 0.666 1 98.31 55 LYS B N 1
ATOM 2549 C CA . LYS B 1 55 ? -0.075 31.453 -0.579 1 98.31 55 LYS B CA 1
ATOM 2550 C C . LYS B 1 55 ? 1.009 31.094 -1.592 1 98.31 55 LYS B C 1
ATOM 2552 O O . LYS B 1 55 ? 0.716 30.875 -2.77 1 98.31 55 LYS B O 1
ATOM 2557 N N . LYS B 1 56 ? 2.209 31.078 -1.121 1 97.5 56 LYS B N 1
ATOM 2558 C CA . LYS B 1 56 ? 3.326 30.734 -1.994 1 97.5 56 LYS B CA 1
ATOM 2559 C C . LYS B 1 56 ? 3.123 29.359 -2.625 1 97.5 56 LYS B C 1
ATOM 2561 O O . LYS B 1 56 ? 3.268 29.188 -3.838 1 97.5 56 LYS B O 1
ATOM 2566 N N . THR B 1 57 ? 2.797 28.359 -1.835 1 97.25 57 THR B N 1
ATOM 2567 C CA . THR B 1 57 ? 2.619 27 -2.309 1 97.25 57 THR B CA 1
ATOM 2568 C C . THR B 1 57 ? 1.404 26.891 -3.225 1 97.25 57 THR B C 1
ATOM 2570 O O . THR B 1 57 ? 1.476 26.281 -4.293 1 97.25 57 THR B O 1
ATOM 2573 N N . SER B 1 58 ? 0.287 27.516 -2.842 1 98.38 58 SER B N 1
ATOM 2574 C CA . SER B 1 58 ? -0.912 27.438 -3.672 1 98.38 58 SER B CA 1
ATOM 2575 C C . SER B 1 58 ? -0.688 28.094 -5.031 1 98.38 58 SER B C 1
ATOM 2577 O O . SER B 1 58 ? -1.13 27.562 -6.055 1 98.38 58 SER B O 1
ATOM 2579 N N . ASP B 1 59 ? 0.022 29.203 -5.055 1 98.25 59 ASP B N 1
ATOM 2580 C CA . ASP B 1 59 ? 0.328 29.875 -6.316 1 98.25 59 ASP B CA 1
ATOM 2581 C C . ASP B 1 59 ? 1.171 28.969 -7.219 1 98.25 59 ASP B C 1
ATOM 2583 O O . ASP B 1 59 ? 0.892 28.844 -8.414 1 98.25 59 ASP B O 1
ATOM 2587 N N . ARG B 1 60 ? 2.162 28.391 -6.645 1 97.12 60 ARG B N 1
ATOM 2588 C CA . ARG B 1 60 ? 3.039 27.516 -7.406 1 97.12 60 ARG B CA 1
ATOM 2589 C C . ARG B 1 60 ? 2.27 26.312 -7.957 1 97.12 60 ARG B C 1
ATOM 2591 O O . ARG B 1 60 ? 2.426 25.953 -9.125 1 97.12 60 ARG B O 1
ATOM 2598 N N . LEU B 1 61 ? 1.479 25.688 -7.145 1 98 61 LEU B N 1
ATOM 2599 C CA . LEU B 1 61 ? 0.717 24.5 -7.551 1 98 61 LEU B CA 1
ATOM 2600 C C . LEU B 1 61 ? -0.286 24.859 -8.641 1 98 61 LEU B C 1
ATOM 2602 O O . LEU B 1 61 ? -0.499 24.078 -9.578 1 98 61 LEU B O 1
ATOM 2606 N N . ASN B 1 62 ? -0.897 26.047 -8.5 1 98.25 62 ASN B N 1
ATOM 2607 C CA . ASN B 1 62 ? -1.856 26.484 -9.508 1 98.25 62 ASN B CA 1
ATOM 2608 C C . ASN B 1 62 ? -1.178 26.75 -10.844 1 98.25 62 ASN B C 1
ATOM 2610 O O . ASN B 1 62 ? -1.78 26.562 -11.906 1 98.25 62 ASN B O 1
ATOM 2614 N N . ALA B 1 63 ? 0.075 27.125 -10.836 1 97.44 63 ALA B N 1
ATOM 2615 C CA . ALA B 1 63 ? 0.837 27.312 -12.07 1 97.44 63 ALA B CA 1
ATOM 2616 C C . ALA B 1 63 ? 1.121 25.969 -12.75 1 97.44 63 ALA B C 1
ATOM 2618 O O . ALA B 1 63 ? 1.223 25.906 -13.977 1 97.44 63 ALA B O 1
ATOM 2619 N N . LEU B 1 64 ? 1.29 24.891 -11.984 1 95.88 64 LEU B N 1
ATOM 2620 C CA . LEU B 1 64 ? 1.529 23.562 -12.516 1 95.88 64 LEU B CA 1
ATOM 2621 C C . LEU B 1 64 ? 0.257 22.984 -13.125 1 95.88 64 LEU B C 1
ATOM 2623 O O . LEU B 1 64 ? 0.278 22.469 -14.25 1 95.88 64 LEU B O 1
ATOM 2627 N N . GLY B 1 65 ? -0.879 23.109 -12.422 1 95.81 65 GLY B N 1
ATOM 2628 C CA . GLY B 1 65 ? -2.16 22.562 -12.859 1 95.81 65 GLY B CA 1
ATOM 2629 C C . GLY B 1 65 ? -2.09 21.109 -13.281 1 95.81 65 GLY B C 1
ATOM 2630 O O . GLY B 1 65 ? -1.126 20.422 -12.961 1 95.81 65 GLY B O 1
ATOM 2631 N N . PRO B 1 66 ? -3.209 20.531 -13.961 1 97.88 66 PRO B N 1
ATOM 2632 C CA . PRO B 1 66 ? -4.438 21.219 -14.367 1 97.88 66 PRO B CA 1
ATOM 2633 C C . PRO B 1 66 ? -5.43 21.375 -13.219 1 97.88 66 PRO B C 1
ATOM 2635 O O . PRO B 1 66 ? -6.465 22.031 -13.383 1 97.88 66 PRO B O 1
ATOM 2638 N N . GLY B 1 67 ? -5.195 20.766 -12.078 1 98.5 67 GLY B N 1
ATOM 2639 C CA . GLY B 1 67 ? -6.055 20.953 -10.922 1 98.5 67 GLY B CA 1
ATOM 2640 C C . GLY B 1 67 ? -5.93 22.328 -10.305 1 98.5 67 GLY B C 1
ATOM 2641 O O . GLY B 1 67 ? -5.32 23.234 -10.891 1 98.5 67 GLY B O 1
ATOM 2642 N N . LYS B 1 68 ? -6.617 22.484 -9.18 1 98.69 68 LYS B N 1
ATOM 2643 C CA . LYS B 1 68 ? -6.633 23.766 -8.492 1 98.69 68 LYS B CA 1
ATOM 2644 C C . LYS B 1 68 ? -6.293 23.609 -7.012 1 98.69 68 LYS B C 1
ATOM 2646 O O . LYS B 1 6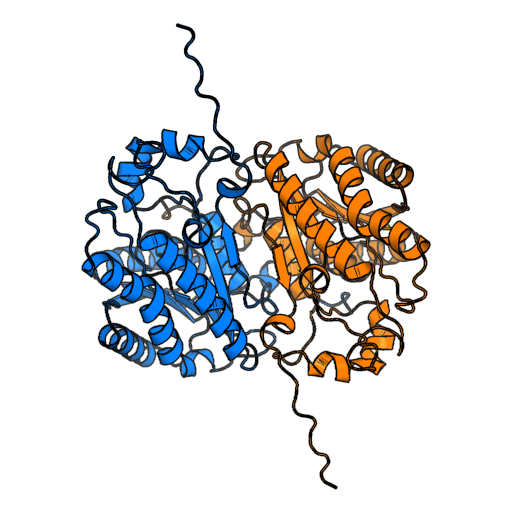8 ? -6.715 22.641 -6.375 1 98.69 68 LYS B O 1
ATOM 2651 N N . CYS B 1 69 ? -5.586 24.609 -6.535 1 98.75 69 CYS B N 1
ATOM 2652 C CA . CYS B 1 69 ? -5.215 24.625 -5.125 1 98.75 69 CYS B CA 1
ATOM 2653 C C . CYS B 1 69 ? -5.688 25.891 -4.441 1 98.75 69 CYS B C 1
ATOM 2655 O O . CYS B 1 69 ? -5.449 27 -4.938 1 98.75 69 CYS B O 1
ATOM 2657 N N . GLU B 1 70 ? -6.402 25.719 -3.402 1 98.81 70 GLU B N 1
ATOM 2658 C CA . GLU B 1 70 ? -6.793 26.797 -2.496 1 98.81 70 GLU B CA 1
ATOM 2659 C C . GLU B 1 70 ? -6.203 26.594 -1.104 1 98.81 70 GLU B C 1
ATOM 2661 O O . GLU B 1 70 ? -5.793 25.484 -0.76 1 98.81 70 GLU B O 1
ATOM 2666 N N . TYR B 1 71 ? -6.109 27.719 -0.374 1 98.81 71 TYR B N 1
ATOM 2667 C CA . TYR B 1 71 ? -5.539 27.531 0.956 1 98.81 71 TYR B CA 1
ATOM 2668 C C . TYR B 1 71 ? -6.488 28.047 2.031 1 98.81 71 TYR B C 1
ATOM 2670 O O . TYR B 1 71 ? -7.352 28.891 1.756 1 98.81 71 TYR B O 1
ATOM 2678 N N . ILE B 1 72 ? -6.398 27.484 3.215 1 98.81 72 ILE B N 1
ATOM 2679 C CA . ILE B 1 72 ? -7.129 27.875 4.418 1 98.81 72 ILE B CA 1
ATOM 2680 C C . ILE B 1 72 ? -6.152 28.047 5.578 1 98.81 72 ILE B C 1
ATOM 2682 O O . ILE B 1 72 ? -5.352 27.156 5.867 1 98.81 72 ILE B O 1
ATOM 2686 N N . VAL B 1 73 ? -6.18 29.234 6.211 1 98.69 73 VAL B N 1
ATOM 2687 C CA . VAL B 1 73 ? -5.363 29.438 7.402 1 98.69 73 VAL B CA 1
ATOM 2688 C C . VAL B 1 73 ? -6.043 28.781 8.609 1 98.69 73 VAL B C 1
ATOM 2690 O O . VAL B 1 73 ? -7.199 29.094 8.914 1 98.69 73 VAL B O 1
ATOM 2693 N N . ALA B 1 74 ? -5.348 27.875 9.25 1 98.38 74 ALA B N 1
ATOM 2694 C CA . ALA B 1 74 ? -5.918 27.172 10.391 1 98.38 74 ALA B CA 1
ATOM 2695 C C . ALA B 1 74 ? -4.824 26.703 11.352 1 98.38 74 ALA B C 1
ATOM 2697 O O . ALA B 1 74 ? -3.738 26.312 10.922 1 98.38 74 ALA B O 1
ATOM 2698 N N . ASP B 1 75 ? -5.082 26.812 12.625 1 98 75 ASP B N 1
ATOM 2699 C CA . ASP B 1 75 ? -4.242 26.266 13.695 1 98 75 ASP B CA 1
ATOM 2700 C C . ASP B 1 75 ? -4.93 25.094 14.391 1 98 75 ASP B C 1
ATOM 2702 O O . ASP B 1 75 ? -5.879 25.297 15.148 1 98 75 ASP B O 1
ATOM 2706 N N . LEU B 1 76 ? -4.359 23.906 14.203 1 98.19 76 LEU B N 1
ATOM 2707 C CA . LEU B 1 76 ? -5.039 22.688 14.641 1 98.19 76 LEU B CA 1
ATOM 2708 C C . LEU B 1 76 ? -4.562 22.266 16.016 1 98.19 76 LEU B C 1
ATOM 2710 O O . LEU B 1 76 ? -4.645 21.078 16.375 1 98.19 76 LEU B O 1
ATOM 2714 N N . LYS B 1 77 ? -4.051 23.156 16.797 1 96.44 77 LYS B N 1
ATOM 2715 C CA . LYS B 1 77 ? -3.426 22.859 18.094 1 96.44 77 LYS B CA 1
ATOM 2716 C C . LYS B 1 77 ? -4.461 22.406 19.109 1 96.44 77 LYS B C 1
ATOM 2718 O O . LYS B 1 77 ? -4.105 21.859 20.156 1 96.44 77 LYS B O 1
ATOM 2723 N N . ASP B 1 78 ? -5.746 22.703 18.891 1 96.88 78 ASP B N 1
ATOM 2724 C CA . ASP B 1 78 ? -6.816 22.266 19.797 1 96.88 78 ASP B CA 1
ATOM 2725 C C . ASP B 1 78 ? -8.117 22.047 19.031 1 96.88 78 ASP B C 1
ATOM 2727 O O . ASP B 1 78 ? -8.18 22.266 17.812 1 96.88 78 ASP B O 1
ATOM 2731 N N . LYS B 1 79 ? -9.109 21.547 19.719 1 97.94 79 LYS B N 1
ATOM 2732 C CA . LYS B 1 79 ? -10.383 21.234 19.094 1 97.94 79 LYS B CA 1
ATOM 2733 C C . LYS B 1 79 ? -11 22.453 18.422 1 97.94 79 LYS B C 1
ATOM 2735 O O . LYS B 1 79 ? -11.602 22.359 17.344 1 97.94 79 LYS B O 1
ATOM 2740 N N . ALA B 1 80 ? -10.898 23.594 19.078 1 98.5 80 ALA B N 1
ATOM 2741 C CA . ALA B 1 80 ? -11.445 24.828 18.516 1 98.5 80 ALA B CA 1
ATOM 2742 C C . ALA B 1 80 ? -10.82 25.141 17.156 1 98.5 80 ALA B C 1
ATOM 2744 O O . ALA B 1 80 ? -11.508 25.562 16.234 1 98.5 80 ALA B O 1
ATOM 2745 N N . GLY B 1 81 ? -9.539 24.984 17.078 1 98.5 81 GLY B N 1
ATOM 2746 C CA . GLY B 1 81 ? -8.867 25.156 15.805 1 98.5 81 GLY B CA 1
ATOM 2747 C C . GLY B 1 81 ? -9.344 24.203 14.734 1 98.5 81 GLY B C 1
ATOM 2748 O O . GLY B 1 81 ? -9.547 24.594 13.586 1 98.5 81 GLY B O 1
ATOM 2749 N N . CYS B 1 82 ? -9.547 22.938 15.078 1 98.62 82 CYS B N 1
ATOM 2750 C CA . CYS B 1 82 ? -10.07 21.938 14.156 1 98.62 82 CYS B CA 1
ATOM 2751 C C . CYS B 1 82 ? -11.477 22.312 13.688 1 98.62 82 CYS B C 1
ATOM 2753 O O . CYS B 1 82 ? -11.781 22.234 12.492 1 98.62 82 CYS B O 1
AT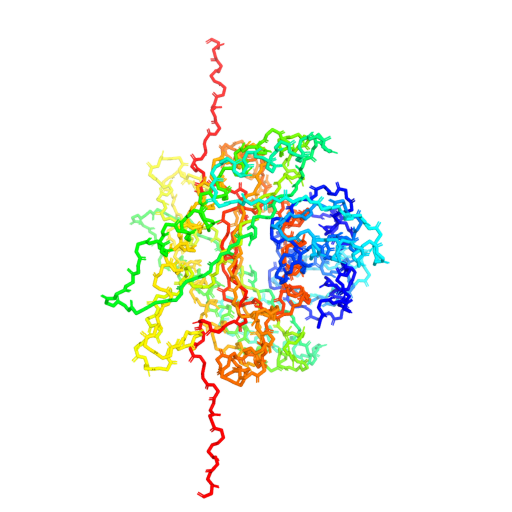OM 2755 N N . ASP B 1 83 ? -12.266 22.75 14.656 1 98.62 83 ASP B N 1
ATOM 2756 C CA . ASP B 1 83 ? -13.625 23.188 14.32 1 98.62 83 ASP B CA 1
ATOM 2757 C C . ASP B 1 83 ? -13.602 24.359 13.352 1 98.62 83 ASP B C 1
ATOM 2759 O O . ASP B 1 83 ? -14.461 24.469 12.469 1 98.62 83 ASP B O 1
ATOM 2763 N N . GLY B 1 84 ? -12.703 25.234 13.586 1 98.75 84 GLY B N 1
ATOM 2764 C CA . GLY B 1 84 ? -12.547 26.359 12.672 1 98.75 84 GLY B CA 1
ATOM 2765 C C . GLY B 1 84 ? -12.219 25.938 11.258 1 98.75 84 GLY B C 1
ATOM 2766 O O . GLY B 1 84 ? -12.812 26.438 10.297 1 98.75 84 GLY B O 1
ATOM 2767 N N . LEU B 1 85 ? -11.273 25.078 11.086 1 98.81 85 LEU B N 1
ATOM 2768 C CA . LEU B 1 85 ? -10.938 24.547 9.766 1 98.81 85 LEU B CA 1
ATOM 2769 C C . LEU B 1 85 ? -12.148 23.891 9.117 1 98.81 85 LEU B C 1
ATOM 2771 O O . LEU B 1 85 ? -12.438 24.141 7.941 1 98.81 85 LEU B O 1
ATOM 2775 N N . VAL B 1 86 ? -12.844 23.047 9.875 1 98.81 86 VAL B N 1
ATOM 2776 C CA . VAL B 1 86 ? -14.023 22.328 9.383 1 98.81 86 VAL B CA 1
ATOM 2777 C C . VAL B 1 86 ? -15.055 23.328 8.859 1 98.81 86 VAL B C 1
ATOM 2779 O O . VAL B 1 86 ? -15.586 23.156 7.762 1 98.81 86 VAL B O 1
ATOM 2782 N N . LYS B 1 87 ? -15.266 24.328 9.633 1 98.75 87 LYS B N 1
ATOM 2783 C CA . LYS B 1 87 ? -16.219 25.359 9.242 1 98.75 87 LYS B CA 1
ATOM 2784 C C . LYS B 1 87 ? -15.805 26.031 7.926 1 98.75 87 LYS B C 1
ATOM 2786 O O . LYS B 1 87 ? -16.641 26.234 7.043 1 98.75 87 LYS B O 1
ATOM 2791 N N . GLU B 1 88 ? -14.57 26.344 7.816 1 98.75 88 GLU B N 1
ATOM 2792 C CA . GLU B 1 88 ? -14.07 27 6.609 1 98.75 88 GLU B CA 1
ATOM 2793 C C . GLU B 1 88 ? -14.195 26.094 5.395 1 98.75 88 GLU B C 1
ATOM 2795 O O . GLU B 1 88 ? -14.531 26.547 4.301 1 98.75 88 GLU B O 1
ATOM 2800 N N . VAL B 1 89 ? -13.859 24.812 5.539 1 98.81 89 VAL B N 1
ATOM 2801 C CA . VAL B 1 89 ? -13.984 23.859 4.441 1 98.81 89 VAL B CA 1
ATOM 2802 C C . VAL B 1 89 ? -15.445 23.766 4 1 98.81 89 VAL B C 1
ATOM 2804 O O . VAL B 1 89 ? -15.742 23.812 2.805 1 98.81 89 VAL B O 1
ATOM 2807 N N . LYS B 1 90 ? -16.344 23.672 4.922 1 98.56 90 LYS B N 1
ATOM 2808 C CA . LYS B 1 90 ? -17.766 23.516 4.633 1 98.56 90 LYS B CA 1
ATOM 2809 C C . LYS B 1 90 ? -18.312 24.734 3.885 1 98.56 90 LYS B C 1
ATOM 2811 O O . LYS B 1 90 ? -19.281 24.609 3.125 1 98.56 90 LYS B O 1
ATOM 2816 N N . LYS B 1 91 ? -17.688 25.891 4.062 1 98.44 91 LYS B N 1
ATOM 2817 C CA . LYS B 1 91 ? -18.094 27.078 3.33 1 98.44 91 LYS B CA 1
ATOM 2818 C C . LYS B 1 91 ? -17.719 26.969 1.854 1 98.44 91 LYS B C 1
ATOM 2820 O O . LYS B 1 91 ? -18.344 27.594 1.001 1 98.44 91 LYS B O 1
ATOM 2825 N N . ARG B 1 92 ? -16.781 26.219 1.566 1 98.31 92 ARG B N 1
ATOM 2826 C CA . ARG B 1 92 ? -16.172 26.266 0.245 1 98.31 92 ARG B CA 1
ATOM 2827 C C . ARG B 1 92 ? -16.594 25.062 -0.603 1 98.31 92 ARG B C 1
ATOM 2829 O O . ARG B 1 92 ? -16.5 25.109 -1.831 1 98.31 92 ARG B O 1
ATOM 2836 N N . THR B 1 93 ? -16.953 24.047 0.028 1 98.31 93 THR B N 1
ATOM 2837 C CA . THR B 1 93 ? -17.344 22.859 -0.711 1 98.31 93 THR B CA 1
ATOM 2838 C C . THR B 1 93 ? -18.406 22.078 0.064 1 98.31 93 THR B C 1
ATOM 2840 O O . THR B 1 93 ? -18.453 22.141 1.295 1 98.31 93 THR B O 1
ATOM 2843 N N . ASP B 1 94 ? -19.219 21.297 -0.652 1 97.94 94 ASP B N 1
ATOM 2844 C CA . ASP B 1 94 ? -20.25 20.469 -0.031 1 97.94 94 ASP B CA 1
ATOM 2845 C C . ASP B 1 94 ? -19.859 18.984 -0.075 1 97.94 94 ASP B C 1
ATOM 2847 O O . ASP B 1 94 ? -20.641 18.125 0.355 1 97.94 94 ASP B O 1
ATOM 2851 N N . ARG B 1 95 ? -18.656 18.688 -0.656 1 98.38 95 ARG B N 1
ATOM 2852 C CA . ARG B 1 95 ? -18.188 17.312 -0.758 1 98.38 95 ARG B CA 1
ATOM 2853 C C . ARG B 1 95 ? -16.672 17.25 -0.603 1 98.38 95 ARG B C 1
ATOM 2855 O O . ARG B 1 95 ? -15.945 18.109 -1.133 1 98.38 95 ARG B O 1
ATOM 2862 N N . LEU B 1 96 ? -16.25 16.344 0.188 1 98.81 96 LEU B N 1
ATOM 2863 C CA . LEU B 1 96 ? -14.844 16 0.323 1 98.81 96 LEU B CA 1
ATOM 2864 C C . LEU B 1 96 ? -14.617 14.523 0.02 1 98.81 96 LEU B C 1
ATOM 2866 O O . LEU B 1 96 ? -15.305 13.656 0.566 1 98.81 96 LEU B O 1
ATOM 2870 N N . THR B 1 97 ? -13.695 14.227 -0.837 1 98.88 97 THR B N 1
ATOM 2871 C CA . THR B 1 97 ? -13.5 12.836 -1.243 1 98.88 97 THR B CA 1
ATOM 2872 C C . THR B 1 97 ? -12.234 12.258 -0.606 1 98.88 97 THR B C 1
ATOM 2874 O O . THR B 1 97 ? -12.109 11.047 -0.45 1 98.88 97 THR B O 1
ATOM 2877 N N . VAL B 1 98 ? -11.266 13.148 -0.285 1 98.94 98 VAL B N 1
ATOM 2878 C CA . VAL B 1 98 ? -10.023 12.703 0.335 1 98.94 98 VAL B CA 1
ATOM 2879 C C . VAL B 1 98 ? -9.609 13.688 1.429 1 98.94 98 VAL B C 1
ATOM 2881 O O . VAL B 1 98 ? -9.555 14.898 1.195 1 98.94 98 VAL B O 1
ATOM 2884 N N . LEU B 1 99 ? -9.391 13.211 2.568 1 98.94 99 LEU B N 1
ATOM 2885 C CA . LEU B 1 99 ? -8.789 13.945 3.676 1 98.94 99 LEU B CA 1
ATOM 2886 C C . LEU B 1 99 ? -7.41 13.383 4.016 1 98.94 99 LEU B C 1
ATOM 2888 O O . LEU B 1 99 ? -7.281 12.211 4.383 1 98.94 99 LEU B O 1
ATOM 2892 N N . VAL B 1 100 ? -6.398 14.195 3.805 1 98.94 100 VAL B N 1
ATOM 2893 C CA . VAL B 1 100 ? -5.047 13.844 4.223 1 98.94 100 VAL B CA 1
ATOM 2894 C C . VAL B 1 100 ? -4.691 14.578 5.516 1 98.94 100 VAL B C 1
ATOM 2896 O O . VAL B 1 100 ? -4.391 15.773 5.492 1 98.94 100 VAL B O 1
ATOM 2899 N N . ASN B 1 101 ? -4.773 13.867 6.609 1 98.88 101 ASN B N 1
ATOM 2900 C CA . ASN B 1 101 ? -4.293 14.383 7.883 1 98.88 101 ASN B CA 1
ATOM 2901 C C . ASN B 1 101 ? -2.773 14.289 7.992 1 98.88 101 ASN B C 1
ATOM 2903 O O . ASN B 1 101 ? -2.238 13.242 8.367 1 98.88 101 ASN B O 1
ATOM 2907 N N . ASN B 1 102 ? -2.164 15.398 7.734 1 98.44 102 ASN B N 1
ATOM 2908 C CA . ASN B 1 102 ? -0.712 15.406 7.594 1 98.44 102 ASN B CA 1
ATOM 2909 C C . ASN B 1 102 ? -0.05 16.312 8.625 1 98.44 102 ASN B C 1
ATOM 2911 O O . ASN B 1 102 ? 1.14 16.172 8.914 1 98.44 102 ASN B O 1
ATOM 2915 N N . THR B 1 103 ? -0.799 17.266 9.203 1 96.06 103 THR B N 1
ATOM 2916 C CA . THR B 1 103 ? -0.239 18.141 10.219 1 96.06 103 THR B CA 1
ATOM 2917 C C . THR B 1 103 ? 0.353 17.344 11.367 1 96.06 103 THR B C 1
ATOM 2919 O O . THR B 1 103 ? -0.242 16.359 11.812 1 96.06 103 THR B O 1
ATOM 2922 N N . GLY B 1 104 ? 1.49 17.703 11.773 1 93.75 104 GLY B N 1
ATOM 2923 C CA . GLY B 1 104 ? 2.162 17.062 12.891 1 93.75 104 GLY B CA 1
ATOM 2924 C C . GLY B 1 104 ? 3.35 17.844 13.406 1 93.75 104 GLY B C 1
ATOM 2925 O O . GLY B 1 104 ? 3.717 18.875 12.836 1 93.75 104 GLY B O 1
ATOM 2926 N N . ALA B 1 105 ? 3.852 17.422 14.523 1 93 105 ALA B N 1
ATOM 2927 C CA . ALA B 1 105 ? 5.008 18.062 15.148 1 93 105 ALA B CA 1
ATOM 2928 C C . ALA B 1 105 ? 5.891 17.016 15.844 1 93 105 ALA B C 1
ATOM 2930 O O . ALA B 1 105 ? 5.496 15.867 15.992 1 93 105 ALA B O 1
ATOM 2931 N N . SER B 1 106 ? 7.086 17.406 16.047 1 91.75 106 SER B N 1
ATOM 2932 C CA . SER B 1 106 ? 8.008 16.688 16.922 1 91.75 106 SER B CA 1
ATOM 2933 C C . SER B 1 106 ? 8.469 17.547 18.078 1 91.75 106 SER B C 1
ATOM 2935 O O . SER B 1 106 ? 8.148 18.75 18.141 1 91.75 106 SER B O 1
ATOM 2937 N N . TRP B 1 107 ? 9.078 16.891 19.094 1 89.69 107 TRP B N 1
ATOM 2938 C CA . TRP B 1 107 ? 9.594 17.578 20.281 1 89.69 107 TRP B CA 1
ATOM 2939 C C . TRP B 1 107 ? 10.797 16.844 20.859 1 89.69 107 TRP B C 1
ATOM 2941 O O . TRP B 1 107 ? 10.727 15.633 21.109 1 89.69 107 TRP B O 1
ATOM 2951 N N . GLY B 1 108 ? 11.867 17.547 20.906 1 88.44 108 GLY B N 1
ATOM 2952 C CA . GLY B 1 108 ? 13.055 16.984 21.547 1 88.44 108 GLY B CA 1
ATOM 2953 C C . GLY B 1 108 ? 13.336 17.578 22.906 1 88.44 108 GLY B C 1
ATOM 2954 O O . GLY B 1 108 ? 13.18 18.781 23.109 1 88.44 108 GLY B O 1
ATOM 2955 N N . ALA B 1 109 ? 13.688 16.734 23.859 1 89.62 109 ALA B N 1
ATOM 2956 C CA . ALA B 1 109 ? 14.07 17.156 25.203 1 89.62 109 ALA B CA 1
ATOM 2957 C C . ALA B 1 109 ? 14.82 16.047 25.938 1 89.62 109 ALA B C 1
ATOM 2959 O O . ALA B 1 109 ? 14.828 14.891 25.484 1 89.62 109 ALA B O 1
ATOM 2960 N N . PRO B 1 110 ? 15.57 16.453 27.047 1 87.44 110 PRO B N 1
ATOM 2961 C CA . PRO B 1 110 ? 16.234 15.391 27.812 1 87.44 110 PRO B CA 1
ATOM 2962 C C . PRO B 1 110 ? 15.242 14.391 28.406 1 87.44 110 PRO B C 1
ATOM 2964 O O . PRO B 1 110 ? 14.141 14.773 28.812 1 87.44 110 PRO B O 1
ATOM 2967 N N . TYR B 1 111 ? 15.719 13.133 28.438 1 86.75 111 TYR B N 1
ATOM 2968 C CA . TYR B 1 111 ? 14.883 12.039 28.938 1 86.75 111 TYR B CA 1
ATOM 2969 C C . TYR B 1 111 ? 14.406 12.328 30.359 1 86.75 111 TYR B C 1
ATOM 2971 O O . TYR B 1 111 ? 13.234 12.133 30.672 1 86.75 111 TYR B O 1
ATOM 2979 N N . ASP B 1 112 ? 15.32 12.789 31.172 1 88 112 ASP B N 1
ATOM 2980 C CA . ASP B 1 112 ? 15.055 12.922 32.594 1 88 112 ASP B CA 1
ATOM 2981 C C . ASP B 1 112 ? 14.43 14.281 32.906 1 88 112 ASP B C 1
ATOM 2983 O O . ASP B 1 112 ? 14.102 14.562 34.062 1 88 112 ASP B O 1
ATOM 2987 N N . ASP B 1 113 ? 14.289 15.078 31.906 1 92.25 113 ASP B N 1
ATOM 2988 C CA . ASP B 1 113 ? 13.641 16.375 32.094 1 92.25 113 ASP B CA 1
ATOM 2989 C C . ASP B 1 113 ? 12.781 16.719 30.859 1 92.25 113 ASP B C 1
ATOM 2991 O O . ASP B 1 113 ? 12.93 17.797 30.281 1 92.25 113 ASP B O 1
ATOM 2995 N N . PHE B 1 114 ? 12.016 15.82 30.453 1 92.19 114 PHE B N 1
ATOM 2996 C CA . PHE B 1 114 ? 11.117 16 29.328 1 92.19 114 PHE B CA 1
ATOM 2997 C C . PHE B 1 114 ? 9.852 16.734 29.75 1 92.19 114 PHE B C 1
ATOM 2999 O O . PHE B 1 114 ? 9.117 16.25 30.625 1 92.19 114 PHE B O 1
ATOM 3006 N N . PRO B 1 115 ? 9.578 17.844 29.234 1 95.56 115 PRO B N 1
ATOM 3007 C CA . PRO B 1 115 ? 8.469 18.656 29.719 1 95.56 115 PRO B CA 1
ATOM 3008 C C . PRO B 1 115 ? 7.105 18.078 29.344 1 95.56 115 PRO B C 1
ATOM 3010 O O . PRO B 1 115 ? 6.938 17.562 28.234 1 95.56 115 PRO B O 1
ATOM 3013 N N . GLU B 1 116 ? 6.156 18.234 30.234 1 95.75 116 GLU B N 1
ATOM 3014 C CA . GLU B 1 116 ? 4.785 17.812 29.953 1 95.75 116 GLU B CA 1
ATOM 3015 C C . GLU B 1 116 ? 4.207 18.547 28.75 1 95.75 116 GLU B C 1
ATOM 3017 O O . GLU B 1 116 ? 3.408 17.969 28 1 95.75 116 GLU B O 1
ATOM 3022 N N . SER B 1 117 ? 4.586 19.734 28.625 1 96.19 117 SER B N 1
ATOM 3023 C CA . SER B 1 117 ? 4.098 20.531 27.516 1 96.19 117 SER B CA 1
ATOM 3024 C C . SER B 1 117 ? 4.453 19.875 26.172 1 96.19 117 SER B C 1
ATOM 3026 O O . SER B 1 117 ? 3.711 20.016 25.203 1 96.19 117 SER B O 1
ATOM 3028 N N . GLY B 1 118 ? 5.559 19.172 26.078 1 95.31 118 GLY B N 1
ATOM 3029 C CA . GLY B 1 118 ? 5.918 18.422 24.875 1 95.31 118 GLY B CA 1
ATOM 3030 C C . GLY B 1 118 ? 4.965 17.281 24.578 1 95.31 118 GLY B C 1
ATOM 3031 O O . GLY B 1 118 ? 4.598 17.078 23.422 1 95.31 118 GLY B O 1
ATOM 3032 N N . TRP B 1 119 ? 4.551 16.594 25.609 1 95.44 119 TRP B N 1
ATOM 3033 C CA . TRP B 1 119 ? 3.555 15.547 25.469 1 95.44 119 TRP B CA 1
ATOM 3034 C C . TRP B 1 119 ? 2.219 16.109 25 1 95.44 119 TRP B C 1
ATOM 3036 O O . TRP B 1 119 ? 1.629 15.625 24.031 1 95.44 119 TRP B O 1
ATOM 3046 N N . ASP B 1 120 ? 1.81 17.172 25.672 1 96.31 120 ASP B N 1
ATOM 3047 C CA . ASP B 1 120 ? 0.509 17.781 25.391 1 96.31 120 ASP B CA 1
ATOM 3048 C C . ASP B 1 120 ? 0.434 18.266 23.938 1 96.31 120 ASP B C 1
ATOM 3050 O O . ASP B 1 120 ? -0.553 18.016 23.25 1 96.31 120 ASP B O 1
ATOM 3054 N N . LYS B 1 121 ? 1.418 18.938 23.547 1 96.56 121 LYS B N 1
ATOM 3055 C CA . LYS B 1 121 ? 1.462 19.5 22.203 1 96.56 121 LYS B CA 1
ATOM 3056 C C . LYS B 1 121 ? 1.395 18.406 21.141 1 96.56 121 LYS B C 1
ATOM 3058 O O . LYS B 1 121 ? 0.619 18.5 20.188 1 96.56 121 LYS B O 1
ATOM 3063 N N . LEU B 1 122 ? 2.148 17.359 21.328 1 96.75 122 LEU B N 1
ATOM 3064 C CA . LEU B 1 122 ? 2.225 16.312 20.312 1 96.75 122 LEU B CA 1
ATOM 3065 C C . LEU B 1 122 ? 0.944 15.492 20.281 1 96.75 122 LEU B C 1
ATOM 3067 O O . LEU B 1 122 ? 0.454 15.133 19.219 1 96.75 122 LEU B O 1
ATOM 3071 N N . MET B 1 123 ? 0.418 15.219 21.469 1 97 123 MET B N 1
ATOM 3072 C CA . MET B 1 123 ? -0.831 14.461 21.469 1 97 123 MET B CA 1
ATOM 3073 C C . MET B 1 123 ? -1.966 15.281 20.859 1 97 123 MET B C 1
ATOM 3075 O O . MET B 1 123 ? -2.857 14.727 20.219 1 97 123 MET B O 1
ATOM 3079 N N . SER B 1 124 ? -1.896 16.547 21.078 1 97.56 124 SER B N 1
ATOM 3080 C CA . SER B 1 124 ? -2.91 17.438 20.516 1 97.56 124 SER B CA 1
ATOM 3081 C C . SER B 1 124 ? -2.834 17.453 18.984 1 97.56 124 SER B C 1
ATOM 3083 O O . SER B 1 124 ? -3.854 17.312 18.312 1 97.56 124 SER B O 1
ATOM 3085 N N . LEU B 1 125 ? -1.7 17.594 18.453 1 97.44 125 LEU B N 1
ATOM 3086 C CA . LEU B 1 125 ? -1.541 17.812 17.031 1 97.44 125 LEU B CA 1
ATOM 3087 C C . LEU B 1 125 ? -1.485 16.484 16.281 1 97.44 125 LEU B C 1
ATOM 3089 O O . LEU B 1 125 ? -2.096 16.344 15.211 1 97.44 125 LEU B O 1
ATOM 3093 N N . ASN B 1 126 ? -0.739 15.477 16.812 1 98.19 126 ASN B N 1
ATOM 3094 C CA . ASN B 1 126 ? -0.469 14.242 16.094 1 98.19 126 ASN B CA 1
ATOM 3095 C C . ASN B 1 126 ? -1.618 13.25 16.219 1 98.19 126 ASN B C 1
ATOM 3097 O O . ASN B 1 126 ? -1.698 12.281 15.469 1 98.19 126 ASN B O 1
ATOM 3101 N N . VAL B 1 127 ? -2.518 13.477 17.203 1 98.06 127 VAL B N 1
ATOM 3102 C CA . VAL B 1 127 ? -3.539 12.469 17.453 1 98.06 127 VAL B CA 1
ATOM 3103 C C . VAL B 1 127 ? -4.918 13.125 17.484 1 98.06 127 VAL B C 1
ATOM 3105 O O . VAL B 1 127 ? -5.723 12.922 16.562 1 98.06 127 VAL B O 1
ATOM 3108 N N . LYS B 1 128 ? -5.129 14.109 18.406 1 98.06 128 LYS B N 1
ATOM 3109 C CA . LYS B 1 128 ? -6.461 14.672 18.609 1 98.06 128 LYS B CA 1
ATOM 3110 C C . LYS B 1 128 ? -6.918 15.453 17.375 1 98.06 128 LYS B C 1
ATOM 3112 O O . LYS B 1 128 ? -8.102 15.438 17.031 1 98.06 128 LYS B O 1
ATOM 3117 N N . SER B 1 129 ? -6.016 16.141 16.812 1 98.69 129 SER B N 1
ATOM 3118 C CA . SER B 1 129 ? -6.391 16.922 15.641 1 98.69 129 SER B CA 1
ATOM 3119 C C . SER B 1 129 ? -6.938 16.047 14.523 1 98.69 129 SER B C 1
ATOM 3121 O O . SER B 1 129 ? -7.875 16.422 13.82 1 98.69 129 SER B O 1
ATOM 3123 N N . ILE B 1 130 ? -6.367 14.867 14.336 1 98.62 130 ILE B N 1
ATOM 3124 C CA . ILE B 1 130 ? -6.809 13.906 13.328 1 98.62 130 ILE B CA 1
ATOM 3125 C C . ILE B 1 130 ? -8.234 13.461 13.633 1 98.62 130 ILE B C 1
ATOM 3127 O O . ILE B 1 130 ? -9.086 13.43 12.742 1 98.62 130 ILE B O 1
ATOM 3131 N N . PHE B 1 131 ? -8.461 13.156 14.852 1 98.5 131 PHE B N 1
ATOM 3132 C CA . PHE B 1 131 ? -9.781 12.703 15.281 1 98.5 131 PHE B CA 1
ATOM 3133 C C . PHE B 1 131 ? -10.828 13.789 15.031 1 98.5 131 PHE B C 1
ATOM 3135 O O . PHE B 1 131 ? -11.82 13.555 14.344 1 98.5 131 PHE B O 1
ATOM 3142 N N . TYR B 1 132 ? -10.617 14.984 15.5 1 98.62 132 TYR B N 1
ATOM 3143 C CA . TYR B 1 132 ? -11.609 16.047 15.453 1 98.62 132 TYR B CA 1
ATOM 3144 C C . TYR B 1 132 ? -11.836 16.516 14.023 1 98.62 132 TYR B C 1
ATOM 3146 O O . TYR B 1 132 ? -12.969 16.828 13.633 1 98.62 132 TYR B O 1
ATOM 3154 N N . THR B 1 133 ? -10.781 16.609 13.25 1 98.81 133 THR B N 1
ATOM 3155 C CA . THR B 1 133 ? -10.93 17.016 11.859 1 98.81 133 THR B CA 1
ATOM 3156 C C . THR B 1 133 ? -11.742 15.992 11.078 1 98.81 133 THR B C 1
ATOM 3158 O O . THR B 1 133 ? -12.656 16.344 10.336 1 98.81 133 THR B O 1
ATOM 3161 N N . THR B 1 134 ? -11.414 14.711 11.258 1 98.81 134 THR B N 1
ATOM 3162 C CA . THR B 1 134 ? -12.109 13.648 10.555 1 98.81 134 THR B CA 1
ATOM 3163 C C . THR B 1 134 ? -13.594 13.625 10.938 1 98.81 134 THR B C 1
ATOM 3165 O O . THR B 1 134 ? -14.461 13.578 10.062 1 98.81 134 THR B O 1
ATOM 3168 N N . VAL B 1 135 ? -13.859 13.734 12.242 1 98.25 135 VAL B N 1
ATOM 3169 C CA . VAL B 1 135 ? -15.234 13.734 12.734 1 98.25 135 VAL B CA 1
ATOM 3170 C C . VAL B 1 135 ? -15.977 14.953 12.195 1 98.25 135 VAL B C 1
ATOM 3172 O O . VAL B 1 135 ? -17.125 14.852 11.75 1 98.25 135 VAL B O 1
ATOM 3175 N N . GLY B 1 136 ? -15.383 16.047 12.25 1 98.69 136 GLY B N 1
ATOM 3176 C CA . GLY B 1 136 ? -16.016 17.281 11.805 1 98.69 136 GLY B CA 1
ATOM 3177 C C . GLY B 1 136 ? -16.344 17.281 10.328 1 98.69 136 GLY B C 1
ATOM 3178 O O . GLY B 1 136 ? -17.281 17.969 9.906 1 98.69 136 GLY B O 1
ATOM 3179 N N . LEU B 1 137 ? -15.586 16.547 9.539 1 98.81 137 LEU B N 1
ATOM 3180 C CA . LEU B 1 137 ? -15.773 16.531 8.094 1 98.81 137 LEU B CA 1
ATOM 3181 C C . LEU B 1 137 ? -16.547 15.297 7.652 1 98.81 137 LEU B C 1
ATOM 3183 O O . LEU B 1 137 ? -16.641 15.016 6.457 1 98.81 137 LEU B O 1
ATOM 3187 N N . HIS B 1 138 ? -17.078 14.625 8.594 1 98.12 138 HIS B N 1
ATOM 3188 C CA . HIS B 1 138 ? -17.75 13.352 8.375 1 98.12 138 HIS B CA 1
ATOM 3189 C C . HIS B 1 138 ? -18.828 13.477 7.305 1 98.12 138 HIS B C 1
ATOM 3191 O O . HIS B 1 138 ? -18.875 12.68 6.359 1 98.12 138 HIS B O 1
ATOM 3197 N N . ASP B 1 139 ? -19.656 14.469 7.414 1 98.31 139 ASP B N 1
ATOM 3198 C CA . ASP B 1 139 ? -20.781 14.617 6.5 1 98.31 139 ASP B CA 1
ATOM 3199 C C . ASP B 1 139 ? -20.312 14.883 5.074 1 98.31 139 ASP B C 1
ATOM 3201 O O . ASP B 1 139 ? -20.922 14.414 4.113 1 98.31 139 ASP B O 1
ATOM 3205 N N . LEU B 1 140 ? -19.297 15.617 4.934 1 98.81 140 LEU B N 1
ATOM 3206 C CA . LEU B 1 140 ? -18.75 15.891 3.607 1 98.81 140 LEU B CA 1
ATOM 3207 C C . LEU B 1 140 ? -18.141 14.633 2.996 1 98.81 140 LEU B C 1
ATOM 3209 O O . LEU B 1 140 ? -18.25 14.414 1.786 1 98.81 140 LEU B O 1
ATOM 3213 N N . LEU B 1 141 ? -17.5 13.797 3.785 1 98.81 141 LEU B N 1
ATOM 3214 C CA . LEU B 1 141 ? -16.875 12.562 3.322 1 98.81 141 LEU B CA 1
ATOM 3215 C C . LEU B 1 141 ? -17.938 11.539 2.918 1 98.81 141 LEU B C 1
ATOM 3217 O O . LEU B 1 141 ? -17.688 10.695 2.051 1 98.81 141 LEU B O 1
ATOM 3221 N N . LEU B 1 142 ? -19.094 11.641 3.504 1 98.38 142 LEU B N 1
ATOM 3222 C CA . LEU B 1 142 ? -20.172 10.695 3.238 1 98.38 142 LEU B CA 1
ATOM 3223 C C . LEU B 1 142 ? -20.844 11.008 1.909 1 98.38 142 LEU B C 1
ATOM 3225 O O . LEU B 1 142 ? -21.391 10.109 1.264 1 98.38 142 LEU B O 1
ATOM 3229 N N . LYS B 1 143 ? -20.75 12.18 1.539 1 97.94 143 LYS B N 1
ATOM 3230 C CA . LYS B 1 143 ? -21.5 12.602 0.362 1 97.94 143 LYS B CA 1
ATOM 3231 C C . LYS B 1 143 ? -20.953 11.945 -0.904 1 97.94 143 LYS B C 1
ATOM 3233 O O . LYS B 1 143 ? -19.812 12.18 -1.28 1 97.94 143 LYS B O 1
ATOM 3238 N N . GLY B 1 144 ? -21.781 11.141 -1.541 1 97.06 144 GLY B N 1
ATOM 3239 C CA . GLY B 1 144 ? -21.484 10.57 -2.844 1 97.06 144 GLY B CA 1
ATOM 3240 C C . GLY B 1 144 ? -20.531 9.383 -2.768 1 97.06 144 GLY B C 1
ATOM 3241 O O . GLY B 1 144 ? -20.125 8.844 -3.799 1 97.06 144 GLY B O 1
ATOM 3242 N N . THR B 1 145 ? -20.188 9 -1.593 1 97.69 145 THR B N 1
ATOM 3243 C CA . THR B 1 145 ? -19.266 7.871 -1.437 1 97.69 145 THR B CA 1
ATOM 3244 C C . THR B 1 145 ? -19.984 6.555 -1.733 1 97.69 145 THR B C 1
ATOM 3246 O O . THR B 1 145 ? -21.203 6.465 -1.618 1 97.69 145 THR B O 1
ATOM 3249 N N . ASN B 1 146 ? -19.219 5.551 -2.23 1 97.25 146 ASN B N 1
ATOM 3250 C CA . ASN B 1 146 ? -19.719 4.203 -2.461 1 97.25 146 ASN B CA 1
ATOM 3251 C C . ASN B 1 146 ? -18.594 3.174 -2.482 1 97.25 146 ASN B C 1
ATOM 3253 O O . ASN B 1 146 ? -17.422 3.531 -2.361 1 97.25 146 ASN B O 1
ATOM 3257 N N . ALA B 1 147 ? -18.969 1.965 -2.65 1 94.75 147 ALA B N 1
ATOM 3258 C CA . ALA B 1 147 ? -18.016 0.865 -2.5 1 94.75 147 ALA B CA 1
ATOM 3259 C C . ALA B 1 147 ? -16.969 0.891 -3.605 1 94.75 147 ALA B C 1
ATOM 3261 O O . ALA B 1 147 ? -15.836 0.44 -3.408 1 94.75 147 ALA B O 1
ATOM 3262 N N . ASP B 1 148 ? -17.281 1.397 -4.73 1 94.5 148 ASP B N 1
ATOM 3263 C CA . ASP B 1 148 ? -16.375 1.402 -5.875 1 94.5 148 ASP B CA 1
ATOM 3264 C C . ASP B 1 148 ? -15.5 2.654 -5.879 1 94.5 148 ASP B C 1
ATOM 3266 O O . ASP B 1 148 ? -14.391 2.639 -6.41 1 94.5 148 ASP B O 1
ATOM 3270 N N . MET B 1 149 ? -16.016 3.725 -5.344 1 96.25 149 MET B N 1
ATOM 3271 C CA . MET B 1 149 ? -15.289 4.984 -5.199 1 96.25 149 MET B CA 1
ATOM 3272 C C . MET B 1 149 ? -15.492 5.574 -3.809 1 96.25 149 MET B C 1
ATOM 3274 O O . MET B 1 149 ? -16.156 6.602 -3.658 1 96.25 149 MET B O 1
ATOM 3278 N N . PRO B 1 150 ? -14.883 4.895 -2.891 1 98.5 150 PRO B N 1
ATOM 3279 C CA . PRO B 1 150 ? -15.062 5.363 -1.514 1 98.5 150 PRO B CA 1
ATOM 3280 C C . PRO B 1 150 ? -14.344 6.684 -1.241 1 98.5 150 PRO B C 1
ATOM 3282 O O . PRO B 1 150 ? -13.43 7.055 -1.978 1 98.5 150 PRO B O 1
ATOM 3285 N N . SER B 1 151 ? -14.812 7.441 -0.227 1 98.81 151 SER B N 1
ATOM 3286 C CA . SER B 1 151 ? -14.016 8.531 0.327 1 98.81 151 SER B CA 1
ATOM 3287 C C . SER B 1 151 ? -12.812 8 1.104 1 98.81 151 SER B C 1
ATOM 3289 O O . SER B 1 151 ? -12.805 6.84 1.526 1 98.81 151 SER B O 1
ATOM 3291 N N . ARG B 1 152 ? -11.836 8.852 1.163 1 98.81 152 ARG B N 1
ATOM 3292 C CA . ARG B 1 152 ? -10.578 8.398 1.752 1 98.81 152 ARG B CA 1
ATOM 3293 C C . ARG B 1 152 ? -10.141 9.328 2.881 1 98.81 152 ARG B C 1
ATOM 3295 O O . ARG B 1 152 ? -10.258 10.547 2.771 1 98.81 152 ARG B O 1
ATOM 3302 N N . VAL B 1 153 ? -9.695 8.711 3.967 1 98.94 153 VAL B N 1
ATOM 3303 C CA . VAL B 1 153 ? -8.93 9.391 5.008 1 98.94 153 VAL B CA 1
ATOM 3304 C C . VAL B 1 153 ? -7.535 8.773 5.105 1 98.94 153 VAL B C 1
ATOM 3306 O O . VAL B 1 153 ? -7.391 7.57 5.324 1 98.94 153 VAL B O 1
ATOM 3309 N N . LEU B 1 154 ? -6.559 9.578 4.824 1 98.94 154 LEU B N 1
ATOM 3310 C CA . LEU B 1 154 ? -5.16 9.188 4.953 1 98.94 154 LEU B CA 1
ATOM 3311 C C . LEU B 1 154 ? -4.5 9.883 6.137 1 98.94 154 LEU B C 1
ATOM 3313 O O . LEU B 1 154 ? -4.395 11.109 6.156 1 98.94 154 LEU B O 1
ATOM 3317 N N . ASN B 1 155 ? -4.125 9.148 7.141 1 98.88 155 ASN B N 1
ATOM 3318 C CA . ASN B 1 155 ? -3.416 9.68 8.305 1 98.88 155 ASN B CA 1
ATOM 3319 C C . ASN B 1 155 ? -1.91 9.477 8.18 1 98.88 155 ASN B C 1
ATOM 3321 O O . ASN B 1 155 ? -1.446 8.352 7.984 1 98.88 155 ASN B O 1
ATOM 3325 N N . VAL B 1 156 ? -1.198 10.57 8.289 1 98.69 156 VAL B N 1
ATOM 3326 C CA . VAL B 1 156 ? 0.253 10.477 8.164 1 98.69 156 VAL B CA 1
ATOM 3327 C C . VAL B 1 156 ? 0.876 10.32 9.555 1 98.69 156 VAL B C 1
ATOM 3329 O O . VAL B 1 156 ? 0.831 11.242 10.367 1 98.69 156 VAL B O 1
ATOM 3332 N N . ALA B 1 157 ? 1.39 9.203 9.781 1 98.25 157 ALA B N 1
ATOM 3333 C CA . ALA B 1 157 ? 2.131 8.906 11.008 1 98.25 157 ALA B CA 1
ATOM 3334 C C . ALA B 1 157 ? 3.635 9.031 10.781 1 98.25 157 ALA B C 1
ATOM 3336 O O . ALA B 1 157 ? 4.125 10.094 10.398 1 98.25 157 ALA B O 1
ATOM 3337 N N . SER B 1 158 ? 4.359 8.008 11.133 1 96.25 158 SER B N 1
ATOM 3338 C CA . SER B 1 158 ? 5.812 7.953 11.016 1 96.25 158 SER B CA 1
ATOM 3339 C C . SER B 1 158 ? 6.34 6.559 11.344 1 96.25 158 SER B C 1
ATOM 3341 O O . SER B 1 158 ? 5.711 5.816 12.102 1 96.25 158 SER B O 1
ATOM 3343 N N . MET B 1 159 ? 7.52 6.246 10.727 1 95.06 159 MET B N 1
ATOM 3344 C CA . MET B 1 159 ? 8.219 5.035 11.156 1 95.06 159 MET B CA 1
ATOM 3345 C C . MET B 1 159 ? 8.523 5.082 12.648 1 95.06 159 MET B C 1
ATOM 3347 O O . MET B 1 159 ? 8.68 4.043 13.289 1 95.06 159 MET B O 1
ATOM 3351 N N . ALA B 1 160 ? 8.609 6.266 13.203 1 92.62 160 ALA B N 1
ATOM 3352 C CA . ALA B 1 160 ? 8.836 6.414 14.633 1 92.62 160 ALA B CA 1
ATOM 3353 C C . ALA B 1 160 ? 7.715 5.773 15.438 1 92.62 160 ALA B C 1
ATOM 3355 O O . ALA B 1 160 ? 7.887 5.465 16.625 1 92.62 160 ALA B O 1
ATOM 3356 N N . GLY B 1 161 ? 6.52 5.688 14.836 1 95.44 161 GLY B N 1
ATOM 3357 C CA . GLY B 1 161 ? 5.406 5.035 15.508 1 95.44 161 GLY B CA 1
ATOM 3358 C C . GLY B 1 161 ? 5.527 3.523 15.531 1 95.44 161 GLY B C 1
ATOM 3359 O O . GLY B 1 161 ? 4.781 2.846 16.25 1 95.44 161 GLY B O 1
ATOM 3360 N N . ILE B 1 162 ? 6.426 3.01 14.758 1 93.12 162 ILE B N 1
ATOM 3361 C CA . ILE B 1 162 ? 6.652 1.575 14.633 1 93.12 162 ILE B CA 1
ATOM 3362 C C . ILE B 1 162 ? 7.957 1.194 15.328 1 93.12 162 ILE B C 1
ATOM 3364 O O . ILE B 1 162 ? 8.016 0.19 16.047 1 93.12 162 ILE B O 1
ATOM 3368 N N . GLN B 1 163 ? 8.945 2.08 15.164 1 90.19 163 GLN B N 1
ATOM 3369 C CA . GLN B 1 163 ? 10.25 1.83 15.758 1 90.19 163 GLN B CA 1
ATOM 3370 C C . GLN B 1 163 ? 10.227 2.064 17.266 1 90.19 163 GLN B C 1
ATOM 3372 O O . GLN B 1 163 ? 9.578 2.998 17.75 1 90.19 163 GLN B O 1
ATOM 3377 N N . THR B 1 164 ? 11.039 1.249 18.062 1 86 164 THR B N 1
ATOM 3378 C CA . THR B 1 164 ? 11.008 1.387 19.516 1 86 164 THR B CA 1
ATOM 3379 C C . THR B 1 164 ? 12.414 1.557 20.078 1 86 164 THR B C 1
ATOM 3381 O O . THR B 1 164 ? 12.617 1.49 21.297 1 86 164 THR B O 1
ATOM 3384 N N . THR B 1 165 ? 13.359 1.785 19.109 1 79.19 165 THR B N 1
ATOM 3385 C CA . THR B 1 165 ? 14.727 1.953 19.578 1 79.19 165 THR B CA 1
ATOM 3386 C C . THR B 1 165 ? 14.914 3.324 20.234 1 79.19 165 THR B C 1
ATOM 3388 O O . THR B 1 165 ? 14.438 4.332 19.703 1 79.19 165 THR B O 1
ATOM 3391 N N . ASP B 1 166 ? 15.57 3.258 21.328 1 74.06 166 ASP B N 1
ATOM 3392 C CA . ASP B 1 166 ? 15.898 4.508 22 1 74.06 166 ASP B CA 1
ATOM 3393 C C . ASP B 1 166 ? 17.062 5.215 21.312 1 74.06 166 ASP B C 1
ATOM 3395 O O . ASP B 1 166 ? 18.203 4.727 21.344 1 74.06 166 ASP B O 1
ATOM 3399 N N . VAL B 1 167 ? 16.828 6.332 20.766 1 65.25 167 VAL B N 1
ATOM 3400 C CA . VAL B 1 167 ? 17.797 7.035 19.922 1 65.25 167 VAL B CA 1
ATOM 3401 C C . VAL B 1 167 ? 18.938 7.57 20.766 1 65.25 167 VAL B C 1
ATOM 3403 O O . VAL B 1 167 ? 20 7.926 20.25 1 65.25 167 VAL B O 1
ATOM 3406 N N . THR B 1 168 ? 18.781 7.676 22.078 1 68.19 168 THR B N 1
ATOM 3407 C CA . THR B 1 168 ? 19.797 8.25 22.938 1 68.19 168 THR B CA 1
ATOM 3408 C C . THR B 1 168 ? 20.781 7.176 23.391 1 68.19 168 THR B C 1
ATOM 3410 O O . THR B 1 168 ? 21.766 7.477 24.078 1 68.19 168 THR B O 1
ATOM 3413 N N . THR B 1 169 ? 20.453 5.98 23.047 1 70.44 169 THR B N 1
ATOM 3414 C CA . THR B 1 169 ? 21.297 4.891 23.531 1 70.44 169 THR B CA 1
ATOM 3415 C C . THR B 1 169 ? 22.688 4.965 22.906 1 70.44 169 THR B C 1
ATOM 3417 O O . THR B 1 169 ? 23.656 4.465 23.484 1 70.44 169 THR B O 1
ATOM 3420 N N . THR B 1 170 ? 22.812 5.469 21.734 1 61.94 170 THR B N 1
ATOM 3421 C CA . THR B 1 170 ? 24.109 5.488 21.078 1 61.94 170 THR B CA 1
ATOM 3422 C C . THR B 1 170 ? 24.828 6.809 21.344 1 61.94 170 THR B C 1
ATOM 3424 O O . THR B 1 170 ? 25.984 6.98 20.969 1 61.94 170 THR B O 1
ATOM 3427 N N . GLY B 1 171 ? 24.297 7.613 22.188 1 59.06 171 GLY B N 1
ATOM 3428 C CA . GLY B 1 171 ? 24.922 8.875 22.547 1 59.06 171 GLY B CA 1
ATOM 3429 C C . GLY B 1 171 ? 24.859 9.914 21.438 1 59.06 171 GLY B C 1
ATOM 3430 O O . GLY B 1 171 ? 25.125 11.094 21.672 1 59.06 171 GLY B O 1
ATOM 3431 N N . ASP B 1 172 ? 24.562 9.586 20.219 1 57.25 172 ASP B N 1
ATOM 3432 C CA . ASP B 1 172 ? 24.641 10.477 19.062 1 57.25 172 ASP B CA 1
ATOM 3433 C C . ASP B 1 172 ? 23.344 11.258 18.875 1 57.25 172 ASP B C 1
ATOM 3435 O O . ASP B 1 172 ? 23.328 12.281 18.188 1 57.25 172 ASP B O 1
ATOM 3439 N N . GLY B 1 173 ? 22.422 11.062 19.688 1 54.31 173 GLY B N 1
ATOM 3440 C CA . GLY B 1 173 ? 21.156 11.805 19.703 1 54.31 173 GLY B CA 1
ATOM 3441 C C . GLY B 1 173 ? 20.328 11.578 18.453 1 54.31 173 GLY B C 1
ATOM 3442 O O . GLY B 1 173 ? 19.234 12.148 18.328 1 54.31 173 GLY B O 1
ATOM 3443 N N . GLY B 1 174 ? 20.828 10.719 17.562 1 56.97 174 GLY B N 1
ATOM 3444 C CA . GLY B 1 174 ? 20.125 10.523 16.312 1 56.97 174 GLY B CA 1
ATOM 3445 C C . GLY B 1 174 ? 19.766 11.82 15.609 1 56.97 174 GLY B C 1
ATOM 3446 O O . GLY B 1 174 ? 20.641 12.648 15.359 1 56.97 174 GLY B O 1
ATOM 3447 N N . LEU B 1 175 ? 18.359 12.086 15.367 1 59.47 175 LEU B N 1
ATOM 3448 C CA . LEU B 1 175 ? 17.891 13.305 14.711 1 59.47 175 LEU B CA 1
ATOM 3449 C C . LEU B 1 175 ? 17.703 14.43 15.727 1 59.47 175 LEU B C 1
ATOM 3451 O O . LEU B 1 175 ? 17.25 15.516 15.375 1 59.47 175 LEU B O 1
ATOM 3455 N N . SER B 1 176 ? 18.062 14.133 17.016 1 65.06 176 SER B N 1
ATOM 3456 C CA . SER B 1 176 ? 17.984 15.125 18.078 1 65.06 176 SER B CA 1
ATOM 3457 C C . SER B 1 176 ? 19.359 15.508 18.594 1 65.06 176 SER B C 1
ATOM 3459 O O . SER B 1 176 ? 20.359 14.828 18.297 1 65.06 176 SER B O 1
ATOM 3461 N N . ALA B 1 177 ? 19.406 16.656 19.219 1 68.5 177 ALA B N 1
ATOM 3462 C CA . ALA B 1 177 ? 20.672 17.062 19.844 1 68.5 177 ALA B CA 1
ATOM 3463 C C . ALA B 1 177 ? 21.156 15.992 20.828 1 68.5 177 ALA B C 1
ATOM 3465 O O . ALA B 1 177 ? 20.359 15.25 21.391 1 68.5 177 ALA B O 1
ATOM 3466 N N . PRO B 1 178 ? 22.562 15.914 20.844 1 66.56 178 PRO B N 1
ATOM 3467 C CA . PRO B 1 178 ? 23.094 14.969 21.828 1 66.56 178 PRO B CA 1
ATOM 3468 C C . PRO B 1 178 ? 22.438 15.102 23.203 1 66.56 178 PRO B C 1
ATOM 3470 O O . PRO B 1 178 ? 22.234 16.219 23.688 1 66.56 178 PRO B O 1
ATOM 3473 N N . GLY B 1 179 ? 22.016 14.078 23.75 1 68.69 179 GLY B N 1
ATOM 3474 C CA . GLY B 1 179 ? 21.375 14.055 25.047 1 68.69 179 GLY B CA 1
ATOM 3475 C C . GLY B 1 179 ? 19.875 14.312 24.984 1 68.69 179 GLY B C 1
ATOM 3476 O O . GLY B 1 179 ? 19.188 14.211 26 1 68.69 179 GLY B O 1
ATOM 3477 N N . HIS B 1 180 ? 19.422 14.633 23.844 1 79.12 180 HIS B N 1
ATOM 3478 C CA . HIS B 1 180 ? 17.984 14.875 23.688 1 79.12 180 HIS B CA 1
ATOM 3479 C C . HIS B 1 180 ? 17.328 13.773 22.859 1 79.12 180 HIS B C 1
ATOM 3481 O O . HIS B 1 180 ? 17.969 13.203 21.969 1 79.12 180 HIS B O 1
ATOM 3487 N N . GLY B 1 181 ? 16.125 13.375 23.266 1 82.56 181 GLY B N 1
ATOM 3488 C CA . GLY B 1 181 ? 15.352 12.422 22.484 1 82.56 181 GLY B CA 1
ATOM 3489 C C . GLY B 1 181 ? 13.93 12.875 22.234 1 82.56 181 GLY B C 1
ATOM 3490 O O . GLY B 1 181 ? 13.414 13.758 22.922 1 82.56 181 GLY B O 1
ATOM 3491 N N . THR B 1 182 ? 13.398 12.383 21.172 1 87.75 182 THR B N 1
ATOM 3492 C CA . THR B 1 182 ? 12.008 12.664 20.844 1 87.75 182 THR B CA 1
ATOM 3493 C C . THR B 1 182 ? 11.078 11.648 21.516 1 87.75 182 THR B C 1
ATOM 3495 O O . THR B 1 182 ? 10.336 10.938 20.828 1 87.75 182 THR B O 1
ATOM 3498 N N . PHE B 1 183 ? 10.984 11.68 22.797 1 88.69 183 PHE B N 1
ATOM 3499 C CA . PHE B 1 183 ? 10.359 10.633 23.594 1 88.69 183 PHE B CA 1
ATOM 3500 C C . PHE B 1 183 ? 8.844 10.641 23.422 1 88.69 183 PHE B C 1
ATOM 3502 O O . PHE B 1 183 ? 8.188 9.609 23.578 1 88.69 183 PHE B O 1
ATOM 3509 N N . SER B 1 184 ? 8.266 11.781 23.125 1 92.81 184 SER B N 1
ATOM 3510 C CA . SER B 1 184 ? 6.82 11.867 22.953 1 92.81 184 SER B CA 1
ATOM 3511 C C . SER B 1 184 ? 6.422 11.602 21.5 1 92.81 184 SER B C 1
ATOM 3513 O O . SER B 1 184 ? 5.258 11.32 21.219 1 92.81 184 SER B O 1
ATOM 3515 N N . TYR B 1 185 ? 7.305 11.727 20.609 1 93.69 185 TYR B N 1
ATOM 3516 C CA . TYR B 1 185 ? 6.992 11.656 19.188 1 93.69 185 TYR B CA 1
ATOM 3517 C C . TYR B 1 185 ? 6.578 10.242 18.797 1 93.69 185 TYR B C 1
ATOM 3519 O O . TYR B 1 185 ? 5.488 10.039 18.25 1 93.69 185 TYR B O 1
ATOM 3527 N N . GLY B 1 186 ? 7.387 9.227 19.062 1 94.12 186 GLY B N 1
ATOM 3528 C CA . GLY B 1 186 ? 7.078 7.844 18.734 1 94.12 186 GLY B CA 1
ATOM 3529 C C . GLY B 1 186 ? 5.727 7.402 19.266 1 94.12 186 GLY B C 1
ATOM 3530 O O . GLY B 1 186 ? 4.859 6.977 18.5 1 94.12 186 GLY B O 1
ATOM 3531 N N . PRO B 1 187 ? 5.578 7.609 20.578 1 93.69 187 PRO B N 1
ATOM 3532 C CA . PRO B 1 187 ? 4.281 7.234 21.156 1 93.69 187 PRO B CA 1
ATOM 3533 C C . PRO B 1 187 ? 3.111 7.949 20.484 1 93.69 187 PRO B C 1
ATOM 3535 O O . PRO B 1 187 ? 2.053 7.348 20.281 1 93.69 187 PRO B O 1
ATOM 3538 N N . SER B 1 188 ? 3.244 9.203 20.188 1 96.81 188 SER B N 1
ATOM 3539 C CA . SER B 1 188 ? 2.158 9.922 19.531 1 96.81 188 SER B CA 1
ATOM 3540 C C . SER B 1 188 ? 1.856 9.336 18.156 1 96.81 188 SER B C 1
ATOM 3542 O O . SER B 1 188 ? 0.692 9.234 17.766 1 96.81 188 SER B O 1
ATOM 3544 N N . LYS B 1 189 ? 2.877 8.992 17.453 1 97.75 189 LYS B N 1
ATOM 3545 C CA . LYS B 1 189 ? 2.678 8.43 16.125 1 97.75 189 LYS B CA 1
ATOM 3546 C C . LYS B 1 189 ? 2.168 6.996 16.203 1 97.75 189 LYS B C 1
ATOM 3548 O O . LYS B 1 189 ? 1.406 6.555 15.336 1 97.75 189 LYS B O 1
ATOM 3553 N N . ALA B 1 190 ? 2.568 6.277 17.219 1 97.69 190 ALA B N 1
ATOM 3554 C CA . ALA B 1 190 ? 1.95 4.977 17.484 1 97.69 190 ALA B CA 1
ATOM 3555 C C . ALA B 1 190 ? 0.459 5.125 17.766 1 97.69 190 ALA B C 1
ATOM 3557 O O . ALA B 1 190 ? -0.354 4.324 17.297 1 97.69 190 ALA B O 1
ATOM 3558 N N . ALA B 1 191 ? 0.13 6.117 18.562 1 97.94 191 ALA B N 1
ATOM 3559 C CA . ALA B 1 191 ? -1.275 6.41 18.828 1 97.94 191 ALA B CA 1
ATOM 3560 C C . ALA B 1 191 ? -2.021 6.742 17.531 1 97.94 191 ALA B C 1
ATOM 3562 O O . ALA B 1 191 ? -3.164 6.32 17.344 1 97.94 191 ALA B O 1
ATOM 3563 N N . CYS B 1 192 ? -1.4 7.512 16.672 1 98.44 192 CYS B N 1
ATOM 3564 C CA . CYS B 1 192 ? -1.968 7.832 15.367 1 98.44 192 CYS B CA 1
ATOM 3565 C C . CYS B 1 192 ? -2.268 6.559 14.578 1 98.44 192 CYS B C 1
ATOM 3567 O O . CYS B 1 192 ? -3.338 6.43 13.984 1 98.44 192 CYS B O 1
ATOM 3569 N N . ILE B 1 193 ? -1.337 5.617 14.57 1 98.62 193 ILE B N 1
ATOM 3570 C CA . ILE B 1 193 ? -1.503 4.352 13.867 1 98.62 193 ILE B CA 1
ATOM 3571 C C . ILE B 1 193 ? -2.713 3.605 14.43 1 98.62 193 ILE B C 1
ATOM 3573 O O . ILE B 1 193 ? -3.562 3.129 13.672 1 98.62 193 ILE B O 1
ATOM 3577 N N . HIS B 1 194 ? -2.758 3.52 15.758 1 97.81 194 HIS B N 1
ATOM 3578 C CA . HIS B 1 194 ? -3.869 2.816 16.391 1 97.81 194 HIS B CA 1
ATOM 3579 C C . HIS B 1 194 ? -5.199 3.498 16.078 1 97.81 194 HIS B C 1
ATOM 3581 O O . HIS B 1 194 ? -6.176 2.834 15.734 1 97.81 194 HIS B O 1
ATOM 3587 N N . LEU B 1 195 ? -5.238 4.82 16.188 1 97.81 195 LEU B N 1
ATOM 3588 C CA . LEU B 1 195 ? -6.434 5.59 15.875 1 97.81 195 LEU B CA 1
ATOM 3589 C C . LEU B 1 195 ? -6.891 5.328 14.445 1 97.81 195 LEU B C 1
ATOM 3591 O O . LEU B 1 195 ? -8.094 5.203 14.188 1 97.81 195 LEU B O 1
ATOM 3595 N N . SER B 1 196 ? -5.969 5.285 13.547 1 98.5 196 SER B N 1
ATOM 3596 C CA . SER B 1 196 ? -6.281 5.027 12.148 1 98.5 196 SER B CA 1
ATOM 3597 C C . SER B 1 196 ? -7.035 3.713 11.977 1 98.5 196 SER B C 1
ATOM 3599 O O . SER B 1 196 ? -8.008 3.641 11.227 1 98.5 196 SER B O 1
ATOM 3601 N N . LYS B 1 197 ? -6.57 2.686 12.594 1 97.31 197 LYS B N 1
ATOM 3602 C CA . LYS B 1 197 ? -7.219 1.38 12.5 1 97.31 197 LYS B CA 1
ATOM 3603 C C . LYS B 1 197 ? -8.617 1.415 13.109 1 97.31 197 LYS B C 1
ATOM 3605 O O . LYS B 1 197 ? -9.539 0.79 12.586 1 97.31 197 LYS B O 1
ATOM 3610 N N . LEU B 1 198 ? -8.797 2.137 14.227 1 95.81 198 LEU B N 1
ATOM 3611 C CA . LEU B 1 198 ? -10.117 2.312 14.828 1 95.81 198 LEU B CA 1
ATOM 3612 C C . LEU B 1 198 ? -11.062 3.021 13.867 1 95.81 198 LEU B C 1
ATOM 3614 O O . LEU B 1 198 ? -12.203 2.59 13.672 1 95.81 198 LEU B O 1
ATOM 3618 N N . GLN B 1 199 ? -10.555 4.109 13.289 1 97.69 199 GLN B N 1
ATOM 3619 C CA . GLN B 1 199 ? -11.359 4.852 12.32 1 97.69 199 GLN B CA 1
ATOM 3620 C C . GLN B 1 199 ? -11.719 3.982 11.125 1 97.69 199 GLN B C 1
ATOM 3622 O O . GLN B 1 199 ? -12.852 4.035 10.625 1 97.69 199 GLN B O 1
ATOM 3627 N N . ALA B 1 200 ? -10.758 3.234 10.664 1 98.19 200 ALA B N 1
ATOM 3628 C CA . ALA B 1 200 ? -10.992 2.334 9.539 1 98.19 200 ALA B CA 1
ATOM 3629 C C . ALA B 1 200 ? -12.117 1.354 9.852 1 98.19 200 ALA B C 1
ATOM 3631 O O . ALA B 1 200 ? -13.016 1.144 9.023 1 98.19 200 ALA B O 1
ATOM 3632 N N . SER B 1 201 ? -12.039 0.765 11.008 1 95.44 201 SER B N 1
ATOM 3633 C CA . SER B 1 201 ? -13.062 -0.181 11.438 1 95.44 201 SER B CA 1
ATOM 3634 C C . SER B 1 201 ? -14.438 0.481 11.5 1 95.44 201 SER B C 1
ATOM 3636 O O . SER B 1 201 ? -15.43 -0.083 11.023 1 95.44 201 SER B O 1
ATOM 3638 N N . LYS B 1 202 ? -14.523 1.637 11.992 1 95.06 202 LYS B N 1
ATOM 3639 C CA . LYS B 1 202 ? -15.781 2.357 12.195 1 95.06 202 LYS B CA 1
ATOM 3640 C C . LYS B 1 202 ? -16.375 2.814 10.867 1 95.06 202 LYS B C 1
ATOM 3642 O O . LYS B 1 202 ? -17.594 2.773 10.68 1 95.06 202 LYS B O 1
ATOM 3647 N N . LEU B 1 203 ? -15.555 3.223 9.969 1 97.62 203 LEU B N 1
ATOM 3648 C CA . LEU B 1 203 ? -16.047 3.998 8.828 1 97.62 203 LEU B CA 1
ATOM 3649 C C . LEU B 1 203 ? -16.156 3.123 7.586 1 97.62 203 LEU B C 1
ATOM 3651 O O . LEU B 1 203 ? -16.828 3.502 6.617 1 97.62 203 LEU B O 1
ATOM 3655 N N . ALA B 1 204 ? -15.602 1.95 7.574 1 96.88 204 ALA B N 1
ATOM 3656 C CA . ALA B 1 204 ? -15.602 1.06 6.414 1 96.88 204 ALA B CA 1
ATOM 3657 C C . ALA B 1 204 ? -17.016 0.766 5.949 1 96.88 204 ALA B C 1
ATOM 3659 O O . ALA B 1 204 ? -17.312 0.83 4.754 1 96.88 204 ALA B O 1
ATOM 3660 N N . PRO B 1 205 ? -17.984 0.453 6.867 1 94.94 205 PRO B N 1
ATOM 3661 C CA . PRO B 1 205 ? -19.344 0.168 6.422 1 94.94 205 PRO B CA 1
ATOM 3662 C C . PRO B 1 205 ? -20 1.358 5.723 1 94.94 205 PRO B C 1
ATOM 3664 O O . PRO B 1 205 ? -21.016 1.198 5.047 1 94.94 205 PRO B O 1
ATOM 3667 N N . LEU B 1 206 ? -19.453 2.529 5.938 1 97.06 206 LEU B N 1
ATOM 3668 C CA . LEU B 1 206 ? -19.984 3.748 5.34 1 97.06 206 LEU B CA 1
ATOM 3669 C C . LEU B 1 206 ? -19.219 4.109 4.07 1 97.06 206 LEU B C 1
ATOM 3671 O O . LEU B 1 206 ? -19.391 5.203 3.527 1 97.06 206 LEU B O 1
ATOM 3675 N N . ASN B 1 207 ? -18.344 3.225 3.645 1 97.69 207 ASN B N 1
ATOM 3676 C CA . ASN B 1 207 ? -17.531 3.404 2.455 1 97.69 207 ASN B CA 1
ATOM 3677 C C . ASN B 1 207 ? -16.609 4.621 2.582 1 97.69 207 ASN B C 1
ATOM 3679 O O . ASN B 1 207 ? -16.469 5.395 1.633 1 97.69 207 ASN B O 1
ATOM 3683 N N . ILE B 1 208 ? -16.125 4.898 3.707 1 98.56 208 ILE B N 1
ATOM 3684 C CA . ILE B 1 208 ? -14.992 5.77 3.967 1 98.56 208 ILE B CA 1
ATOM 3685 C C . ILE B 1 208 ? -13.789 4.926 4.391 1 98.56 208 ILE B C 1
ATOM 3687 O O . ILE B 1 208 ? -13.781 4.348 5.48 1 98.56 208 ILE B O 1
ATOM 3691 N N . MET B 1 209 ? -12.82 4.809 3.49 1 98.75 209 MET B N 1
ATOM 3692 C CA . MET B 1 209 ? -11.656 3.971 3.742 1 98.75 209 MET B CA 1
ATOM 3693 C C . MET B 1 209 ? -10.539 4.773 4.41 1 98.75 209 MET B C 1
ATOM 3695 O O . MET B 1 209 ? -10.195 5.863 3.949 1 98.75 209 MET B O 1
ATOM 3699 N N . VAL B 1 210 ? -10.023 4.25 5.547 1 98.81 210 VAL B N 1
ATOM 3700 C CA . VAL B 1 210 ? -8.984 4.926 6.316 1 98.81 210 VAL B CA 1
ATOM 3701 C C . VAL B 1 210 ? -7.699 4.098 6.285 1 98.81 210 VAL B C 1
ATOM 3703 O O . VAL B 1 210 ? -7.711 2.908 6.617 1 98.81 210 VAL B O 1
ATOM 3706 N N . ASN B 1 211 ? -6.609 4.664 5.832 1 98.88 211 ASN B N 1
ATOM 3707 C CA . ASN B 1 211 ? -5.285 4.051 5.875 1 98.88 211 ASN B CA 1
ATOM 3708 C C . ASN B 1 211 ? -4.246 5 6.469 1 98.88 211 ASN B C 1
ATOM 3710 O O . ASN B 1 211 ? -4.461 6.211 6.516 1 98.88 211 ASN B O 1
ATOM 3714 N N . CYS B 1 212 ? -3.193 4.406 6.988 1 98.69 212 CYS B N 1
ATOM 3715 C CA . CYS B 1 212 ? -2.117 5.133 7.648 1 98.69 212 CYS B CA 1
ATOM 3716 C C . CYS B 1 212 ? -0.816 5.016 6.863 1 98.69 212 CYS B C 1
ATOM 3718 O O . CYS B 1 212 ? -0.487 3.945 6.355 1 98.69 212 CYS B O 1
ATOM 3720 N N . ILE B 1 213 ? -0.113 6.105 6.684 1 98.81 213 ILE B N 1
ATOM 3721 C CA . ILE B 1 213 ? 1.189 6.133 6.027 1 98.81 213 ILE B CA 1
ATOM 3722 C C . ILE B 1 213 ? 2.283 6.398 7.062 1 98.81 213 ILE B C 1
ATOM 3724 O O . ILE B 1 213 ? 2.17 7.324 7.867 1 98.81 213 ILE B O 1
ATOM 3728 N N . CYS B 1 214 ? 3.311 5.59 7.035 1 98.44 214 CYS B N 1
ATOM 3729 C CA . CYS B 1 214 ? 4.453 5.75 7.93 1 98.44 214 CYS B CA 1
ATOM 3730 C C . CYS B 1 214 ? 5.727 6.039 7.145 1 98.44 214 CYS B C 1
ATOM 3732 O O . CYS B 1 214 ? 6.492 5.125 6.836 1 98.44 214 CYS B O 1
ATOM 3734 N N . PRO B 1 215 ? 5.977 7.336 6.961 1 97.44 215 PRO B N 1
ATOM 3735 C CA . PRO B 1 215 ? 7.195 7.699 6.238 1 97.44 215 PRO B CA 1
ATOM 3736 C C . PRO B 1 215 ? 8.453 7.59 7.098 1 97.44 215 PRO B C 1
ATOM 3738 O O . PRO B 1 215 ? 8.383 7.77 8.32 1 97.44 215 PRO B O 1
ATOM 3741 N N . GLY B 1 216 ? 9.547 7.203 6.406 1 94.38 216 GLY B N 1
ATOM 3742 C CA . GLY B 1 216 ? 10.867 7.426 6.965 1 94.38 216 GLY B CA 1
ATOM 3743 C C . GLY B 1 216 ? 11.398 8.828 6.711 1 94.38 216 GLY B C 1
ATOM 3744 O O . GLY B 1 216 ? 10.68 9.812 6.926 1 94.38 216 GLY B O 1
ATOM 3745 N N . VAL B 1 217 ? 12.625 8.93 6.234 1 90.62 217 VAL B N 1
ATOM 3746 C CA . VAL B 1 217 ? 13.258 10.227 6.035 1 90.62 217 VAL B CA 1
ATOM 3747 C C . VAL B 1 217 ? 12.914 10.758 4.645 1 90.62 217 VAL B C 1
ATOM 3749 O O . VAL B 1 217 ? 13.172 10.094 3.637 1 90.62 217 VAL B O 1
ATOM 3752 N N . PHE B 1 218 ? 12.312 11.883 4.539 1 91.88 218 PHE B N 1
ATOM 3753 C CA . PHE B 1 218 ? 12.031 12.633 3.324 1 91.88 218 PHE B CA 1
ATOM 3754 C C . PHE B 1 218 ? 12.609 14.039 3.41 1 91.88 218 PHE B C 1
ATOM 3756 O O . PHE B 1 218 ? 12.766 14.586 4.504 1 91.88 218 PHE B O 1
ATOM 3763 N N . PRO B 1 219 ? 12.906 14.523 2.232 1 80.62 219 PRO B N 1
ATOM 3764 C CA . PRO B 1 219 ? 13.398 15.898 2.279 1 80.62 219 PRO B CA 1
ATOM 3765 C C . PRO B 1 219 ? 12.32 16.891 2.725 1 80.62 219 PRO B C 1
ATOM 3767 O O . PRO B 1 219 ? 11.156 16.766 2.336 1 80.62 219 PRO B O 1
ATOM 3770 N N . SER B 1 220 ? 12.508 17.656 3.793 1 63.38 220 SER B N 1
ATOM 3771 C CA . SER B 1 220 ? 11.633 18.734 4.203 1 63.38 220 SER B CA 1
ATOM 3772 C C . SER B 1 220 ? 12.422 20.016 4.48 1 63.38 220 SER B C 1
ATOM 3774 O O . SER B 1 220 ? 13.656 19.984 4.527 1 63.38 220 SER B O 1
ATOM 3776 N N . ARG B 1 221 ? 11.695 21.172 4.316 1 51.5 221 ARG B N 1
ATOM 3777 C CA . ARG B 1 221 ? 12.336 22.438 4.676 1 51.5 221 ARG B CA 1
ATOM 3778 C C . ARG B 1 221 ? 13.25 22.266 5.883 1 51.5 221 ARG B C 1
ATOM 3780 O O . ARG B 1 221 ? 14.344 22.844 5.93 1 51.5 221 ARG B O 1
ATOM 3787 N N . MET B 1 222 ? 12.578 21.641 6.785 1 44.69 222 MET B N 1
ATOM 3788 C CA . MET B 1 222 ? 13.297 21.406 8.031 1 44.69 222 MET B CA 1
ATOM 3789 C C . MET B 1 222 ? 14.562 20.594 7.793 1 44.69 222 MET B C 1
ATOM 3791 O O . MET B 1 222 ? 15.578 20.797 8.461 1 44.69 222 MET B O 1
ATOM 3795 N N . THR B 1 223 ? 14.484 19.609 6.879 1 44.06 223 THR B N 1
ATOM 3796 C CA . THR B 1 223 ? 15.609 18.719 6.637 1 44.06 223 THR B CA 1
ATOM 3797 C C . THR B 1 223 ? 16.656 19.406 5.762 1 44.06 223 THR B C 1
ATOM 3799 O O . THR B 1 223 ? 17.734 18.844 5.523 1 44.06 223 THR B O 1
ATOM 3802 N N . ASN B 1 224 ? 16.359 20.5 5.109 1 47.56 224 ASN B N 1
ATOM 3803 C CA . ASN B 1 224 ? 17.375 21.094 4.25 1 47.56 224 ASN B CA 1
ATOM 3804 C C . ASN B 1 224 ? 18.672 21.344 5.012 1 47.56 224 ASN B C 1
ATOM 3806 O O . ASN B 1 224 ? 19.766 21.016 4.512 1 47.56 224 ASN B O 1
ATOM 3810 N N . PHE B 1 225 ? 18.484 22.156 6.031 1 42.81 225 PHE B N 1
ATOM 3811 C CA . PHE B 1 225 ? 19.734 22.438 6.746 1 42.81 225 PHE B CA 1
ATOM 3812 C C . PHE B 1 225 ? 20.328 21.156 7.324 1 42.81 225 PHE B C 1
ATOM 3814 O O . PHE B 1 225 ? 21.516 20.906 7.184 1 42.81 225 PHE B O 1
ATOM 3821 N N . GLY B 1 226 ? 19.516 20.406 7.992 1 48.06 226 GLY B N 1
ATOM 3822 C CA . GLY B 1 226 ? 19.984 19.203 8.656 1 48.06 226 GLY B CA 1
ATOM 3823 C C . GLY B 1 226 ? 20.297 18.078 7.691 1 48.06 226 GLY B C 1
ATOM 3824 O O . GLY B 1 226 ? 21.219 17.281 7.926 1 48.06 226 GLY B O 1
ATOM 3825 N N . MET B 1 227 ? 19.562 17.938 6.598 1 52.59 227 MET B N 1
ATOM 3826 C CA . MET B 1 227 ? 19.891 16.984 5.543 1 52.59 227 MET B CA 1
ATOM 3827 C C . MET B 1 227 ? 21.266 17.297 4.945 1 52.59 227 MET B C 1
ATOM 3829 O O . MET B 1 227 ? 22.047 16.391 4.688 1 52.59 227 MET B O 1
ATOM 3833 N N . GLU B 1 228 ? 21.5 18.578 4.73 1 52 228 GLU B N 1
ATOM 3834 C CA . GLU B 1 228 ? 22.828 18.906 4.242 1 52 228 GLU B CA 1
ATOM 3835 C C . GLU B 1 228 ? 23.906 18.516 5.258 1 52 228 GLU B C 1
ATOM 3837 O O . GLU B 1 228 ? 24.953 17.969 4.887 1 52 228 GLU B O 1
ATOM 3842 N N . LYS B 1 229 ? 23.578 18.828 6.543 1 53.38 229 LYS B N 1
ATOM 3843 C CA . LYS B 1 229 ? 24.609 18.562 7.543 1 53.38 229 LYS B CA 1
ATOM 3844 C C . LYS B 1 229 ? 24.641 17.078 7.906 1 53.38 229 LYS B C 1
ATOM 3846 O O . LYS B 1 229 ? 25.719 16.531 8.156 1 53.38 229 LYS B O 1
ATOM 3851 N N . TYR B 1 230 ? 23.422 16.422 7.836 1 59.78 230 TYR B N 1
ATOM 3852 C CA . TYR B 1 230 ? 23.422 15.062 8.367 1 59.78 230 TYR B CA 1
ATOM 3853 C C . TYR B 1 230 ? 23.047 14.055 7.293 1 59.78 230 TYR B C 1
ATOM 3855 O O . TYR B 1 230 ? 22.75 12.891 7.594 1 59.78 230 TYR B O 1
ATOM 3863 N N . LEU B 1 231 ? 23.047 14.57 6.09 1 63.66 231 LEU B N 1
ATOM 3864 C CA . LEU B 1 231 ? 22.641 13.711 4.984 1 63.66 231 LEU B CA 1
ATOM 3865 C C . LEU B 1 231 ? 23.453 12.43 4.969 1 63.66 231 LEU B C 1
ATOM 3867 O O . LEU B 1 231 ? 22.906 11.336 4.766 1 63.66 231 LEU B O 1
ATOM 3871 N N . ASP B 1 232 ? 24.656 12.641 5.23 1 66.56 232 ASP B N 1
ATOM 3872 C CA . ASP B 1 232 ? 25.547 11.477 5.191 1 66.56 232 ASP B CA 1
ATOM 3873 C C . ASP B 1 232 ? 25.141 10.453 6.25 1 66.56 232 ASP B C 1
ATOM 3875 O O . ASP B 1 232 ? 25.109 9.25 5.98 1 66.56 232 ASP B O 1
ATOM 3879 N N . THR B 1 233 ? 24.844 10.977 7.398 1 68.19 233 THR B N 1
ATOM 3880 C CA . THR B 1 233 ? 24.453 10.086 8.484 1 68.19 233 THR B CA 1
ATOM 3881 C C . THR B 1 233 ? 23.125 9.414 8.172 1 68.19 233 THR B C 1
ATOM 3883 O O . THR B 1 233 ? 22.938 8.227 8.43 1 68.19 233 THR B O 1
ATOM 3886 N N . LEU B 1 234 ? 22.281 10.172 7.527 1 73.44 234 LEU B N 1
ATOM 3887 C CA . LEU B 1 234 ? 20.969 9.625 7.199 1 73.44 234 LEU B CA 1
ATOM 3888 C C . LEU B 1 234 ? 21.078 8.547 6.121 1 73.44 234 LEU B C 1
ATOM 3890 O O . LEU B 1 234 ? 20.391 7.531 6.184 1 73.44 234 LEU B O 1
ATOM 3894 N N . LEU B 1 235 ? 21.953 8.82 5.262 1 79.5 235 LEU B N 1
ATOM 3895 C CA . LEU B 1 235 ? 22.125 7.898 4.148 1 79.5 235 LEU B CA 1
ATOM 3896 C C . LEU B 1 235 ? 22.781 6.605 4.602 1 79.5 235 LEU B C 1
ATOM 3898 O O . LEU B 1 235 ? 22.625 5.559 3.971 1 79.5 235 LEU B O 1
ATOM 3902 N N . GLU B 1 236 ? 23.469 6.746 5.734 1 79.88 236 GLU B N 1
ATOM 3903 C CA . GLU B 1 236 ? 24.172 5.578 6.254 1 79.88 236 GLU B CA 1
ATOM 3904 C C . GLU B 1 236 ? 23.203 4.457 6.609 1 79.88 236 GLU B C 1
ATOM 3906 O O . GLU B 1 236 ? 23.562 3.279 6.586 1 79.88 236 GLU B O 1
ATOM 3911 N N . ARG B 1 237 ? 22.016 4.84 6.828 1 83.94 237 ARG B N 1
ATOM 3912 C CA . ARG B 1 237 ? 21.047 3.838 7.277 1 83.94 237 ARG B CA 1
ATOM 3913 C C . ARG B 1 237 ? 20.062 3.488 6.168 1 83.94 237 ARG B C 1
ATOM 3915 O O . ARG B 1 237 ? 19.078 2.785 6.406 1 83.94 237 ARG B O 1
ATOM 3922 N N . GLN B 1 238 ? 20.297 3.967 5.074 1 90.62 238 GLN B N 1
ATOM 3923 C CA . GLN B 1 238 ? 19.422 3.715 3.939 1 90.62 238 GLN B CA 1
ATOM 3924 C C . GLN B 1 238 ? 19.984 2.625 3.035 1 90.62 238 GLN B C 1
ATOM 3926 O O . GLN B 1 238 ? 20.875 2.885 2.221 1 90.62 238 GLN B O 1
ATOM 3931 N N . PRO B 1 239 ? 19.359 1.413 3.061 1 92.31 239 PRO B N 1
ATOM 3932 C CA . PRO B 1 239 ? 19.938 0.305 2.293 1 92.31 239 PRO B CA 1
ATOM 3933 C C . PRO B 1 239 ? 19.953 0.572 0.791 1 92.31 239 PRO B C 1
ATOM 3935 O O . PRO B 1 239 ? 20.766 0.004 0.065 1 92.31 239 PRO B O 1
ATOM 3938 N N . THR B 1 240 ? 19.062 1.438 0.314 1 93.06 240 THR B N 1
ATOM 3939 C CA . THR B 1 240 ? 18.969 1.71 -1.116 1 93.06 240 THR B CA 1
ATOM 3940 C C . THR B 1 240 ? 19.859 2.889 -1.497 1 93.06 240 THR B C 1
ATOM 3942 O O . THR B 1 240 ? 19.953 3.258 -2.67 1 93.06 240 THR B O 1
ATOM 3945 N N . GLY B 1 241 ? 20.406 3.582 -0.496 1 90.88 241 GLY B N 1
ATOM 3946 C CA . GLY B 1 241 ? 21.328 4.68 -0.749 1 90.88 241 GLY B CA 1
ATOM 3947 C C . GLY B 1 241 ? 20.625 6.012 -0.947 1 90.88 241 GLY B C 1
ATOM 3948 O O . GLY B 1 241 ? 21.25 6.984 -1.383 1 90.88 241 GLY B O 1
ATOM 3949 N N . ARG B 1 242 ? 19.312 6.016 -0.681 1 91.31 242 ARG B N 1
ATOM 3950 C CA . ARG B 1 242 ? 18.625 7.293 -0.826 1 91.31 242 ARG B CA 1
ATOM 3951 C C . ARG B 1 242 ? 17.5 7.43 0.2 1 91.31 242 ARG B C 1
ATOM 3953 O O . ARG B 1 242 ? 17.016 6.43 0.738 1 91.31 242 ARG B O 1
ATOM 3960 N N . VAL B 1 243 ? 17.156 8.719 0.406 1 92.62 243 VAL B N 1
ATOM 3961 C CA . VAL B 1 243 ? 15.969 9.016 1.196 1 92.62 243 VAL B CA 1
ATOM 3962 C C . VAL B 1 243 ? 14.75 9.102 0.281 1 92.62 243 VAL B C 1
ATOM 3964 O O . VAL B 1 243 ? 14.867 8.914 -0.933 1 92.62 243 VAL B O 1
ATOM 3967 N N . GLY B 1 244 ? 13.602 9.344 0.87 1 94.12 244 GLY B N 1
ATOM 3968 C CA . GLY B 1 244 ? 12.383 9.461 0.088 1 94.12 244 GLY B CA 1
ATOM 3969 C C . GLY B 1 244 ? 12.375 10.664 -0.833 1 94.12 244 GLY B C 1
ATOM 3970 O O . GLY B 1 244 ? 13.039 11.664 -0.556 1 94.12 244 GLY B O 1
ATOM 3971 N N . LYS B 1 245 ? 11.578 10.555 -1.903 1 94.69 245 LYS B N 1
ATOM 3972 C CA . LYS B 1 245 ? 11.398 11.617 -2.887 1 94.69 245 LYS B CA 1
ATOM 3973 C C . LYS B 1 245 ? 9.922 11.969 -3.053 1 94.69 245 LYS B C 1
ATOM 3975 O O . LYS B 1 245 ? 9.047 11.219 -2.619 1 94.69 245 LYS B O 1
ATOM 3980 N N . PRO B 1 246 ? 9.633 13.117 -3.699 1 96.19 246 PRO B N 1
ATOM 3981 C CA . PRO B 1 246 ? 8.242 13.5 -3.932 1 96.19 246 PRO B CA 1
ATOM 3982 C C . PRO B 1 246 ? 7.453 12.43 -4.688 1 96.19 246 PRO B C 1
ATOM 3984 O O . PRO B 1 246 ? 6.277 12.203 -4.398 1 96.19 246 PRO B O 1
ATOM 3987 N N . SER B 1 247 ? 8.109 11.734 -5.625 1 97.5 247 SER B N 1
ATOM 3988 C CA . SER B 1 247 ? 7.422 10.711 -6.402 1 97.5 247 SER B CA 1
ATOM 3989 C C . SER B 1 247 ? 6.984 9.547 -5.516 1 97.5 247 SER B C 1
ATOM 3991 O O . SER B 1 247 ? 5.941 8.938 -5.754 1 97.5 247 SER B O 1
ATOM 3993 N N . ASP B 1 248 ? 7.793 9.273 -4.484 1 97.88 248 ASP B N 1
ATOM 3994 C CA . ASP B 1 248 ? 7.457 8.188 -3.574 1 97.88 248 ASP B CA 1
ATOM 3995 C C . ASP B 1 248 ? 6.191 8.508 -2.777 1 97.88 248 ASP B C 1
ATOM 3997 O O . ASP B 1 248 ? 5.238 7.727 -2.779 1 97.88 248 ASP B O 1
ATOM 4001 N N . PHE B 1 249 ? 6.258 9.695 -2.125 1 97.56 249 PHE B N 1
ATOM 4002 C CA . PHE B 1 249 ? 5.16 10.023 -1.225 1 97.56 249 PHE B CA 1
ATOM 4003 C C . PHE B 1 249 ? 3.893 10.352 -2.008 1 97.56 249 PHE B C 1
ATOM 4005 O O . PHE B 1 249 ? 2.82 9.82 -1.706 1 97.56 249 PHE B O 1
ATOM 4012 N N . ALA B 1 250 ? 3.982 11.18 -3.021 1 98.38 250 ALA B N 1
ATOM 4013 C CA . ALA B 1 250 ? 2.828 11.531 -3.842 1 98.38 250 ALA B CA 1
ATOM 4014 C C . ALA B 1 250 ? 2.252 10.305 -4.535 1 98.38 250 ALA B C 1
ATOM 4016 O O . ALA B 1 250 ? 1.033 10.164 -4.652 1 98.38 250 ALA B O 1
ATOM 4017 N N . GLY B 1 251 ? 3.129 9.438 -5.027 1 98.62 251 GLY B N 1
ATOM 4018 C CA . GLY B 1 251 ? 2.666 8.211 -5.66 1 98.62 251 GLY B CA 1
ATOM 4019 C C . GLY B 1 251 ? 1.811 7.359 -4.742 1 98.62 251 GLY B C 1
ATOM 4020 O O . GLY B 1 251 ? 0.746 6.883 -5.145 1 98.62 251 GLY B O 1
ATOM 4021 N N . LEU B 1 252 ? 2.264 7.156 -3.506 1 98.81 252 LEU B N 1
ATOM 4022 C CA . LEU B 1 252 ? 1.521 6.375 -2.523 1 98.81 252 LEU B CA 1
ATOM 4023 C C . LEU B 1 252 ? 0.179 7.031 -2.211 1 98.81 252 LEU B C 1
ATOM 4025 O O . LEU B 1 252 ? -0.851 6.355 -2.168 1 98.81 252 LEU B O 1
ATOM 4029 N N . VAL B 1 253 ? 0.177 8.336 -2.021 1 98.81 253 VAL B N 1
ATOM 4030 C CA . VAL B 1 253 ? -1.037 9.07 -1.687 1 98.81 253 VAL B CA 1
ATOM 4031 C C . VAL B 1 253 ? -2.039 8.969 -2.834 1 98.81 253 VAL B C 1
ATOM 4033 O O . VAL B 1 253 ? -3.229 8.734 -2.607 1 98.81 253 VAL B O 1
ATOM 4036 N N . LEU B 1 254 ? -1.58 9.172 -4.074 1 98.88 254 LEU B N 1
ATOM 4037 C CA . LEU B 1 254 ? -2.455 9.062 -5.238 1 98.88 254 LEU B CA 1
ATOM 4038 C C . LEU B 1 254 ? -3.035 7.656 -5.352 1 98.88 254 LEU B C 1
ATOM 4040 O O . LEU B 1 254 ? -4.23 7.492 -5.605 1 98.88 254 LEU B O 1
ATOM 4044 N N . PHE B 1 255 ? -2.232 6.66 -5.145 1 98.88 255 PHE B N 1
ATOM 4045 C CA . PHE B 1 255 ? -2.709 5.285 -5.16 1 98.88 255 PHE B CA 1
ATOM 4046 C C . PHE B 1 255 ? -3.799 5.074 -4.113 1 98.88 255 PHE B C 1
ATOM 4048 O O . PHE B 1 255 ? -4.891 4.602 -4.434 1 98.88 255 PHE B O 1
ATOM 4055 N N . LEU B 1 256 ? -3.531 5.496 -2.893 1 98.81 256 LEU B N 1
ATOM 4056 C CA . LEU B 1 256 ? -4.445 5.266 -1.778 1 98.81 256 LEU B CA 1
ATOM 4057 C C . LEU B 1 256 ? -5.727 6.07 -1.954 1 98.81 256 LEU B C 1
ATOM 4059 O O . LEU B 1 256 ? -6.699 5.863 -1.223 1 98.81 256 LEU B O 1
ATOM 4063 N N . SER B 1 257 ? -5.773 6.957 -2.916 1 98.75 257 SER B N 1
ATOM 4064 C CA . SER B 1 257 ? -6.938 7.809 -3.133 1 98.75 257 SER B CA 1
ATOM 4065 C C . SER B 1 257 ? -7.684 7.418 -4.406 1 98.75 257 SER B C 1
ATOM 4067 O O . SER B 1 257 ? -8.664 8.062 -4.781 1 98.75 257 SER B O 1
ATOM 4069 N N . SER B 1 258 ? -7.266 6.391 -5.102 1 98.5 258 SER B N 1
ATOM 4070 C CA . SER B 1 258 ? -7.805 6.047 -6.414 1 98.5 258 SER B CA 1
ATOM 4071 C C . SER B 1 258 ? -8.656 4.785 -6.348 1 98.5 258 SER B C 1
ATOM 4073 O O . SER B 1 258 ? -8.773 4.164 -5.289 1 98.5 258 SER B O 1
ATOM 4075 N N . LYS B 1 259 ? -9.242 4.449 -7.52 1 97.31 259 LYS B N 1
ATOM 4076 C CA . LYS B 1 259 ? -10.023 3.225 -7.668 1 97.31 259 LYS B CA 1
ATOM 4077 C C . LYS B 1 259 ? -9.188 1.992 -7.348 1 97.31 259 LYS B C 1
ATOM 4079 O O . LYS B 1 259 ? -9.711 0.987 -6.859 1 97.31 259 LYS B O 1
ATOM 4084 N N . ALA B 1 260 ? -7.906 2.121 -7.473 1 98.12 260 ALA B N 1
ATOM 4085 C CA . ALA B 1 260 ? -6.969 1.011 -7.336 1 98.12 260 ALA B CA 1
ATOM 4086 C C . ALA B 1 260 ? -6.871 0.549 -5.887 1 98.12 260 ALA B C 1
ATOM 4088 O O . ALA B 1 260 ? -6.363 -0.54 -5.605 1 98.12 260 ALA B O 1
ATOM 4089 N N . SER B 1 261 ? -7.316 1.338 -4.938 1 98.5 261 SER B N 1
ATOM 4090 C CA . SER B 1 261 ? -7.215 0.995 -3.523 1 98.5 261 SER B CA 1
ATOM 4091 C C . SER B 1 261 ? -8.586 0.989 -2.854 1 98.5 261 SER B C 1
ATOM 4093 O O . SER B 1 261 ? -8.688 1.128 -1.634 1 98.5 261 SER B O 1
ATOM 4095 N N . ALA B 1 262 ? -9.656 0.856 -3.627 1 98.31 262 ALA B N 1
ATOM 4096 C CA . ALA B 1 262 ? -11.023 1.004 -3.123 1 98.31 262 ALA B CA 1
ATOM 4097 C C . ALA B 1 262 ? -11.352 -0.086 -2.107 1 98.31 262 ALA B C 1
ATOM 4099 O O . ALA B 1 262 ? -12.289 0.055 -1.319 1 98.31 262 ALA B O 1
ATOM 4100 N N . HIS B 1 263 ? -10.578 -1.176 -2.127 1 97.88 263 HIS B N 1
ATOM 4101 C CA . HIS B 1 263 ? -10.852 -2.324 -1.268 1 97.88 263 HIS B CA 1
ATOM 4102 C C . HIS B 1 263 ? -9.82 -2.43 -0.151 1 97.88 263 HIS B C 1
ATOM 4104 O O . HIS B 1 263 ? -9.625 -3.506 0.422 1 97.88 263 HIS B O 1
ATOM 4110 N N . MET B 1 264 ? -9.102 -1.311 0.112 1 98.5 264 MET B N 1
ATOM 4111 C CA . MET B 1 264 ? -8.07 -1.273 1.143 1 98.5 264 MET B CA 1
ATOM 4112 C C . MET B 1 264 ? -8.445 -0.308 2.26 1 98.5 264 MET B C 1
ATOM 4114 O O . MET B 1 264 ? -8.734 0.864 2.004 1 98.5 264 MET B O 1
ATOM 4118 N N . THR B 1 265 ? -8.516 -0.766 3.492 1 98.44 265 THR B N 1
ATOM 4119 C CA . THR B 1 265 ? -8.703 0.062 4.68 1 98.44 265 THR B CA 1
ATOM 4120 C C . THR B 1 265 ? -7.961 -0.538 5.875 1 98.44 265 THR B C 1
ATOM 4122 O O . THR B 1 265 ? -7.699 -1.742 5.906 1 98.44 265 THR B O 1
ATOM 4125 N N . GLY B 1 266 ? -7.492 0.301 6.766 1 98.06 266 GLY B N 1
ATOM 4126 C CA . GLY B 1 266 ? -6.863 -0.141 8 1 98.06 266 GLY B CA 1
ATOM 4127 C C . GLY B 1 266 ? -5.398 -0.488 7.836 1 98.06 266 GLY B C 1
ATOM 4128 O O . GLY B 1 266 ? -4.758 -0.969 8.773 1 98.06 266 GLY B O 1
ATOM 4129 N N . ASN B 1 267 ? -4.812 -0.278 6.652 1 98.56 267 ASN B N 1
ATOM 4130 C CA . ASN B 1 267 ? -3.412 -0.607 6.406 1 98.56 267 ASN B CA 1
ATOM 4131 C C . ASN B 1 267 ? -2.477 0.418 7.039 1 98.56 267 ASN B C 1
ATOM 4133 O O . ASN B 1 267 ? -2.832 1.59 7.176 1 98.56 267 ASN B O 1
ATOM 4137 N N . VAL B 1 268 ? -1.335 -0.023 7.508 1 98.31 268 VAL B N 1
ATOM 4138 C CA . VAL B 1 268 ? -0.201 0.789 7.938 1 98.31 268 VAL B CA 1
ATOM 4139 C C . VAL B 1 268 ? 0.947 0.643 6.941 1 98.31 268 VAL B C 1
ATOM 4141 O O . VAL B 1 268 ? 1.661 -0.363 6.949 1 98.31 268 VAL B O 1
ATOM 4144 N N . LEU B 1 269 ? 1.095 1.609 6.074 1 98.69 269 LEU B N 1
ATOM 4145 C CA . LEU B 1 269 ? 2.025 1.512 4.953 1 98.69 269 LEU B CA 1
ATOM 4146 C C . LEU B 1 269 ? 3.359 2.168 5.297 1 98.69 269 LEU B C 1
ATOM 4148 O O . LEU B 1 269 ? 3.422 3.381 5.508 1 98.69 269 LEU B O 1
ATOM 4152 N N . GLU B 1 270 ? 4.418 1.367 5.34 1 98.25 270 GLU B N 1
ATOM 4153 C CA . GLU B 1 270 ? 5.77 1.838 5.625 1 98.25 270 GLU B CA 1
ATOM 4154 C C . GLU B 1 270 ? 6.484 2.271 4.344 1 98.25 270 GLU B C 1
ATOM 4156 O O . GLU B 1 270 ? 6.516 1.526 3.363 1 98.25 270 GLU B O 1
ATOM 4161 N N . ILE B 1 271 ? 7.02 3.479 4.352 1 98 271 ILE B N 1
ATOM 4162 C CA . ILE B 1 271 ? 7.727 4.004 3.189 1 98 271 ILE B CA 1
ATOM 4163 C C . ILE B 1 271 ? 9.047 4.637 3.627 1 98 271 ILE B C 1
ATOM 4165 O O . ILE B 1 271 ? 9.188 5.859 3.609 1 98 271 ILE B O 1
ATOM 4169 N N . ASP B 1 272 ? 10 3.73 3.975 1 95.69 272 ASP B N 1
ATOM 4170 C CA . ASP B 1 272 ? 11.281 4.203 4.508 1 95.69 272 ASP B CA 1
ATOM 4171 C C . ASP B 1 272 ? 12.453 3.564 3.768 1 95.69 272 ASP B C 1
ATOM 4173 O O . ASP B 1 272 ? 13.578 3.543 4.277 1 95.69 272 ASP B O 1
ATOM 4177 N N . GLY B 1 273 ? 12.148 2.947 2.621 1 95.5 273 GLY B N 1
ATOM 4178 C CA . GLY B 1 273 ? 13.188 2.346 1.804 1 95.5 273 GLY B CA 1
ATOM 4179 C C . GLY B 1 273 ? 13.82 1.129 2.449 1 95.5 273 GLY B C 1
ATOM 4180 O O . GLY B 1 273 ? 14.906 0.698 2.043 1 95.5 273 GLY B O 1
ATOM 4181 N N . GLY B 1 274 ? 13.219 0.601 3.443 1 95.06 274 GLY B N 1
ATOM 4182 C CA . GLY B 1 274 ? 13.742 -0.581 4.109 1 95.06 274 GLY B CA 1
ATOM 4183 C C . GLY B 1 274 ? 14.695 -0.255 5.242 1 95.06 274 GLY B C 1
ATOM 4184 O O . GLY B 1 274 ? 15.305 -1.153 5.824 1 95.06 274 GLY B O 1
ATOM 4185 N N . SER B 1 275 ? 14.859 1.018 5.594 1 91.81 275 SER B N 1
ATOM 4186 C CA . SER B 1 275 ? 15.812 1.454 6.605 1 91.81 275 SER B CA 1
ATOM 4187 C C . SER B 1 275 ? 15.57 0.753 7.938 1 91.81 275 SER B C 1
ATOM 4189 O O . SER B 1 275 ? 16.516 0.329 8.602 1 91.81 275 SER B O 1
ATOM 4191 N N . THR B 1 276 ? 14.375 0.594 8.328 1 89.12 276 THR B N 1
ATOM 4192 C CA . THR B 1 276 ? 14.031 0.004 9.617 1 89.12 276 THR B CA 1
ATOM 4193 C C . THR B 1 276 ? 14.117 -1.518 9.555 1 89.12 276 THR B C 1
ATOM 4195 O O . THR B 1 276 ? 14.555 -2.158 10.516 1 89.12 276 THR B O 1
ATOM 4198 N N . LEU B 1 277 ? 13.789 -2.094 8.508 1 89.94 277 LEU B N 1
ATOM 4199 C CA . LEU B 1 277 ? 13.664 -3.539 8.344 1 89.94 277 LEU B CA 1
ATOM 4200 C C . LEU B 1 277 ? 15.047 -4.191 8.25 1 89.94 277 LEU B C 1
ATOM 4202 O O . LEU B 1 277 ? 15.25 -5.289 8.773 1 89.94 277 LEU B O 1
ATOM 4206 N N . THR B 1 278 ? 15.977 -3.629 7.605 1 85.06 278 THR B N 1
ATOM 4207 C CA . THR B 1 278 ? 17.219 -4.285 7.234 1 85.06 278 THR B CA 1
ATOM 4208 C C . THR B 1 278 ? 18.234 -4.195 8.367 1 85.06 278 THR B C 1
ATOM 4210 O O . THR B 1 278 ? 19.141 -5.027 8.469 1 85.06 278 THR B O 1
ATOM 4213 N N . GLY B 1 279 ? 18.203 -3.266 9.242 1 76.88 279 GLY B N 1
ATOM 4214 C CA . GLY B 1 279 ? 19.297 -2.975 10.148 1 76.88 279 GLY B CA 1
ATOM 4215 C C . GLY B 1 279 ? 20.578 -2.564 9.438 1 76.88 279 GLY B C 1
ATOM 4216 O O . GLY B 1 279 ? 21.672 -2.699 9.984 1 76.88 279 GLY B O 1
ATOM 4217 N N . TRP B 1 280 ? 20.516 -2.178 8.266 1 75.88 280 TRP B N 1
ATOM 4218 C CA . TRP B 1 280 ? 21.609 -1.838 7.363 1 75.88 280 TRP B CA 1
ATOM 4219 C C . TRP B 1 280 ? 22.391 -0.636 7.887 1 75.88 280 TRP B C 1
ATOM 4221 O O . TRP B 1 280 ? 21.812 0.32 8.398 1 75.88 280 TRP B O 1
ATOM 4231 N N . ARG B 1 281 ? 23.656 -0.827 7.902 1 73.25 281 ARG B N 1
ATOM 4232 C CA . ARG B 1 281 ? 24.562 0.276 8.156 1 73.25 281 ARG B CA 1
ATOM 4233 C C . ARG B 1 281 ? 25.656 0.348 7.086 1 73.25 281 ARG B C 1
ATOM 4235 O O . ARG B 1 281 ? 26.344 -0.64 6.828 1 73.25 281 ARG B O 1
ATOM 4242 N N . ALA B 1 282 ? 25.609 1.496 6.355 1 68.62 282 ALA B N 1
ATOM 4243 C CA . ALA B 1 282 ? 26.656 1.643 5.34 1 68.62 282 ALA B CA 1
ATOM 4244 C C . ALA B 1 282 ? 28.047 1.569 5.965 1 68.62 282 ALA B C 1
ATOM 4246 O O . ALA B 1 282 ? 28.266 2.105 7.055 1 68.62 282 ALA B O 1
ATOM 4247 N N . LYS B 1 283 ? 28.891 0.549 5.496 1 56.5 283 LYS B N 1
ATOM 4248 C CA . LYS B 1 283 ? 30.266 0.466 5.965 1 56.5 283 LYS B CA 1
ATOM 4249 C C . LYS B 1 283 ? 31 1.796 5.777 1 56.5 283 LYS B C 1
ATOM 4251 O O . LYS B 1 283 ? 30.922 2.402 4.703 1 56.5 283 LYS B O 1
ATOM 4256 N N . LYS B 1 284 ? 31.344 2.586 6.809 1 50.75 284 LYS B N 1
ATOM 4257 C CA . LYS B 1 284 ? 32.312 3.678 6.699 1 50.75 284 LYS B CA 1
ATOM 4258 C C . LYS B 1 284 ? 33.5 3.279 5.832 1 50.75 284 LYS B C 1
ATOM 4260 O O . LYS B 1 284 ? 34.031 2.184 5.984 1 50.75 284 LYS B O 1
ATOM 4265 N N . ARG B 1 285 ? 33.688 3.854 4.668 1 40.62 285 ARG B N 1
ATOM 4266 C CA . ARG B 1 285 ? 35 3.723 4.043 1 40.62 285 ARG B CA 1
ATOM 4267 C C . ARG B 1 285 ? 36.125 3.863 5.078 1 40.62 285 ARG B C 1
ATOM 4269 O O . ARG B 1 285 ? 36.156 4.844 5.82 1 40.62 285 ARG B O 1
ATOM 4276 N N . ASP B 1 286 ? 36.531 2.783 5.66 1 37.75 286 ASP B N 1
ATOM 4277 C CA . ASP B 1 286 ? 37.812 2.912 6.344 1 37.75 286 ASP B CA 1
ATOM 4278 C C . ASP B 1 286 ? 38.781 3.828 5.57 1 37.75 286 ASP B C 1
ATOM 4280 O O . ASP B 1 286 ? 39.062 3.57 4.406 1 37.75 286 ASP B O 1
ATOM 4284 N N . ASN B 1 287 ? 38.688 5.113 5.688 1 31.89 287 ASN B N 1
ATOM 4285 C CA . ASN B 1 287 ? 39.875 5.902 5.449 1 31.89 287 ASN B CA 1
ATOM 4286 C C . ASN B 1 287 ? 41.094 5.266 6.098 1 31.89 287 ASN B C 1
ATOM 4288 O O . ASN B 1 287 ? 41.3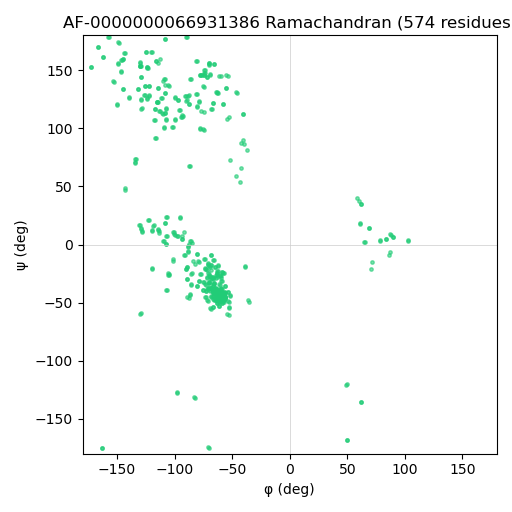44 5.426 7.301 1 31.89 287 ASN B O 1
ATOM 4292 N N . LYS B 1 288 ? 41.406 4.109 5.879 1 27.28 288 LYS B N 1
ATOM 4293 C CA . LYS B 1 288 ? 42.781 3.732 6.121 1 27.28 288 LYS B CA 1
ATOM 4294 C C . LYS B 1 288 ? 43.75 4.684 5.414 1 27.28 288 LYS B C 1
ATOM 4296 O O . LYS B 1 288 ? 43.906 4.605 4.195 1 27.28 288 LYS B O 1
ATOM 4301 N N . ILE B 1 289 ? 43.812 5.922 6.008 1 19.88 289 ILE B N 1
ATOM 4302 C CA . ILE B 1 289 ? 45.219 6.332 6.125 1 19.88 289 ILE B CA 1
ATOM 4303 C C . ILE B 1 289 ? 45.938 5.41 7.098 1 19.88 289 ILE B C 1
ATOM 4305 O O . ILE B 1 289 ? 45.438 5.141 8.195 1 19.88 289 ILE B O 1
#

Radius of gyration: 23.8 Å; Cα contacts (8 Å, |Δi|>4): 1403; chains: 2; bounding box: 88×70×60 Å

Solvent-accessible surface area (backbone atoms only — not comparable to full-atom values): 27729 Å² total; per-residue (Å²): 117,72,84,75,60,77,45,32,62,78,64,29,51,47,43,46,85,36,30,33,39,25,31,33,17,50,46,42,69,24,26,26,38,49,44,24,40,15,43,41,35,8,41,33,36,27,26,34,68,54,56,69,50,31,50,54,39,28,53,53,39,42,70,67,15,80,13,38,48,45,68,44,75,33,53,43,68,43,69,68,29,24,50,50,44,41,53,55,49,56,72,74,40,82,52,32,38,32,38,35,43,43,45,64,68,79,47,70,32,34,80,94,64,54,57,67,66,50,44,52,52,30,41,26,29,39,34,50,29,49,52,48,38,51,61,63,39,41,69,27,30,50,50,85,36,33,55,68,55,39,11,27,39,38,39,53,48,26,39,48,30,72,53,83,76,65,53,49,74,75,57,62,6,66,100,28,58,66,68,15,33,51,75,48,35,27,58,27,22,30,47,28,49,53,49,33,37,53,49,13,33,68,29,22,59,63,18,31,30,16,33,28,36,18,44,46,61,54,76,24,78,78,32,49,66,48,38,70,73,38,33,66,66,56,37,29,33,21,40,46,65,51,71,51,49,51,50,32,55,15,30,45,51,47,42,63,64,12,44,18,29,42,35,38,33,45,38,76,45,50,40,41,36,32,28,81,69,43,71,42,63,58,76,71,77,74,71,84,118,114,71,84,74,61,77,48,33,59,79,63,28,51,47,43,47,85,36,31,34,41,26,32,34,16,50,46,41,69,24,27,27,38,50,44,24,41,16,44,40,34,7,39,34,37,27,27,35,68,54,57,70,50,31,51,53,40,27,52,53,40,43,71,67,15,80,14,40,47,44,67,45,74,32,53,44,69,42,69,68,27,25,53,49,42,40,53,56,49,57,74,74,40,82,54,31,38,33,40,33,43,43,45,64,68,80,46,72,32,34,82,92,64,54,56,65,66,50,44,52,52,30,40,26,30,38,33,48,30,49,53,49,39,52,60,63,39,40,69,27,31,49,49,86,35,33,57,68,55,37,11,29,38,39,38,51,48,26,40,48,31,74,54,82,76,64,53,50,75,75,57,60,6,64,100,31,59,67,66,15,32,49,75,48,35,27,58,26,22,30,49,27,50,53,49,33,37,52,49,12,35,70,30,21,58,64,19,30,31,16,34,27,38,18,43,47,63,52,75,25,78,78,31,51,65,48,37,70,74,37,34,67,64,56,37,31,33,21,38,46,66,50,71,49,50,50,51,31,56,14,31,47,51,47,41,61,62,13,44,16,29,39,36,37,33,46,40,76,44,50,41,41,34,31,29,80,72,43,70,42,63,60,77,70,76,75,75,75,120